Protein AF-A0A4P6HJ57-F1 (afdb_monomer)

Foldseek 3Di:
DEAEDAALVRVLADDCVPHQKYFYNDPLLTAIWGKDFCPVCVVLQVLLPLCLAWRQHPNDNRIITGGDDPCQPVNGELSSSPFDDAPDCADVSLNSQLSSQSSAAEYEDEADPRAAREHAAEREHAARHEYAYPYQHAHAHDEQYPVQANYEDAFPDPPPDPPGHAGEDYEYHQHAWHQNLHQAPQPFQAFGETYYYERYEQYEAEAHEFENREHHQNHDPPHTQEPYEYEFNYEQYEHERYEYEHTQEDYEYEYDQRGDAHANAEYYQYEYEQYLAHYYYEHLNDDQVRLAPGHEYEYANYEYELYFQRPYDPDPLQRLLTGNHEAASHEHYEADNYEYEYDAVSDEHSEHYEYEAYYQHEHAYEYEEHYQEDYEHEDGDPRGDPDHAQENYEYHYHYDYPEYCEDYEHEDPRNAQYEEHEEYQFHNHFPYHYQAQHQRYKYWYAHPNPRKIKIDGRSQRTADDDPDDHPQPPQQDWDWIDIPHDIDTDHDSDRAHDGPVVQPDPPPVVVPDDDQQDWHWDDDPVGTDIDHRD

Structure (mmCIF, N/CA/C/O backbone):
data_AF-A0A4P6HJ57-F1
#
_entry.id   AF-A0A4P6HJ57-F1
#
loop_
_atom_site.group_PDB
_atom_site.id
_atom_site.type_symbol
_atom_site.label_atom_id
_atom_site.label_alt_id
_atom_site.label_comp_id
_atom_site.label_asym_id
_atom_site.label_entity_id
_atom_site.label_seq_id
_atom_site.pdbx_PDB_ins_code
_atom_site.Cartn_x
_atom_site.Cartn_y
_atom_site.Cartn_z
_atom_site.occupancy
_atom_site.B_iso_or_equiv
_atom_site.auth_seq_id
_atom_site.auth_comp_id
_atom_site.auth_asym_id
_atom_site.auth_atom_id
_atom_site.pdbx_PDB_model_num
ATOM 1 N N . MET A 1 1 ? -23.197 -9.830 44.371 1.00 85.19 1 MET A N 1
ATOM 2 C CA . MET A 1 1 ? -24.340 -10.259 43.531 1.00 85.19 1 MET A CA 1
ATOM 3 C C . MET A 1 1 ? -24.079 -9.753 42.123 1.00 85.19 1 MET A C 1
ATOM 5 O O . MET A 1 1 ? -23.611 -8.628 42.025 1.00 85.19 1 MET A O 1
ATOM 9 N N . ASN A 1 2 ? -24.314 -10.556 41.080 1.00 93.56 2 ASN A N 1
ATOM 10 C CA . ASN A 1 2 ? -24.172 -10.085 39.697 1.00 93.56 2 ASN A CA 1
ATOM 11 C C . ASN A 1 2 ? -25.473 -9.393 39.267 1.00 93.56 2 ASN A C 1
ATOM 13 O O . ASN A 1 2 ? -26.547 -9.974 39.441 1.00 93.56 2 ASN A O 1
ATOM 17 N N . ALA A 1 3 ? -25.384 -8.172 38.748 1.00 97.25 3 ALA A N 1
ATOM 18 C CA . ALA A 1 3 ? -26.528 -7.440 38.202 1.00 97.25 3 ALA A CA 1
ATOM 19 C C . ALA A 1 3 ? -26.621 -7.600 36.672 1.00 97.25 3 ALA A C 1
ATOM 21 O O . ALA A 1 3 ? -25.645 -7.982 36.033 1.00 97.25 3 ALA A O 1
ATOM 22 N N . TYR A 1 4 ? -27.782 -7.315 36.070 1.00 98.00 4 TYR A N 1
ATOM 23 C CA . TYR A 1 4 ? -28.037 -7.570 34.640 1.00 98.00 4 TYR A CA 1
ATOM 24 C C . TYR A 1 4 ? -28.668 -6.358 33.934 1.00 98.00 4 TYR A C 1
ATOM 26 O O . TYR A 1 4 ? -29.837 -6.437 33.528 1.00 98.00 4 TYR A O 1
ATOM 34 N N . PRO A 1 5 ? -27.920 -5.251 33.782 1.00 98.06 5 PRO A N 1
ATOM 35 C CA . PRO A 1 5 ? -28.440 -4.018 33.209 1.00 98.06 5 PRO A CA 1
ATOM 36 C C . PRO A 1 5 ? -28.768 -4.200 31.728 1.00 98.06 5 PRO A C 1
ATOM 38 O O . PRO A 1 5 ? -28.047 -4.880 30.989 1.00 98.06 5 PRO A O 1
ATOM 41 N N . ALA A 1 6 ? -29.861 -3.583 31.281 1.00 97.81 6 ALA A N 1
ATOM 42 C CA . ALA A 1 6 ? -30.267 -3.609 29.879 1.00 97.81 6 ALA A CA 1
ATOM 43 C C . ALA A 1 6 ? -29.342 -2.760 28.990 1.00 97.81 6 ALA A C 1
ATOM 45 O O . ALA A 1 6 ? -29.166 -3.070 27.816 1.00 97.81 6 ALA A O 1
ATOM 46 N N . ASN A 1 7 ? -28.753 -1.696 29.540 1.00 97.81 7 ASN A N 1
ATOM 47 C CA . ASN A 1 7 ? -27.855 -0.787 28.829 1.00 97.81 7 ASN A CA 1
ATOM 48 C C . ASN A 1 7 ? -26.815 -0.161 29.773 1.00 97.81 7 ASN A C 1
ATOM 50 O O . ASN A 1 7 ? -26.933 -0.238 31.000 1.00 97.81 7 ASN A O 1
ATOM 54 N N . ARG A 1 8 ? -25.787 0.482 29.208 1.00 97.25 8 ARG A N 1
ATOM 55 C CA . ARG A 1 8 ? -24.727 1.128 29.999 1.00 97.25 8 ARG A CA 1
ATOM 56 C C . ARG A 1 8 ? -25.246 2.235 30.910 1.00 97.25 8 ARG A C 1
ATOM 58 O O . ARG A 1 8 ? -24.706 2.389 31.998 1.00 97.25 8 ARG A O 1
ATOM 65 N N . THR A 1 9 ? -26.278 2.980 30.512 1.00 97.62 9 THR A N 1
ATOM 66 C CA . THR A 1 9 ? -26.870 4.035 31.354 1.00 97.62 9 THR A CA 1
ATOM 67 C C . THR A 1 9 ? -27.397 3.465 32.669 1.00 97.62 9 THR A C 1
ATOM 69 O O . THR A 1 9 ? -27.116 4.024 33.724 1.00 97.62 9 THR A O 1
ATOM 72 N N . GLU A 1 10 ? -28.087 2.323 32.623 1.00 98.12 10 GLU A N 1
ATOM 73 C CA . GLU A 1 10 ? -28.531 1.609 33.825 1.00 98.12 10 GLU A CA 1
ATOM 74 C C . GLU A 1 10 ? -27.336 1.122 34.661 1.00 98.12 10 GLU A C 1
ATOM 76 O O . GLU A 1 10 ? -27.287 1.366 35.864 1.00 98.12 10 GLU A O 1
ATOM 81 N N . MET A 1 11 ? -26.329 0.510 34.022 1.00 98.25 11 MET A N 1
ATOM 82 C CA . MET A 1 11 ? -25.136 0.003 34.717 1.00 98.25 11 MET A CA 1
ATOM 83 C C . MET A 1 11 ? -24.371 1.103 35.470 1.00 98.25 11 MET A C 1
ATOM 85 O O . MET A 1 11 ? -23.896 0.882 36.582 1.00 98.25 11 MET A O 1
ATOM 89 N N . LYS A 1 12 ? -24.266 2.306 34.890 1.00 98.06 12 LYS A N 1
ATOM 90 C CA . LYS A 1 12 ? -23.602 3.463 35.516 1.00 98.06 12 LYS A CA 1
ATOM 91 C C . LYS A 1 12 ? -24.253 3.901 36.824 1.00 98.06 12 LYS A C 1
ATOM 93 O O . LYS A 1 12 ? -23.552 4.412 37.694 1.00 98.06 12 LYS A O 1
ATOM 98 N N . ALA A 1 13 ? -25.567 3.727 36.937 1.00 98.31 13 ALA A N 1
ATOM 99 C CA . ALA A 1 13 ? -26.363 4.205 38.059 1.00 98.31 13 ALA A CA 1
ATOM 100 C C . ALA A 1 13 ? -26.437 3.214 39.232 1.00 98.31 13 ALA A C 1
ATOM 102 O O . ALA A 1 13 ? -26.993 3.557 40.274 1.00 98.31 13 ALA A O 1
ATOM 103 N N . TYR A 1 14 ? -25.906 1.997 39.079 1.00 98.00 14 TYR A N 1
ATOM 104 C CA . TYR A 1 14 ? -25.914 1.001 40.146 1.00 98.00 14 TYR A CA 1
ATOM 105 C C . TYR A 1 14 ? -25.161 1.458 41.393 1.00 98.00 14 TYR A C 1
ATOM 107 O O . TYR A 1 14 ? -24.087 2.048 41.304 1.00 98.00 14 TYR A O 1
ATOM 115 N N . ASP A 1 15 ? -25.722 1.116 42.555 1.00 97.88 15 ASP A N 1
ATOM 116 C CA . ASP A 1 15 ? -25.089 1.321 43.854 1.00 97.88 15 ASP A CA 1
ATOM 117 C C . ASP A 1 15 ? -23.825 0.460 43.955 1.00 97.88 15 ASP A C 1
ATOM 119 O O . ASP A 1 15 ? -23.868 -0.760 44.160 1.00 97.88 15 ASP A O 1
ATOM 123 N N . THR A 1 16 ? -22.682 1.122 43.805 1.00 97.31 16 THR A N 1
ATOM 124 C CA . THR A 1 16 ? -21.359 0.500 43.785 1.00 97.31 16 THR A CA 1
ATOM 125 C C . THR A 1 16 ? -20.890 0.032 45.165 1.00 97.31 16 THR A C 1
ATOM 127 O O . THR A 1 16 ? -19.838 -0.599 45.261 1.00 97.31 16 THR A O 1
ATOM 130 N N . THR A 1 17 ? -21.640 0.315 46.238 1.00 96.69 17 THR A N 1
ATOM 131 C CA . THR A 1 17 ? -21.381 -0.242 47.578 1.00 96.69 17 THR A CA 1
ATOM 132 C C . THR A 1 17 ? -21.954 -1.651 47.742 1.00 96.69 17 THR A C 1
ATOM 134 O O . THR A 1 17 ? -21.468 -2.422 48.569 1.00 96.69 17 THR A O 1
ATOM 137 N N . VAL A 1 18 ? -22.949 -2.011 46.923 1.00 96.69 18 VAL A N 1
ATOM 138 C CA . VAL A 1 18 ? -23.642 -3.309 46.966 1.00 96.69 18 VAL A CA 1
ATOM 139 C C . VAL A 1 18 ? -23.287 -4.177 45.760 1.00 96.69 18 VAL A C 1
ATOM 141 O O . VAL A 1 18 ? -23.058 -5.385 45.890 1.00 96.69 18 VAL A O 1
ATOM 144 N N . ILE A 1 19 ? -23.250 -3.578 44.569 1.00 97.81 19 ILE A N 1
ATOM 145 C CA . ILE A 1 19 ? -23.016 -4.278 43.308 1.00 97.81 19 ILE A CA 1
ATOM 146 C C . ILE A 1 19 ? -21.553 -4.077 42.914 1.00 97.81 19 ILE A C 1
ATOM 148 O O . ILE A 1 19 ? -21.103 -2.962 42.676 1.00 97.81 19 IL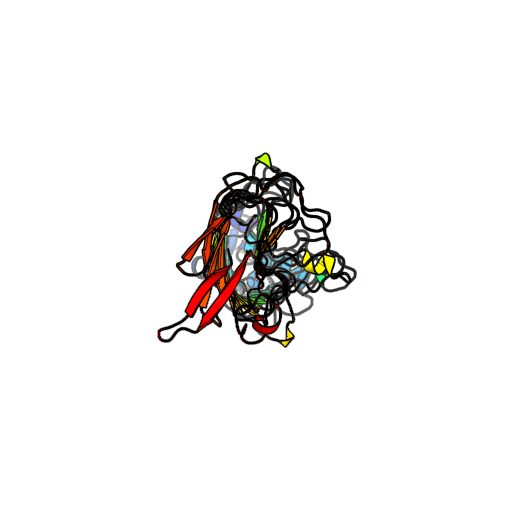E A O 1
ATOM 152 N N . THR A 1 20 ? -20.809 -5.178 42.823 1.00 97.62 20 THR A N 1
ATOM 153 C CA . THR A 1 20 ? -19.388 -5.182 42.431 1.00 97.62 20 THR A CA 1
ATOM 154 C C . THR A 1 20 ? -19.133 -5.902 41.106 1.00 97.62 20 THR A C 1
ATOM 156 O O . THR A 1 20 ? -18.018 -5.859 40.583 1.00 97.62 20 THR A O 1
ATOM 159 N N . SER A 1 21 ? -20.164 -6.530 40.532 1.00 97.94 21 SER A N 1
ATOM 160 C CA . SER A 1 21 ? -20.132 -7.174 39.220 1.00 97.94 21 SER A CA 1
ATOM 161 C C . SER A 1 21 ? -21.469 -7.012 38.485 1.00 97.94 21 SER A C 1
ATOM 163 O O . SER A 1 21 ? -22.537 -7.035 39.103 1.00 97.94 21 SER A O 1
ATOM 165 N N . ALA A 1 22 ? -21.413 -6.826 37.165 1.00 98.31 22 ALA A N 1
ATOM 166 C CA . ALA A 1 22 ? -22.593 -6.707 36.310 1.00 98.31 22 ALA A CA 1
ATOM 167 C C . ALA A 1 22 ? -22.366 -7.365 34.940 1.00 98.31 22 ALA A C 1
ATOM 169 O O . ALA A 1 22 ? -21.288 -7.234 34.368 1.00 98.31 22 ALA A O 1
ATOM 170 N N . TYR A 1 23 ? -23.378 -8.037 34.394 1.00 97.75 23 TYR A N 1
ATOM 171 C CA . TYR A 1 23 ? -23.382 -8.548 33.023 1.00 97.75 23 TYR A CA 1
ATOM 172 C C . TYR A 1 23 ? -24.272 -7.668 32.136 1.00 97.75 23 TYR A C 1
ATOM 174 O O . TYR A 1 23 ? -25.502 -7.729 32.214 1.00 97.75 23 TYR A O 1
ATOM 182 N N . LEU A 1 24 ? -23.650 -6.841 31.297 1.00 97.94 24 LEU A N 1
ATOM 183 C CA . LEU A 1 24 ? -24.331 -5.928 30.381 1.00 97.94 24 LEU A CA 1
ATOM 184 C C . LEU A 1 24 ? -25.043 -6.711 29.267 1.00 97.94 24 LEU A C 1
ATOM 186 O O . LEU A 1 24 ? -24.436 -7.583 28.649 1.00 97.94 24 LEU A O 1
ATOM 190 N N . LYS A 1 25 ? -26.308 -6.371 28.990 1.00 97.31 25 LYS A N 1
ATOM 191 C CA . LYS A 1 25 ? -27.138 -6.988 27.932 1.00 97.31 25 LYS A CA 1
ATOM 192 C C . LYS A 1 25 ? -27.407 -6.058 26.737 1.00 97.31 25 LYS A C 1
ATOM 194 O O . LYS A 1 25 ? -28.337 -6.298 25.972 1.00 97.31 25 LYS A O 1
ATOM 199 N N . GLU A 1 26 ? -26.645 -4.974 26.608 1.00 96.06 26 GLU A N 1
ATOM 200 C CA . GLU A 1 26 ? -26.755 -4.044 25.478 1.00 96.06 26 GLU A CA 1
ATOM 201 C C . GLU A 1 26 ? -26.312 -4.753 24.197 1.00 96.06 26 GLU A C 1
ATOM 203 O O . GLU A 1 26 ? -25.185 -5.244 24.138 1.00 96.06 26 GLU A O 1
ATOM 208 N N . ALA A 1 27 ? -27.193 -4.799 23.194 1.00 89.88 27 ALA A N 1
ATOM 209 C CA . ALA A 1 27 ? -26.959 -5.527 21.950 1.00 89.88 27 ALA A CA 1
ATOM 210 C C . ALA A 1 27 ? -25.620 -5.144 21.293 1.00 89.88 27 ALA A C 1
ATOM 212 O O . ALA A 1 27 ? -25.345 -3.962 21.075 1.00 89.88 27 ALA A O 1
ATOM 213 N N . GLY A 1 28 ? -24.789 -6.144 20.987 1.00 87.06 28 GLY A N 1
ATOM 214 C CA . GLY A 1 28 ? -23.456 -5.981 20.391 1.00 87.06 28 GLY A CA 1
ATOM 215 C C . GLY A 1 28 ? -22.352 -5.606 21.388 1.00 87.06 28 GLY A C 1
ATOM 216 O O . GLY A 1 28 ? -21.169 -5.663 21.051 1.00 87.06 28 GLY A O 1
ATOM 217 N N . ARG A 1 29 ? -22.706 -5.252 22.627 1.00 95.06 29 ARG A N 1
ATOM 218 C CA . ARG A 1 29 ? -21.775 -4.829 23.685 1.00 95.06 29 ARG A CA 1
ATOM 219 C C . ARG A 1 29 ? -21.854 -5.712 24.923 1.00 95.06 29 ARG A C 1
ATOM 221 O O . ARG A 1 29 ? -21.323 -5.338 25.973 1.00 95.06 29 ARG A O 1
ATOM 228 N N . GLU A 1 30 ? -22.490 -6.869 24.825 1.00 95.25 30 GLU A N 1
ATOM 229 C CA . GLU A 1 30 ? -22.734 -7.758 25.948 1.00 95.25 30 GLU A CA 1
ATOM 230 C C . GLU A 1 30 ? -21.428 -8.211 26.603 1.00 95.25 30 GLU A C 1
ATOM 232 O O . GLU A 1 30 ? -20.386 -8.346 25.954 1.00 95.25 30 GLU A O 1
ATOM 237 N N . GLY A 1 31 ? -21.461 -8.433 27.914 1.00 95.94 31 GLY A N 1
ATOM 238 C CA . GLY A 1 31 ? -20.314 -8.983 28.627 1.00 95.94 31 GLY A CA 1
ATOM 239 C C . GLY A 1 31 ? -20.308 -8.701 30.117 1.00 95.94 31 GLY A C 1
ATOM 240 O O . GLY A 1 31 ? -21.083 -7.896 30.631 1.00 95.94 31 GLY A O 1
ATOM 241 N N . GLN A 1 32 ? -19.402 -9.386 30.807 1.00 97.44 32 GLN A N 1
ATOM 242 C CA . GLN A 1 32 ? -19.190 -9.229 32.237 1.00 97.44 32 GLN A CA 1
ATOM 243 C C . GLN A 1 32 ? -18.318 -8.001 32.513 1.00 97.44 32 GLN A C 1
ATOM 245 O O . GLN A 1 32 ? -17.341 -7.751 31.812 1.00 97.44 32 GLN A O 1
ATOM 250 N N . PHE A 1 33 ? -18.663 -7.251 33.553 1.00 98.31 33 PHE A N 1
ATOM 251 C CA . PHE A 1 33 ? -17.924 -6.107 34.066 1.00 98.31 33 PHE A CA 1
ATOM 252 C C . PHE A 1 33 ? -17.698 -6.273 35.567 1.00 98.31 33 PHE A C 1
ATOM 254 O O . PHE A 1 33 ? -18.550 -6.808 36.288 1.00 98.31 33 PHE A O 1
ATOM 261 N N . LEU A 1 34 ? -16.553 -5.787 36.036 1.00 97.69 34 LEU A N 1
ATOM 262 C CA . LEU A 1 34 ? -16.185 -5.728 37.444 1.00 97.69 34 LEU A CA 1
ATOM 263 C C . LEU A 1 34 ? -15.946 -4.282 37.852 1.00 97.69 34 LEU A C 1
ATOM 265 O O . LEU A 1 34 ? -15.357 -3.499 37.106 1.00 97.69 34 LEU A O 1
ATOM 269 N N . LEU A 1 35 ? -16.367 -3.942 39.061 1.00 97.94 35 LEU A N 1
ATOM 270 C CA . LEU A 1 35 ? -16.118 -2.630 39.631 1.00 97.94 35 LEU A CA 1
ATOM 271 C C . LEU A 1 35 ? -14.640 -2.489 40.032 1.00 97.94 35 LEU A C 1
ATOM 273 O O . LEU A 1 35 ? -14.089 -3.362 40.709 1.00 97.94 35 LEU A O 1
ATOM 277 N N . LYS A 1 36 ? -14.000 -1.389 39.631 1.00 97.62 36 LYS A N 1
ATOM 278 C CA . LYS A 1 36 ? -12.608 -1.041 39.952 1.00 97.62 36 LYS A CA 1
ATOM 279 C C . LYS A 1 36 ? -12.491 0.431 40.348 1.00 97.62 36 LYS A C 1
ATOM 281 O O . LYS A 1 36 ? -13.413 1.219 40.130 1.00 97.62 36 LYS A O 1
ATOM 286 N N . ASP A 1 37 ? -11.345 0.789 40.916 1.00 97.50 37 ASP A N 1
ATOM 287 C CA . ASP A 1 37 ? -10.998 2.177 41.218 1.00 97.50 37 ASP A CA 1
ATOM 288 C C . ASP A 1 37 ? -10.559 2.920 39.953 1.00 97.50 37 ASP A C 1
ATOM 290 O O . ASP A 1 37 ? -9.795 2.403 39.140 1.00 97.50 37 ASP A O 1
ATOM 294 N N . TYR A 1 38 ? -11.024 4.158 39.806 1.00 97.50 38 TYR A N 1
ATOM 295 C CA . TYR A 1 38 ? -10.751 5.013 38.651 1.00 97.50 38 TYR A CA 1
ATOM 296 C C . TYR A 1 38 ? -9.324 5.580 38.638 1.00 97.50 38 TYR A C 1
ATOM 298 O O . TYR A 1 38 ? -8.726 5.723 37.576 1.00 97.50 38 TYR A O 1
ATOM 306 N N . ALA A 1 39 ? -8.762 5.891 39.812 1.00 95.00 39 ALA A N 1
ATOM 307 C CA . ALA A 1 39 ? -7.541 6.693 39.945 1.00 95.00 39 ALA A CA 1
ATOM 308 C C . ALA A 1 39 ? -6.295 6.107 39.245 1.00 95.00 39 ALA A C 1
ATOM 310 O O . ALA A 1 39 ? -5.369 6.854 38.948 1.00 95.00 39 ALA A O 1
ATOM 311 N N . GLY A 1 40 ? -6.270 4.798 38.966 1.00 93.62 40 GLY A N 1
ATOM 312 C CA . GLY A 1 40 ? -5.162 4.130 38.274 1.00 93.62 40 GLY A CA 1
ATOM 313 C C . GLY A 1 40 ? -5.347 3.927 36.769 1.00 93.62 40 GLY A C 1
ATOM 314 O O . GLY A 1 40 ? -4.412 3.462 36.132 1.00 93.62 40 GLY A O 1
ATOM 315 N N . ILE A 1 41 ? -6.529 4.228 36.218 1.00 95.81 41 ILE A N 1
ATOM 316 C CA . ILE A 1 41 ? -6.880 3.946 34.811 1.00 95.81 41 ILE A CA 1
ATOM 317 C C . ILE A 1 41 ? -7.612 5.113 34.131 1.00 95.81 41 ILE A C 1
ATOM 319 O O . ILE A 1 41 ? -8.321 4.931 33.147 1.00 95.81 41 ILE A O 1
ATOM 323 N N . ALA A 1 42 ? -7.499 6.323 34.683 1.00 96.56 42 ALA A N 1
ATOM 324 C CA . ALA A 1 42 ? -8.250 7.487 34.218 1.00 96.56 42 ALA A CA 1
ATOM 325 C C . ALA A 1 42 ? -8.012 7.800 32.731 1.00 96.56 42 ALA A C 1
ATOM 327 O O . ALA A 1 42 ? -8.966 8.048 32.000 1.00 96.56 42 ALA A O 1
ATOM 328 N N . ALA A 1 43 ? -6.760 7.724 32.273 1.00 94.81 43 ALA A N 1
ATOM 329 C CA . ALA A 1 43 ? -6.406 8.013 30.886 1.00 94.81 43 ALA A CA 1
ATOM 330 C C . ALA A 1 43 ? -7.023 6.999 29.906 1.00 94.81 43 ALA A C 1
ATOM 332 O O . ALA A 1 43 ? -7.477 7.370 28.827 1.00 94.81 43 ALA A O 1
ATOM 333 N N . GLU A 1 44 ? -7.078 5.723 30.286 1.00 94.19 44 GLU A N 1
ATOM 334 C CA . GLU A 1 44 ? -7.687 4.657 29.495 1.00 94.19 44 GLU A CA 1
ATOM 335 C C . GLU A 1 44 ? -9.210 4.788 29.438 1.00 94.19 44 GLU A C 1
ATOM 337 O O . GLU A 1 44 ? -9.807 4.531 28.392 1.00 94.19 44 GLU A O 1
ATOM 342 N N . VAL A 1 45 ? -9.835 5.218 30.540 1.00 96.12 45 VAL A N 1
ATOM 343 C CA . VAL A 1 45 ? -11.269 5.534 30.571 1.00 96.12 45 VAL A CA 1
ATOM 344 C C . VAL A 1 45 ? -11.581 6.714 29.651 1.00 96.12 45 VAL A C 1
ATOM 346 O O . VAL A 1 45 ? -12.556 6.652 28.907 1.00 96.12 45 VAL A O 1
ATOM 349 N N . ASP A 1 46 ? -10.760 7.766 29.681 1.00 94.94 46 ASP A N 1
ATOM 350 C CA . ASP A 1 46 ? -10.961 8.959 28.853 1.00 94.94 46 ASP A CA 1
ATOM 351 C C . ASP A 1 46 ? -10.738 8.667 27.356 1.00 94.94 46 ASP A C 1
ATOM 353 O O . ASP A 1 46 ? -11.430 9.233 26.507 1.00 94.94 46 ASP A O 1
ATOM 357 N N . ALA A 1 47 ? -9.826 7.746 27.022 1.00 94.38 47 ALA A N 1
ATOM 358 C CA . ALA A 1 47 ? -9.616 7.276 25.651 1.00 94.38 47 ALA A CA 1
ATOM 359 C C . ALA A 1 47 ? -10.776 6.406 25.127 1.00 94.38 47 ALA A C 1
ATOM 361 O O . ALA A 1 47 ? -11.072 6.414 23.932 1.00 94.38 47 ALA A O 1
ATOM 362 N N . ASP A 1 48 ? -11.465 5.668 26.001 1.00 96.75 48 ASP A N 1
ATOM 363 C CA . ASP A 1 48 ? -12.626 4.844 25.653 1.00 96.75 48 ASP A CA 1
ATOM 364 C C . ASP A 1 48 ? -13.919 5.674 25.585 1.00 96.75 48 ASP A C 1
ATOM 366 O O . ASP A 1 48 ? -14.871 5.502 26.353 1.00 96.75 48 ASP A O 1
ATOM 370 N N . THR A 1 49 ? -13.968 6.594 24.622 1.00 97.31 49 THR A N 1
ATOM 371 C CA . THR A 1 49 ? -15.092 7.530 24.436 1.00 97.31 49 THR A CA 1
ATOM 372 C C . THR A 1 49 ? -16.424 6.822 24.181 1.00 97.31 49 THR A C 1
ATOM 374 O O . THR A 1 49 ? -17.491 7.325 24.548 1.00 97.31 49 THR A O 1
ATOM 377 N N . GLN A 1 50 ? -16.370 5.621 23.602 1.00 97.56 50 GLN A N 1
ATOM 378 C CA . GLN A 1 50 ? -17.527 4.767 23.361 1.00 97.56 50 GLN A CA 1
ATOM 379 C C . GLN A 1 50 ? -17.773 3.754 24.474 1.00 97.56 50 GLN A C 1
ATOM 381 O O . GLN A 1 50 ? -18.695 2.960 24.324 1.00 97.56 50 GLN A O 1
ATOM 386 N N . GLN A 1 51 ? -17.041 3.798 25.588 1.00 97.38 51 GLN A N 1
ATOM 387 C CA . GLN A 1 51 ? -17.222 2.975 26.788 1.00 97.38 51 GLN A CA 1
ATOM 388 C C . GLN A 1 51 ? -17.413 1.484 26.472 1.00 97.38 51 GLN A C 1
ATOM 390 O O . GLN A 1 51 ? -18.367 0.851 26.943 1.00 97.38 51 GLN A O 1
ATOM 395 N N . GLY A 1 52 ? -16.572 0.950 25.586 1.00 96.31 52 GLY A N 1
ATOM 396 C CA . GLY A 1 52 ? -16.598 -0.457 25.202 1.00 96.31 52 GLY A CA 1
ATOM 397 C C . GLY A 1 52 ? -15.965 -1.368 26.252 1.00 96.31 52 GLY A C 1
ATOM 398 O O . GLY A 1 52 ? -16.471 -2.466 26.498 1.00 96.31 52 GLY A O 1
ATOM 399 N N . ILE A 1 53 ? -14.902 -0.898 26.904 1.00 97.56 53 ILE A N 1
ATOM 400 C CA . ILE A 1 53 ? -14.142 -1.573 27.964 1.00 97.56 53 ILE A CA 1
ATOM 401 C C . ILE A 1 53 ? -14.413 -0.932 29.326 1.00 97.56 53 ILE A C 1
ATOM 403 O O . ILE A 1 53 ? -14.529 -1.648 30.320 1.00 97.56 53 ILE A O 1
ATOM 407 N N . PHE A 1 54 ? -14.540 0.392 29.379 1.00 97.62 54 PHE A N 1
ATOM 408 C CA . PHE A 1 54 ? -14.654 1.157 30.611 1.00 97.62 54 PHE A CA 1
ATOM 409 C C . PHE A 1 54 ? -15.950 1.958 30.660 1.00 97.62 54 PHE A C 1
ATOM 411 O O . PHE A 1 54 ? -16.225 2.789 29.802 1.00 97.62 54 PHE A O 1
ATOM 418 N N . VAL A 1 55 ? -16.743 1.767 31.710 1.00 98.12 55 VAL A N 1
ATOM 419 C CA . VAL A 1 55 ? -18.000 2.494 31.916 1.00 98.12 55 VAL A CA 1
ATOM 420 C C . VAL A 1 55 ? -17.928 3.2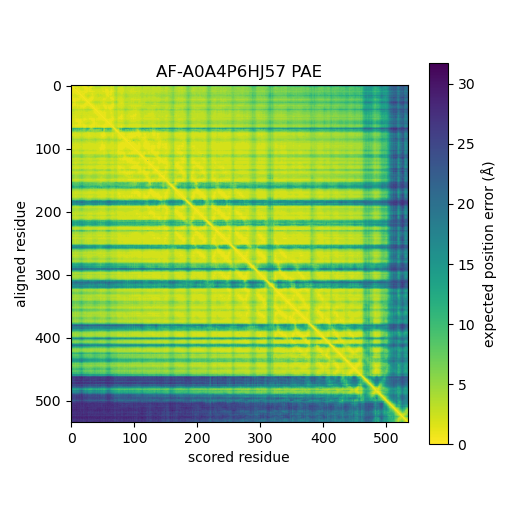07 33.268 1.00 98.12 55 VAL A C 1
ATOM 422 O O . VAL A 1 55 ? -18.066 2.588 34.323 1.00 98.12 55 VAL A O 1
ATOM 425 N N . ARG A 1 56 ? -17.673 4.522 33.254 1.00 97.94 56 ARG A N 1
ATOM 426 C CA . ARG A 1 56 ? -17.538 5.337 34.477 1.00 97.94 56 ARG A CA 1
ATOM 427 C C . ARG A 1 56 ? -18.849 5.383 35.267 1.00 97.94 56 ARG A C 1
ATOM 429 O O . ARG A 1 56 ? -19.882 5.718 34.688 1.00 97.94 56 ARG A O 1
ATOM 436 N N . SER A 1 57 ? -18.799 5.067 36.563 1.00 98.19 57 SER A N 1
ATOM 437 C CA . SER A 1 57 ? -19.979 5.093 37.437 1.00 98.19 57 SER A CA 1
ATOM 438 C C . SER A 1 57 ? -20.475 6.526 37.650 1.00 98.19 57 SER A C 1
ATOM 440 O O . SER A 1 57 ? -19.679 7.456 37.780 1.00 98.19 57 SER A O 1
ATOM 442 N N . THR A 1 58 ? -21.797 6.705 37.682 1.00 98.19 58 THR A N 1
ATOM 443 C CA . THR A 1 58 ? -22.442 7.967 38.081 1.00 98.19 58 THR A CA 1
ATOM 444 C C . THR A 1 58 ? -22.871 7.960 39.544 1.00 98.19 58 THR A C 1
ATOM 446 O O . THR A 1 58 ? -23.180 9.020 40.078 1.00 98.19 58 THR A O 1
ATOM 449 N N . PHE A 1 59 ? -22.900 6.789 40.189 1.00 98.19 59 PHE A N 1
ATOM 450 C CA . PHE A 1 59 ? -23.183 6.663 41.619 1.00 98.19 59 PHE A CA 1
ATOM 451 C C . PHE A 1 59 ? -21.967 7.060 42.473 1.00 98.19 59 PHE A C 1
ATOM 453 O O . PHE A 1 59 ? -22.104 7.798 43.443 1.00 98.19 59 PHE A O 1
ATOM 460 N N . ASP A 1 60 ? -20.770 6.619 42.075 1.00 97.94 60 ASP A N 1
ATOM 461 C CA . ASP A 1 60 ? -19.500 6.948 42.729 1.00 97.94 60 ASP A CA 1
ATOM 462 C C . ASP A 1 60 ? -18.453 7.308 41.668 1.00 97.94 60 ASP A C 1
ATOM 464 O O . ASP A 1 60 ? -17.966 6.450 40.929 1.00 97.94 60 ASP A O 1
ATOM 468 N N . ALA A 1 61 ? -18.082 8.589 41.601 1.00 97.19 61 ALA A N 1
ATOM 469 C CA . ALA A 1 61 ? -17.146 9.112 40.606 1.00 97.19 61 ALA A CA 1
ATOM 470 C C . ALA A 1 61 ? -15.709 8.569 40.744 1.00 97.19 61 ALA A C 1
ATOM 472 O O . ALA A 1 61 ? -14.899 8.778 39.834 1.00 97.19 61 ALA A O 1
ATOM 473 N N . THR A 1 62 ? -15.391 7.893 41.857 1.00 97.88 62 THR A N 1
ATOM 474 C CA . THR A 1 62 ? -14.111 7.206 42.090 1.00 97.88 62 THR A CA 1
ATOM 475 C C . THR A 1 62 ? -14.087 5.787 41.524 1.00 97.88 62 THR A C 1
ATOM 477 O O . THR A 1 62 ? -13.036 5.143 41.538 1.00 97.88 62 THR A O 1
ATOM 480 N N . LYS A 1 63 ? -15.219 5.298 41.002 1.00 98.31 63 LYS A N 1
ATOM 481 C CA . LYS A 1 63 ? -15.371 3.939 40.489 1.00 98.31 63 LYS A CA 1
ATOM 482 C C . LYS A 1 63 ? -15.616 3.899 38.988 1.00 98.31 63 LYS A C 1
ATOM 484 O O . LYS A 1 63 ? -16.207 4.791 38.374 1.00 98.31 63 LYS A O 1
ATOM 489 N N . VAL A 1 64 ? -15.206 2.787 38.399 1.00 98.44 64 VAL A N 1
ATOM 490 C CA . VAL A 1 64 ? -15.424 2.466 36.992 1.00 98.44 64 VAL A CA 1
ATOM 491 C C . VAL A 1 64 ? -15.735 0.984 36.848 1.00 98.44 64 VAL A C 1
ATOM 493 O O . VAL A 1 64 ? -15.143 0.135 37.515 1.00 98.44 64 VAL A O 1
ATOM 496 N N . TRP A 1 65 ? -16.685 0.668 35.977 1.00 98.25 65 TRP A N 1
ATOM 497 C CA . TRP A 1 65 ? -16.956 -0.695 35.553 1.00 98.25 65 TRP A CA 1
ATOM 498 C C . TRP A 1 65 ? -15.985 -1.057 34.435 1.00 98.25 65 TRP A C 1
ATOM 500 O O . TRP A 1 65 ? -15.974 -0.411 33.389 1.00 98.25 65 TRP A O 1
ATOM 510 N N . VAL A 1 66 ? -15.174 -2.085 34.654 1.00 97.62 66 VAL A N 1
ATOM 511 C CA . VAL A 1 66 ? -14.168 -2.558 33.699 1.00 97.62 66 VAL A CA 1
ATOM 512 C C . VAL A 1 66 ? -14.618 -3.894 33.139 1.00 97.62 66 VAL A C 1
ATOM 514 O O . VAL A 1 66 ? -14.909 -4.810 33.912 1.00 97.62 66 VAL A O 1
ATOM 517 N N . ARG A 1 67 ? -14.669 -4.016 31.811 1.00 97.50 67 ARG A N 1
ATOM 518 C CA . ARG A 1 67 ? -15.010 -5.265 31.129 1.00 97.50 67 ARG A CA 1
ATOM 519 C C . ARG A 1 67 ? -14.050 -6.358 31.582 1.00 97.50 67 ARG A C 1
ATOM 521 O O . ARG A 1 67 ? -12.831 -6.222 31.468 1.00 97.50 67 ARG A O 1
ATOM 528 N N . GLU A 1 68 ? -14.601 -7.443 32.098 1.00 94.31 68 GLU A N 1
ATOM 529 C CA . GLU A 1 68 ? -13.848 -8.636 32.436 1.00 94.31 68 GLU A CA 1
ATOM 530 C C . GLU A 1 68 ? -13.552 -9.428 31.163 1.00 94.31 68 GLU A C 1
ATOM 532 O O . GLU A 1 68 ? -14.406 -9.598 30.292 1.00 94.31 68 GLU A O 1
ATOM 537 N N . GLY A 1 69 ? -12.324 -9.916 31.049 1.00 84.12 69 GLY A N 1
ATOM 538 C CA . GLY A 1 69 ? -11.932 -10.804 29.970 1.00 84.12 69 GLY A CA 1
ATOM 539 C C . GLY A 1 69 ? -10.450 -10.716 29.670 1.00 84.12 69 GLY A C 1
ATOM 540 O O . GLY A 1 69 ? -9.745 -9.805 30.100 1.00 84.12 69 GLY A O 1
ATOM 541 N N . SER A 1 70 ? -9.979 -11.659 28.865 1.00 83.25 70 SER A N 1
ATOM 542 C CA . SER A 1 70 ? -8.602 -11.690 28.384 1.00 83.25 70 SER A CA 1
ATOM 543 C C . SER A 1 70 ? -8.333 -10.652 27.293 1.00 83.25 70 SER A C 1
ATOM 545 O O . SER A 1 70 ? -7.356 -10.814 26.580 1.00 83.25 70 SER A O 1
ATOM 547 N N . TRP A 1 71 ? -9.137 -9.591 27.148 1.00 87.25 71 TRP A N 1
ATOM 548 C CA . TRP A 1 71 ? -9.005 -8.600 26.068 1.00 87.25 71 TRP A CA 1
ATOM 549 C C . TRP A 1 71 ? -7.634 -7.918 26.042 1.00 87.25 71 TRP A C 1
ATOM 551 O O . TRP A 1 71 ? -7.157 -7.539 24.978 1.00 87.25 71 TRP A O 1
ATOM 561 N N . ALA A 1 72 ? -6.953 -7.819 27.187 1.00 80.88 72 ALA A N 1
ATOM 562 C CA . ALA A 1 72 ? -5.573 -7.340 27.243 1.00 80.88 72 ALA A CA 1
ATOM 563 C C . ALA A 1 72 ? -4.601 -8.256 26.468 1.00 80.88 72 ALA A C 1
ATOM 565 O O . ALA A 1 72 ? -3.611 -7.784 25.922 1.00 80.88 72 ALA A O 1
ATOM 566 N N . MET A 1 73 ? -4.909 -9.554 26.386 1.00 79.38 73 MET A N 1
ATOM 567 C CA . MET A 1 73 ? -4.141 -10.578 25.668 1.00 79.38 73 MET A CA 1
ATOM 568 C C . MET A 1 73 ? -4.719 -10.879 24.278 1.00 79.38 73 MET A C 1
ATOM 570 O O . MET A 1 73 ? -3.983 -11.021 23.308 1.00 79.38 73 MET A O 1
ATOM 574 N N . THR A 1 74 ? -6.043 -10.998 24.169 1.00 91.81 74 THR A N 1
ATOM 575 C CA . THR A 1 74 ? -6.759 -11.416 22.956 1.00 91.81 74 THR A CA 1
ATOM 576 C C . THR A 1 74 ? -7.190 -10.240 22.091 1.00 91.81 74 THR A C 1
ATOM 578 O O . THR A 1 74 ? -7.646 -10.451 20.975 1.00 91.81 74 THR A O 1
ATOM 581 N N . GLY A 1 75 ? -7.035 -9.006 22.560 1.00 95.56 75 GLY A N 1
ATOM 582 C CA . GLY A 1 75 ? -7.464 -7.793 21.877 1.00 95.56 75 GLY A CA 1
ATOM 583 C C . GLY A 1 75 ? -8.912 -7.387 22.159 1.00 95.56 75 GLY A C 1
ATOM 584 O O . GLY A 1 75 ? -9.699 -8.132 22.751 1.00 95.56 75 GLY A O 1
ATOM 585 N N . LYS A 1 76 ? -9.227 -6.159 21.747 1.00 96.62 76 LYS A N 1
ATOM 586 C CA . LYS A 1 76 ? -10.487 -5.453 21.985 1.00 96.62 76 LYS A CA 1
ATOM 587 C C . LYS A 1 76 ? -11.355 -5.524 20.732 1.00 96.62 76 LYS A C 1
ATOM 589 O O . LYS A 1 76 ? -10.956 -5.027 19.682 1.00 96.62 76 LYS A O 1
ATOM 594 N N . ASP A 1 77 ? -12.514 -6.163 20.835 1.00 96.81 77 ASP A N 1
ATOM 595 C CA . ASP A 1 77 ? -13.450 -6.324 19.719 1.00 96.81 77 ASP A CA 1
ATOM 596 C C . ASP A 1 77 ? -14.178 -5.004 19.429 1.00 96.81 77 ASP A C 1
ATOM 598 O O . ASP A 1 77 ? -14.755 -4.401 20.338 1.00 96.81 77 ASP A O 1
ATOM 602 N N . ILE A 1 78 ? -14.178 -4.556 18.169 1.00 97.94 78 ILE A N 1
ATOM 603 C CA . ILE A 1 78 ? -14.829 -3.297 17.767 1.00 97.94 78 ILE A CA 1
ATOM 604 C C . ILE A 1 78 ? -16.338 -3.269 18.048 1.00 97.94 78 ILE A C 1
ATOM 606 O O . ILE A 1 78 ? -16.908 -2.194 18.247 1.00 97.94 78 ILE A O 1
ATOM 610 N N . ARG A 1 79 ? -17.002 -4.429 18.134 1.00 96.69 79 ARG A N 1
ATOM 611 C CA . ARG A 1 79 ? -18.439 -4.508 18.444 1.00 96.69 79 ARG A CA 1
ATOM 612 C C . ARG A 1 79 ? -18.738 -4.017 19.854 1.00 96.69 79 ARG A C 1
ATOM 614 O O . ARG A 1 79 ? -19.745 -3.348 20.066 1.00 96.69 79 ARG A O 1
ATOM 621 N N . TRP A 1 80 ? -17.808 -4.197 20.796 1.00 97.06 80 TRP A N 1
ATOM 622 C CA . TRP A 1 80 ? -17.952 -3.672 22.160 1.00 97.06 80 TRP A CA 1
ATOM 623 C C . TRP A 1 80 ? -18.055 -2.140 22.195 1.00 97.06 80 TRP A C 1
ATOM 625 O O . TRP A 1 80 ? -18.671 -1.576 23.102 1.00 97.06 80 TRP A O 1
ATOM 635 N N . TYR A 1 81 ? -17.521 -1.468 21.174 1.00 97.75 81 TYR A N 1
ATOM 636 C CA . TYR A 1 81 ? -17.590 -0.020 20.983 1.00 97.75 81 TYR A CA 1
ATOM 637 C C . TYR A 1 81 ? -18.817 0.417 20.171 1.00 97.75 81 TYR A C 1
ATOM 639 O O . TYR A 1 81 ? -19.045 1.613 20.001 1.00 97.75 81 TYR A O 1
ATOM 647 N N . GLY A 1 82 ? -19.657 -0.531 19.744 1.00 96.69 82 GLY A N 1
ATOM 648 C CA . GLY A 1 82 ? -20.901 -0.297 19.016 1.00 96.69 82 GLY A CA 1
ATOM 649 C C . GLY A 1 82 ? -20.790 -0.400 17.500 1.00 96.69 82 GLY A C 1
ATOM 650 O O . GLY A 1 82 ? -21.699 0.071 16.824 1.00 96.69 82 GLY A O 1
ATOM 651 N N . ALA A 1 83 ? -19.708 -0.973 16.964 1.00 97.62 83 ALA A N 1
ATOM 652 C CA . ALA A 1 83 ? -19.614 -1.244 15.534 1.00 97.62 83 ALA A CA 1
ATOM 653 C C . ALA A 1 83 ? -20.596 -2.358 15.129 1.00 97.62 83 ALA A C 1
ATOM 655 O O . ALA A 1 83 ? -20.703 -3.379 15.810 1.00 97.62 83 ALA A O 1
ATOM 656 N N . ILE A 1 84 ? -21.294 -2.160 14.013 1.00 96.75 84 ILE A N 1
ATOM 657 C CA . ILE A 1 84 ? -22.321 -3.049 13.466 1.00 96.75 84 ILE A CA 1
ATOM 658 C C . ILE A 1 84 ? -21.994 -3.295 11.991 1.00 96.75 84 ILE A C 1
ATOM 660 O O . ILE A 1 84 ? -21.861 -2.353 11.211 1.00 96.75 84 ILE A O 1
ATOM 664 N N . ALA A 1 85 ? -21.858 -4.559 11.601 1.00 97.25 85 ALA A N 1
ATOM 665 C CA . ALA A 1 85 ? -21.649 -4.916 10.204 1.00 97.25 85 ALA A CA 1
ATOM 666 C C . ALA A 1 85 ? -22.928 -4.736 9.372 1.00 97.25 85 ALA A C 1
ATOM 668 O O . ALA A 1 85 ? -24.043 -4.854 9.882 1.00 97.25 85 ALA A O 1
ATOM 669 N N . GLY A 1 86 ? -22.753 -4.499 8.075 1.00 96.31 86 GLY A N 1
ATOM 670 C CA . GLY A 1 86 ? -23.836 -4.280 7.125 1.00 96.31 86 GLY A CA 1
ATOM 671 C C . GLY A 1 86 ? -23.944 -2.829 6.659 1.00 96.31 86 GLY A C 1
ATOM 672 O O . GLY A 1 86 ? -23.190 -1.944 7.068 1.00 96.31 86 GLY A O 1
ATOM 673 N N . SER A 1 87 ? -24.891 -2.600 5.752 1.00 96.44 87 SER A N 1
ATOM 674 C CA . SER A 1 87 ? -25.045 -1.322 5.060 1.00 96.44 87 SER A CA 1
ATOM 675 C C . SER A 1 87 ? -25.711 -0.242 5.911 1.00 96.44 87 SER A C 1
ATOM 677 O O . SER A 1 87 ? -26.663 -0.525 6.636 1.00 96.44 87 SER A O 1
ATOM 679 N N . GLY A 1 88 ? -25.311 1.016 5.720 1.00 96.12 88 GLY A N 1
ATOM 680 C CA . GLY A 1 88 ? -25.963 2.183 6.327 1.00 96.12 88 GLY A CA 1
ATOM 681 C C . GLY A 1 88 ? -25.416 2.558 7.706 1.00 96.12 88 GLY A C 1
ATOM 682 O O . GLY A 1 88 ? -25.994 3.404 8.387 1.00 96.12 88 GLY A O 1
ATOM 683 N N . HIS A 1 89 ? -24.291 1.964 8.109 1.00 96.50 89 HIS A N 1
ATOM 684 C CA . HIS A 1 89 ? -23.672 2.182 9.419 1.00 96.50 89 HIS A CA 1
ATOM 685 C C . HIS A 1 89 ? -22.383 3.014 9.372 1.00 96.50 89 HIS A C 1
ATOM 687 O O . HIS A 1 89 ? -21.781 3.231 10.420 1.00 96.50 89 HIS A O 1
ATOM 693 N N . GLY A 1 90 ? -22.007 3.552 8.203 1.00 96.50 90 GLY A N 1
ATOM 694 C CA . GLY A 1 90 ? -20.759 4.295 7.965 1.00 96.50 90 GLY A CA 1
ATOM 695 C C . GLY A 1 90 ? -20.327 5.244 9.092 1.00 96.50 90 GLY A C 1
ATOM 696 O O . GLY A 1 90 ? -19.240 5.099 9.643 1.00 96.50 90 GLY A O 1
ATOM 697 N N . ALA A 1 91 ? -21.188 6.193 9.476 1.00 97.50 91 ALA A N 1
ATOM 698 C CA . ALA A 1 91 ? -20.867 7.186 10.510 1.00 97.50 91 ALA A CA 1
ATOM 699 C C . ALA A 1 91 ? -20.745 6.590 11.924 1.00 97.50 91 ALA A C 1
ATOM 701 O O . ALA A 1 91 ? -19.827 6.926 12.679 1.00 97.50 91 ALA A O 1
ATOM 702 N N . ALA A 1 92 ? -21.672 5.699 12.286 1.00 96.94 92 ALA A N 1
ATOM 703 C CA . ALA A 1 92 ? -21.697 5.067 13.603 1.00 96.94 92 ALA A CA 1
ATOM 704 C C . ALA A 1 92 ? -20.487 4.140 13.796 1.00 96.94 92 ALA A C 1
ATOM 706 O O . ALA A 1 92 ? -19.804 4.212 14.816 1.00 96.94 92 ALA A O 1
ATOM 707 N N . ASN A 1 93 ? -20.180 3.331 12.783 1.00 98.06 93 ASN A N 1
ATOM 708 C CA . ASN A 1 93 ? -19.023 2.446 12.762 1.00 98.06 93 ASN A CA 1
ATOM 709 C C . ASN A 1 93 ? -17.710 3.210 12.752 1.00 98.06 93 ASN A C 1
ATOM 711 O O . ASN A 1 93 ? -16.809 2.824 13.484 1.00 98.06 93 ASN A O 1
ATOM 715 N N . HIS A 1 94 ? -17.597 4.296 11.981 1.00 98.31 94 HIS A N 1
ATOM 716 C CA . HIS A 1 94 ? -16.397 5.129 12.016 1.00 98.31 94 HIS A CA 1
ATOM 717 C C . HIS A 1 94 ? -16.120 5.610 13.450 1.00 98.31 94 HIS A C 1
ATOM 719 O O . HIS A 1 94 ? -15.032 5.389 13.973 1.00 98.31 94 HIS A O 1
ATOM 725 N N . THR A 1 95 ? -17.137 6.146 14.136 1.00 97.94 95 THR A N 1
ATOM 726 C CA . THR A 1 95 ? -17.002 6.588 15.536 1.00 97.94 95 THR A CA 1
ATOM 727 C C . THR A 1 95 ? -16.653 5.429 16.481 1.00 97.94 95 THR A C 1
ATOM 729 O O . THR A 1 95 ? -15.783 5.569 17.338 1.00 97.94 95 THR A O 1
ATOM 732 N N . ALA A 1 96 ? -17.315 4.277 16.341 1.00 97.88 96 ALA A N 1
ATOM 733 C CA . ALA A 1 96 ? -17.081 3.106 17.186 1.00 97.88 96 ALA A CA 1
ATOM 734 C C . ALA A 1 96 ? -15.675 2.514 17.006 1.00 97.88 96 ALA A C 1
ATOM 736 O O . ALA A 1 96 ? -14.981 2.239 17.985 1.00 97.88 96 ALA A O 1
ATOM 737 N N . ILE A 1 97 ? -15.244 2.329 15.759 1.00 98.38 97 ILE A N 1
ATOM 738 C CA . ILE A 1 97 ? -13.953 1.725 15.424 1.00 98.38 97 ILE A CA 1
ATOM 739 C C . ILE A 1 97 ? -12.814 2.685 15.771 1.00 98.38 97 ILE A C 1
ATOM 741 O O . ILE A 1 97 ? -11.822 2.245 16.351 1.00 98.38 97 ILE A O 1
ATOM 745 N N . GLN A 1 98 ? -12.966 3.987 15.502 1.00 98.00 98 GLN A N 1
ATOM 746 C CA . GLN A 1 98 ? -11.974 4.981 15.911 1.00 98.00 98 GLN A CA 1
ATOM 747 C C . GLN A 1 98 ? -11.817 5.008 17.435 1.00 98.00 98 GLN A C 1
ATOM 749 O O . GLN A 1 98 ? -10.695 4.955 17.926 1.00 98.00 98 GLN A O 1
ATOM 754 N N . ALA A 1 99 ? -12.920 4.967 18.192 1.00 97.44 99 ALA A N 1
ATOM 755 C CA . ALA A 1 99 ? -12.849 4.883 19.649 1.00 97.44 99 ALA A CA 1
ATOM 756 C C . ALA A 1 99 ? -12.119 3.618 20.128 1.00 97.44 99 ALA A C 1
ATOM 758 O O . ALA A 1 99 ? -11.348 3.683 21.081 1.00 97.44 99 ALA A O 1
ATOM 759 N N . ALA A 1 100 ? -12.308 2.474 19.459 1.00 97.81 100 ALA A N 1
ATOM 760 C CA . ALA A 1 100 ? -11.544 1.267 19.762 1.00 97.81 100 ALA A CA 1
ATOM 761 C C . ALA A 1 100 ? -10.040 1.488 19.540 1.00 97.81 100 ALA A C 1
ATOM 763 O O . ALA A 1 100 ? -9.246 1.226 20.447 1.00 97.81 100 ALA A O 1
ATOM 764 N N . ILE A 1 101 ? -9.663 2.025 18.376 1.00 97.38 101 ILE A N 1
ATOM 765 C CA . ILE A 1 101 ? -8.279 2.357 18.000 1.00 97.38 101 ILE A CA 1
ATOM 766 C C . ILE A 1 101 ? -7.634 3.324 18.996 1.00 97.38 101 ILE A C 1
ATOM 768 O O . ILE A 1 101 ? -6.502 3.090 19.422 1.00 97.38 101 ILE A O 1
ATOM 772 N N . ASP A 1 102 ? -8.357 4.354 19.431 1.00 95.88 102 ASP A N 1
ATOM 773 C CA . ASP A 1 102 ? -7.853 5.375 20.355 1.00 95.88 102 ASP A CA 1
ATOM 774 C C . ASP A 1 102 ? -7.493 4.799 21.733 1.00 95.88 102 ASP A C 1
ATOM 776 O O . ASP A 1 102 ? -6.612 5.327 22.415 1.00 95.88 102 ASP A O 1
ATOM 780 N N . THR A 1 103 ? -8.077 3.656 22.118 1.00 95.81 103 THR A N 1
ATOM 781 C CA . THR A 1 103 ? -7.668 2.937 23.337 1.00 95.81 103 THR A CA 1
ATOM 782 C C . THR A 1 103 ? -6.332 2.191 23.211 1.00 95.81 103 THR A C 1
ATOM 784 O O . THR A 1 103 ? -5.857 1.642 24.211 1.00 95.81 103 THR A O 1
ATOM 787 N N . ARG A 1 104 ? -5.726 2.148 22.013 1.00 95.50 104 ARG A N 1
ATOM 788 C CA . ARG A 1 104 ? -4.429 1.519 21.692 1.00 95.50 104 ARG A CA 1
ATOM 789 C C . ARG A 1 104 ? -4.369 0.011 21.986 1.00 95.50 104 ARG A C 1
ATOM 791 O O . ARG A 1 104 ? -5.333 -0.616 22.442 1.00 95.50 104 ARG A O 1
ATOM 798 N N . GLY A 1 105 ? -3.208 -0.599 21.741 1.00 96.19 105 GLY A N 1
ATOM 799 C CA . GLY A 1 105 ? -2.992 -2.035 21.920 1.00 96.19 105 GLY A CA 1
ATOM 800 C C . GLY A 1 105 ? -3.568 -2.851 20.763 1.00 96.19 105 GLY A C 1
ATOM 801 O O . GLY A 1 105 ? -3.566 -2.398 19.621 1.00 96.19 105 GLY A O 1
ATOM 802 N N . ARG A 1 106 ? -4.033 -4.077 21.030 1.00 97.75 106 ARG A N 1
ATOM 803 C CA . ARG A 1 106 ? -4.597 -4.953 19.992 1.00 97.75 106 ARG A CA 1
ATOM 804 C C . ARG A 1 106 ? -6.094 -4.702 19.815 1.00 97.75 106 ARG A C 1
ATOM 806 O O . ARG A 1 106 ? -6.872 -4.980 20.724 1.00 97.75 106 ARG A O 1
ATOM 813 N N . ILE A 1 107 ? -6.491 -4.247 18.634 1.00 98.25 107 ILE A N 1
ATOM 814 C CA . ILE A 1 107 ? -7.874 -4.050 18.193 1.00 98.25 107 ILE A CA 1
ATOM 815 C C . ILE A 1 107 ? -8.244 -5.178 17.241 1.00 98.25 107 ILE A C 1
ATOM 817 O O . ILE A 1 107 ? -7.456 -5.543 16.370 1.00 98.25 107 ILE A O 1
ATOM 821 N N . VAL A 1 108 ? -9.426 -5.751 17.425 1.00 98.06 108 VAL A N 1
ATOM 822 C CA . VAL A 1 108 ? -9.892 -6.915 16.676 1.00 98.06 108 VAL A CA 1
ATOM 823 C C . VAL A 1 108 ? -11.044 -6.508 15.776 1.00 98.06 108 VAL A C 1
ATOM 825 O O . VAL A 1 108 ? -12.081 -6.066 16.268 1.00 98.06 108 VAL A O 1
ATOM 828 N N . ILE A 1 109 ? -10.860 -6.713 14.473 1.00 98.19 109 ILE A N 1
ATOM 829 C CA . ILE A 1 109 ? -11.927 -6.681 13.475 1.00 98.19 109 ILE A CA 1
ATOM 830 C C . ILE A 1 109 ? -12.419 -8.127 13.308 1.00 98.19 109 ILE A C 1
ATOM 832 O O . ILE A 1 109 ? -11.681 -8.968 12.776 1.00 98.19 109 ILE A O 1
ATOM 836 N N . PRO A 1 110 ? -13.598 -8.471 13.854 1.00 97.19 110 PRO A N 1
ATOM 837 C CA . PRO A 1 110 ? -14.107 -9.834 13.835 1.00 97.19 110 PRO A CA 1
ATOM 838 C C . PRO A 1 110 ? -14.710 -10.186 12.472 1.00 97.19 110 PRO A C 1
ATOM 840 O O . PRO A 1 110 ? -14.935 -9.323 11.628 1.00 97.19 110 PRO A O 1
ATOM 843 N N . ASP A 1 111 ? -15.014 -11.469 12.289 1.00 96.31 111 ASP A N 1
ATOM 844 C CA . ASP A 1 111 ? -15.938 -11.899 11.240 1.00 96.31 111 ASP A CA 1
ATOM 845 C C . ASP A 1 111 ? -17.369 -11.528 11.635 1.00 96.31 111 ASP A C 1
ATOM 847 O O . ASP A 1 111 ? -17.758 -11.714 12.797 1.00 96.31 111 ASP A O 1
ATOM 851 N N . ASP A 1 112 ? -18.166 -11.064 10.679 1.00 95.44 112 ASP A N 1
ATOM 852 C CA . ASP A 1 112 ? -19.590 -10.833 10.882 1.00 95.44 112 ASP A CA 1
ATOM 853 C C . ASP A 1 112 ? -20.409 -11.297 9.675 1.00 95.44 112 ASP A C 1
ATOM 855 O O . ASP A 1 112 ? -20.161 -10.941 8.523 1.00 95.44 112 ASP A O 1
ATOM 859 N N . ARG A 1 113 ? -21.441 -12.098 9.949 1.00 94.38 113 ARG A N 1
ATOM 860 C CA . ARG A 1 113 ? -22.308 -12.673 8.911 1.00 94.38 113 ARG A CA 1
ATOM 861 C C . ARG A 1 113 ? -23.186 -11.630 8.225 1.00 94.38 113 ARG A C 1
ATOM 863 O O . ARG A 1 113 ? -23.729 -11.920 7.163 1.00 94.38 113 ARG A O 1
ATOM 870 N N . ASN A 1 114 ? -23.347 -10.454 8.831 1.00 93.44 114 ASN A N 1
ATOM 871 C CA . ASN A 1 114 ? -24.138 -9.365 8.269 1.00 93.44 114 ASN A CA 1
ATOM 872 C C . ASN A 1 114 ? -23.346 -8.524 7.251 1.00 93.44 114 ASN A C 1
ATOM 874 O O . ASN A 1 114 ? -23.932 -7.659 6.603 1.00 93.44 114 ASN A O 1
ATOM 878 N N . GLY A 1 115 ? -22.048 -8.802 7.069 1.00 96.25 115 GLY A N 1
ATOM 879 C CA . GLY A 1 115 ? -21.225 -8.245 5.999 1.00 96.25 115 GLY A CA 1
ATOM 880 C C . GLY A 1 115 ? -20.018 -7.455 6.497 1.00 96.25 115 GLY A C 1
ATOM 881 O O . GLY A 1 115 ? -19.373 -7.814 7.483 1.00 96.25 115 GLY A O 1
ATOM 882 N N . ASP A 1 116 ? -19.703 -6.386 5.771 1.00 97.94 116 ASP A N 1
ATOM 883 C CA . ASP A 1 116 ? -18.559 -5.515 6.036 1.00 97.94 116 ASP A CA 1
ATOM 884 C C . ASP A 1 116 ? -18.899 -4.428 7.065 1.00 97.94 116 ASP A C 1
ATOM 886 O O . ASP A 1 116 ? -20.057 -4.033 7.227 1.00 97.94 116 ASP A O 1
ATOM 890 N N . PHE A 1 117 ? -17.877 -3.899 7.733 1.00 98.38 117 PHE A N 1
ATOM 891 C CA . PHE A 1 117 ? -18.002 -2.725 8.589 1.00 98.38 117 PHE A CA 1
ATOM 892 C C . PHE A 1 117 ? -17.781 -1.472 7.746 1.00 98.38 117 PHE A C 1
ATOM 894 O O . PHE A 1 117 ? -16.652 -1.055 7.476 1.00 98.38 117 PHE A O 1
ATOM 901 N N . GLU A 1 118 ? -18.882 -0.874 7.306 1.00 98.31 118 GLU A N 1
ATOM 902 C CA . GLU A 1 118 ? -18.839 0.383 6.568 1.00 98.31 118 GLU A CA 1
ATOM 903 C C . GLU A 1 118 ? -18.322 1.517 7.454 1.00 98.31 118 GLU A C 1
ATOM 905 O O . GLU A 1 118 ? -18.789 1.656 8.576 1.00 98.31 118 GLU A O 1
ATOM 910 N N . VAL A 1 119 ? -17.422 2.355 6.947 1.00 98.50 119 VAL A N 1
ATOM 911 C CA . VAL A 1 119 ? -16.982 3.619 7.554 1.00 98.50 119 VAL A CA 1
ATOM 912 C C . VAL A 1 119 ? -17.218 4.764 6.572 1.00 98.50 119 VAL A C 1
ATOM 914 O O . VAL A 1 119 ? -17.295 4.556 5.358 1.00 98.50 119 VAL A O 1
ATOM 917 N N . ASN A 1 120 ? -17.383 5.984 7.077 1.00 97.00 120 ASN A N 1
ATOM 918 C CA . ASN A 1 120 ? -17.626 7.167 6.247 1.00 97.00 120 ASN A CA 1
ATOM 919 C C . ASN A 1 120 ? -16.452 8.162 6.234 1.00 97.00 120 ASN A C 1
ATOM 921 O O . ASN A 1 120 ? -16.574 9.220 5.626 1.00 97.00 120 ASN A O 1
ATOM 925 N N . ASP A 1 121 ? -15.347 7.845 6.901 1.00 96.81 121 ASP A N 1
ATOM 926 C CA . ASP A 1 121 ? -14.125 8.648 6.903 1.00 96.81 121 ASP A CA 1
ATOM 927 C C . ASP A 1 121 ? -12.912 7.772 7.287 1.00 96.81 121 ASP A C 1
ATOM 929 O O . ASP A 1 121 ? -13.089 6.621 7.710 1.00 96.81 121 ASP A O 1
ATOM 933 N N . THR A 1 122 ? -11.698 8.307 7.138 1.00 96.38 122 THR A N 1
ATOM 934 C CA . THR A 1 122 ? -10.417 7.641 7.412 1.00 96.38 122 THR A CA 1
ATOM 935 C C . THR A 1 122 ? -10.278 7.241 8.877 1.00 96.38 122 THR A C 1
ATOM 937 O O . THR A 1 122 ? -10.363 8.081 9.767 1.00 96.38 122 THR A O 1
ATOM 940 N N . LEU A 1 123 ? -9.943 5.979 9.137 1.00 97.69 123 LEU A N 1
ATOM 941 C CA . LEU A 1 123 ? -9.518 5.533 10.465 1.00 97.69 123 LEU A CA 1
ATOM 942 C C . LEU A 1 123 ? -8.045 5.895 10.706 1.00 97.69 123 LEU A C 1
ATOM 944 O O . LEU A 1 123 ? -7.160 5.452 9.969 1.00 97.69 123 LEU A O 1
ATOM 948 N N . LEU A 1 124 ? -7.776 6.670 11.755 1.00 97.12 124 LEU A N 1
ATOM 949 C CA . LEU A 1 124 ? -6.433 7.125 12.118 1.00 97.12 124 LEU A CA 1
ATOM 950 C C . LEU A 1 124 ? -5.847 6.230 13.206 1.00 97.12 124 LEU A C 1
ATOM 952 O O . LEU A 1 124 ? -6.361 6.173 14.323 1.00 97.12 124 LEU A O 1
ATOM 956 N N . VAL A 1 125 ? -4.746 5.550 12.894 1.00 97.62 125 VAL A N 1
ATOM 957 C CA . VAL A 1 125 ? -4.094 4.591 13.789 1.00 97.62 125 VAL A CA 1
ATOM 958 C C . VAL A 1 125 ? -2.809 5.176 14.353 1.00 97.62 125 VAL A C 1
ATOM 960 O O . VAL A 1 125 ? -1.896 5.541 13.615 1.00 97.62 125 VAL A O 1
ATOM 963 N N . ARG A 1 126 ? -2.753 5.235 15.684 1.00 94.94 126 ARG A N 1
ATOM 964 C CA . ARG A 1 126 ? -1.666 5.846 16.456 1.00 94.94 126 ARG A CA 1
ATOM 965 C C . ARG A 1 126 ? -0.701 4.809 17.020 1.00 94.94 126 ARG A C 1
ATOM 967 O O . ARG A 1 126 ? -0.915 3.600 16.901 1.00 94.94 126 ARG A O 1
ATOM 974 N N . SER A 1 127 ? 0.346 5.289 17.682 1.00 97.38 127 SER A N 1
ATOM 975 C CA . SER A 1 127 ? 1.446 4.487 18.211 1.00 97.38 127 SER A CA 1
ATOM 976 C C . SER A 1 127 ? 0.993 3.305 19.056 1.00 97.38 127 SER A C 1
ATOM 978 O O . SER A 1 127 ? 0.036 3.393 19.829 1.00 97.38 127 SER A O 1
ATOM 980 N N . ASN A 1 128 ? 1.770 2.224 18.982 1.00 97.50 128 ASN A N 1
ATOM 981 C CA . ASN A 1 128 ? 1.598 1.007 19.774 1.00 97.50 128 ASN A CA 1
ATOM 982 C C . ASN A 1 128 ? 0.211 0.368 19.590 1.00 97.50 128 ASN A C 1
ATOM 984 O O . ASN A 1 128 ? -0.375 -0.173 20.533 1.00 97.50 128 ASN A O 1
ATOM 988 N N . THR A 1 129 ? -0.315 0.444 18.367 1.00 98.06 129 THR A N 1
ATOM 989 C CA . THR A 1 129 ? -1.614 -0.120 18.002 1.00 98.06 129 THR A CA 1
ATOM 990 C C . THR A 1 129 ? -1.435 -1.222 16.970 1.00 98.06 129 THR A C 1
ATOM 992 O O . THR A 1 129 ? -0.776 -1.052 15.946 1.00 98.06 129 THR A O 1
ATOM 995 N N . THR A 1 130 ? -2.040 -2.373 17.243 1.00 98.56 130 THR A N 1
ATOM 996 C CA . THR A 1 130 ? -2.215 -3.460 16.282 1.00 98.56 130 THR A CA 1
ATOM 997 C C . THR A 1 130 ? -3.684 -3.526 15.906 1.00 98.56 130 THR A C 1
ATOM 999 O O . THR A 1 130 ? -4.509 -3.771 16.780 1.00 98.56 130 THR A O 1
ATOM 1002 N N . VAL A 1 131 ? -4.020 -3.360 14.631 1.00 98.69 131 VAL A N 1
ATOM 1003 C CA . VAL A 1 131 ? -5.365 -3.647 14.119 1.00 98.69 131 VAL A CA 1
ATOM 1004 C C . VAL A 1 131 ? -5.305 -5.003 13.430 1.00 98.69 131 VAL A C 1
ATOM 1006 O O . VAL A 1 131 ? -4.560 -5.173 12.467 1.00 98.69 131 VAL A O 1
ATOM 1009 N N . ALA A 1 132 ? -6.031 -5.978 13.971 1.00 98.56 132 ALA A N 1
ATOM 1010 C CA . ALA A 1 132 ? -5.983 -7.366 13.539 1.00 98.56 132 ALA A CA 1
ATOM 1011 C C . ALA A 1 132 ? -7.347 -7.832 13.032 1.00 98.56 132 ALA A C 1
ATOM 1013 O O . ALA A 1 132 ? -8.329 -7.834 13.778 1.00 98.56 132 ALA A O 1
ATOM 1014 N N . TRP A 1 133 ? -7.387 -8.293 11.788 1.00 98.50 133 TRP A N 1
ATOM 1015 C CA . TRP A 1 133 ? -8.565 -8.915 11.200 1.00 98.50 133 TRP A CA 1
ATOM 1016 C C . TRP A 1 133 ? -8.505 -10.414 11.448 1.00 98.50 133 TRP A C 1
ATOM 1018 O O . TRP A 1 133 ? -7.663 -11.127 10.901 1.00 98.50 133 TRP A O 1
ATOM 1028 N N . VAL A 1 134 ? -9.409 -10.892 12.298 1.00 97.12 134 VAL A N 1
ATOM 1029 C CA . VAL A 1 134 ? -9.509 -12.316 12.660 1.00 97.12 134 VAL A CA 1
ATOM 1030 C C . VAL A 1 134 ? -10.627 -13.036 11.898 1.00 97.12 134 VAL A C 1
ATOM 1032 O O . VAL A 1 134 ? -10.870 -14.214 12.144 1.00 97.12 134 VAL A O 1
ATOM 1035 N N . GLY A 1 135 ? -11.315 -12.323 11.004 1.00 94.69 135 GLY A N 1
ATOM 1036 C CA . GLY A 1 135 ? -12.441 -12.797 10.204 1.00 94.69 135 GLY A CA 1
ATOM 1037 C C . GLY A 1 135 ? -12.318 -12.448 8.724 1.00 94.69 135 GLY A C 1
ATOM 1038 O O . GLY A 1 135 ? -11.220 -12.156 8.258 1.00 94.69 135 GLY A O 1
ATOM 1039 N N . ASN A 1 136 ? -13.445 -12.465 8.004 1.00 97.25 136 ASN A N 1
ATOM 1040 C CA . ASN A 1 136 ? -13.516 -12.169 6.568 1.00 97.25 136 ASN A CA 1
ATOM 1041 C C . ASN A 1 136 ? -14.207 -10.832 6.241 1.00 97.25 136 ASN A C 1
ATOM 1043 O O . ASN A 1 136 ? -14.272 -10.459 5.069 1.00 97.25 136 ASN A O 1
ATOM 1047 N N . SER A 1 137 ? -14.723 -10.118 7.245 1.00 98.12 137 SER A N 1
ATOM 1048 C CA . SER A 1 137 ? -15.346 -8.804 7.063 1.00 98.12 137 SER A CA 1
ATOM 1049 C C . SER A 1 137 ? -14.310 -7.733 6.730 1.00 98.12 137 SER A C 1
ATOM 1051 O O . SER A 1 137 ? -13.263 -7.628 7.377 1.00 98.12 137 SER A O 1
ATOM 1053 N N . PHE A 1 138 ? -14.627 -6.894 5.747 1.00 98.62 138 PHE A N 1
ATOM 1054 C CA . PHE A 1 138 ? -13.803 -5.749 5.377 1.00 98.62 138 PHE A CA 1
ATOM 1055 C C . PHE A 1 138 ? -14.145 -4.524 6.233 1.00 98.62 138 PHE A C 1
ATOM 1057 O O . PHE A 1 138 ? -15.276 -4.364 6.695 1.00 98.62 138 PHE A O 1
ATOM 1064 N N . ILE A 1 139 ? -13.180 -3.616 6.388 1.00 98.62 139 ILE A N 1
ATOM 1065 C CA . ILE A 1 139 ? -13.488 -2.201 6.615 1.00 98.62 139 ILE A CA 1
ATOM 1066 C C . ILE A 1 139 ? -13.714 -1.573 5.243 1.00 98.62 139 ILE A C 1
ATOM 1068 O O . ILE A 1 139 ? -12.814 -1.594 4.399 1.00 98.62 139 ILE A O 1
ATOM 1072 N N . LYS A 1 140 ? -14.914 -1.035 5.016 1.00 98.06 140 LYS A N 1
ATOM 1073 C CA . LYS A 1 140 ? -15.329 -0.524 3.708 1.00 98.06 140 LYS A CA 1
ATOM 1074 C C . LYS A 1 140 ? -15.647 0.958 3.766 1.00 98.06 140 LYS A C 1
ATOM 1076 O O . LYS A 1 140 ? -16.538 1.372 4.500 1.00 98.06 140 LYS A O 1
ATOM 1081 N N . LEU A 1 141 ? -14.980 1.755 2.948 1.00 97.00 141 LEU A N 1
ATOM 1082 C CA . LEU A 1 141 ? -15.267 3.180 2.868 1.00 97.00 141 LEU A CA 1
ATOM 1083 C C . LEU A 1 141 ? -16.508 3.439 1.994 1.00 97.00 141 LEU A C 1
ATOM 1085 O O . LEU A 1 141 ? -16.666 2.868 0.917 1.00 97.00 141 LEU A O 1
ATOM 1089 N N . THR A 1 142 ? -17.414 4.290 2.475 1.00 95.56 142 THR A N 1
ATOM 1090 C CA . THR A 1 142 ? -18.723 4.560 1.835 1.00 95.56 142 THR A CA 1
ATOM 1091 C C . THR A 1 142 ? -18.835 5.936 1.185 1.00 95.56 142 THR A C 1
ATOM 1093 O O . THR A 1 142 ? -19.758 6.188 0.412 1.00 95.56 142 THR A O 1
ATOM 1096 N N . GLN A 1 143 ? -17.887 6.826 1.464 1.00 92.62 143 GLN A N 1
ATOM 1097 C CA . GLN A 1 143 ? -17.789 8.159 0.879 1.00 92.62 143 GLN A CA 1
ATOM 1098 C C . GLN A 1 143 ? -16.335 8.633 0.901 1.00 92.62 143 GLN A C 1
ATOM 1100 O O . GLN A 1 143 ? -15.501 8.019 1.553 1.00 92.62 143 GLN A O 1
ATOM 1105 N N . THR A 1 144 ? -16.037 9.720 0.192 1.00 90.31 144 THR A N 1
ATOM 1106 C CA . THR A 1 144 ? -14.694 10.313 0.187 1.00 90.31 144 THR A CA 1
ATOM 1107 C C . THR A 1 144 ? -14.231 10.608 1.607 1.00 90.31 144 THR A C 1
ATOM 1109 O O . THR A 1 144 ? -15.015 11.120 2.411 1.00 90.31 144 THR A O 1
ATOM 1112 N N . SER A 1 145 ? -12.978 10.277 1.899 1.00 92.50 145 SER A N 1
ATOM 1113 C CA . SER A 1 145 ? -12.399 10.481 3.219 1.00 92.50 145 SER A CA 1
ATOM 1114 C C . SER A 1 145 ? -11.669 11.821 3.314 1.00 92.50 145 SER A C 1
ATOM 1116 O O . SER A 1 145 ? -11.305 12.434 2.310 1.00 92.50 145 SER A O 1
ATOM 1118 N N . SER A 1 146 ? -11.468 12.297 4.536 1.00 91.00 146 SER A N 1
ATOM 1119 C CA . SER A 1 146 ? -10.806 13.566 4.832 1.00 91.00 146 SER A CA 1
ATOM 1120 C C . SER A 1 146 ? -9.295 13.528 4.597 1.00 91.00 146 SER A C 1
ATOM 1122 O O . SER A 1 146 ? -8.706 14.571 4.319 1.00 91.00 146 SER A O 1
ATOM 1124 N N . VAL A 1 147 ? -8.674 12.345 4.672 1.00 89.62 147 VAL A N 1
ATOM 1125 C CA . VAL A 1 147 ? -7.220 12.149 4.502 1.00 89.62 147 VAL A CA 1
ATOM 1126 C C . VAL A 1 147 ? -6.882 11.426 3.187 1.00 89.62 147 VAL A C 1
ATOM 1128 O O . VAL A 1 147 ? -5.721 11.354 2.796 1.00 89.62 147 VAL A O 1
ATOM 1131 N N . GLY A 1 148 ? -7.882 10.928 2.454 1.00 90.94 148 GLY A N 1
ATOM 1132 C CA . GLY A 1 148 ? -7.694 10.237 1.175 1.00 90.94 148 GLY A CA 1
ATOM 1133 C C . GLY A 1 148 ? -7.361 8.749 1.312 1.00 90.94 148 GLY A C 1
ATOM 1134 O O . GLY A 1 148 ? -6.742 8.177 0.415 1.00 90.94 148 GLY A O 1
ATOM 1135 N N . ALA A 1 149 ? -7.727 8.111 2.426 1.00 94.88 149 ALA A N 1
ATOM 1136 C CA . ALA A 1 149 ? -7.510 6.689 2.660 1.00 94.88 149 ALA A CA 1
ATOM 1137 C C . ALA A 1 149 ? -8.572 6.056 3.577 1.00 94.88 149 ALA A C 1
ATOM 1139 O O . ALA A 1 149 ? -9.199 6.740 4.385 1.00 94.88 149 ALA A O 1
ATOM 1140 N N . VAL A 1 150 ? -8.741 4.731 3.518 1.00 97.62 150 VAL A N 1
ATOM 1141 C CA . VAL A 1 150 ? -9.647 4.006 4.427 1.00 97.62 150 VAL A CA 1
ATOM 1142 C C . VAL A 1 150 ? -9.065 3.928 5.838 1.00 97.62 150 VAL A C 1
ATOM 1144 O O . VAL A 1 150 ? -9.757 4.214 6.816 1.00 97.62 150 VAL A O 1
ATOM 1147 N N . ILE A 1 151 ? -7.792 3.545 5.955 1.00 98.38 151 ILE A N 1
ATOM 1148 C CA . ILE A 1 151 ? -7.083 3.435 7.233 1.00 98.38 151 ILE A CA 1
ATOM 1149 C C . ILE A 1 151 ? -5.630 3.876 7.077 1.00 98.38 151 ILE A C 1
ATOM 1151 O O . ILE A 1 151 ? -4.956 3.487 6.123 1.00 98.38 151 ILE A O 1
ATOM 1155 N N . VAL A 1 152 ? -5.138 4.687 8.014 1.00 97.31 152 VAL A N 1
ATOM 1156 C CA . VAL A 1 152 ? -3.795 5.278 7.942 1.00 97.31 152 VAL A CA 1
ATOM 1157 C C . VAL A 1 152 ? -3.109 5.199 9.292 1.00 97.31 152 VAL A C 1
ATOM 1159 O O . VAL A 1 152 ? -3.678 5.598 10.305 1.00 97.31 152 VAL A O 1
ATOM 1162 N N . ALA A 1 153 ? -1.863 4.729 9.305 1.00 97.19 153 ALA A N 1
ATOM 1163 C CA . ALA A 1 153 ? -0.970 4.978 10.428 1.00 97.19 153 ALA A CA 1
ATOM 1164 C C . ALA A 1 153 ? -0.467 6.424 10.327 1.00 97.19 153 ALA A C 1
ATOM 1166 O O . ALA A 1 153 ? 0.262 6.750 9.387 1.00 97.19 153 ALA A O 1
ATOM 1167 N N . TYR A 1 154 ? -0.909 7.285 11.240 1.00 92.81 154 TYR A N 1
ATOM 1168 C CA . TYR A 1 154 ? -0.764 8.737 11.118 1.00 92.81 154 TYR A CA 1
ATOM 1169 C C . TYR A 1 154 ? -0.313 9.365 12.433 1.00 92.81 154 TYR A C 1
ATOM 1171 O O . TYR A 1 154 ? -0.632 8.829 13.487 1.00 92.81 154 TYR A O 1
ATOM 1179 N N . SER A 1 155 ? 0.369 10.513 12.350 1.00 90.31 155 SER A N 1
ATOM 1180 C CA . SER A 1 155 ? 0.979 11.249 13.469 1.00 90.31 155 SER A CA 1
ATOM 1181 C C . SER A 1 155 ? 0.118 11.349 14.745 1.00 90.31 155 SER A C 1
ATOM 1183 O O . SER A 1 155 ? -1.107 11.425 14.681 1.00 90.31 155 SER A O 1
ATOM 1185 N N . GLU A 1 156 ? 0.759 11.459 15.916 1.00 87.19 156 GLU A N 1
ATOM 1186 C CA . GLU A 1 156 ? 0.080 11.552 17.225 1.00 87.19 156 GLU A CA 1
ATOM 1187 C C . GLU A 1 156 ? -0.704 12.859 17.443 1.00 87.19 156 GLU A C 1
ATOM 1189 O O . GLU A 1 156 ? -1.534 12.940 18.356 1.00 87.19 156 GLU A O 1
ATOM 1194 N N . GLY A 1 157 ? -0.407 13.892 16.650 1.00 80.94 157 GLY A N 1
ATOM 1195 C CA . GLY A 1 157 ? -1.000 15.221 16.768 1.00 80.94 157 GLY A CA 1
ATOM 1196 C C . GLY A 1 157 ? -2.330 15.368 16.020 1.00 80.94 157 GLY A C 1
ATOM 1197 O O . GLY A 1 157 ? -2.703 14.509 15.221 1.00 80.94 157 GLY A O 1
ATOM 1198 N N . PRO A 1 158 ? -3.057 16.478 16.243 1.00 79.69 158 PRO A N 1
ATOM 1199 C CA . PRO A 1 158 ? -4.156 16.874 15.369 1.00 79.69 158 PRO A CA 1
ATOM 1200 C C . PRO A 1 158 ? -3.710 16.921 13.902 1.00 79.69 158 PRO A C 1
ATOM 1202 O O . PRO A 1 158 ? -2.581 17.335 13.611 1.00 79.69 158 PRO A O 1
ATOM 1205 N N . LEU A 1 159 ? -4.607 16.546 12.984 1.00 77.31 159 LEU A N 1
ATOM 1206 C CA . LEU A 1 159 ? -4.377 16.691 11.544 1.00 77.31 159 LEU A CA 1
ATOM 1207 C C . LEU A 1 159 ? -3.913 18.127 11.229 1.00 77.31 159 LEU A C 1
ATOM 1209 O O . LEU A 1 159 ? -4.522 19.092 11.690 1.00 77.31 159 LEU A O 1
ATOM 1213 N N . GLY A 1 160 ? -2.819 18.257 10.473 1.00 75.62 160 GLY A N 1
ATOM 1214 C CA . GLY A 1 160 ? -2.226 19.548 10.097 1.00 75.62 160 GLY A CA 1
ATOM 1215 C C . GLY A 1 160 ? -1.218 20.149 11.089 1.00 75.62 160 GLY A C 1
ATOM 1216 O O . GLY A 1 160 ? -0.773 21.275 10.882 1.00 75.62 160 GLY A O 1
ATOM 1217 N N . THR A 1 161 ? -0.833 19.442 12.157 1.00 75.62 161 THR A N 1
ATOM 1218 C CA . THR A 1 161 ? 0.232 19.914 13.069 1.00 75.62 161 THR A CA 1
ATOM 1219 C C . THR A 1 161 ? 1.614 19.800 12.413 1.00 75.62 161 THR A C 1
ATOM 1221 O O . THR A 1 161 ? 1.963 18.731 11.919 1.00 75.62 161 THR A O 1
ATOM 1224 N N . ILE A 1 162 ? 2.422 20.870 12.453 1.00 75.50 162 ILE A N 1
ATOM 1225 C CA . ILE A 1 162 ? 3.768 20.934 11.850 1.00 75.50 162 ILE A CA 1
ATOM 1226 C C . ILE A 1 162 ? 4.816 21.359 12.910 1.00 75.50 162 ILE A C 1
ATOM 1228 O O . ILE A 1 162 ? 4.634 22.411 13.526 1.00 75.50 162 ILE A O 1
ATOM 1232 N N . PRO A 1 163 ? 5.927 20.614 13.114 1.00 73.50 163 PRO A N 1
ATOM 1233 C CA . PRO A 1 163 ? 6.183 19.285 12.572 1.00 73.50 163 PRO A CA 1
ATOM 1234 C C . PRO A 1 163 ? 5.300 18.243 13.283 1.00 73.50 163 PRO A C 1
ATOM 1236 O O . PRO A 1 163 ? 5.104 18.321 14.501 1.00 73.50 163 PRO A O 1
ATOM 1239 N N . PRO A 1 164 ? 4.763 17.261 12.554 1.00 80.88 164 PRO A N 1
ATOM 1240 C CA . PRO A 1 164 ? 3.987 16.190 13.162 1.00 80.88 164 PRO A CA 1
ATOM 1241 C C . PRO A 1 164 ? 4.872 15.326 14.072 1.00 80.88 164 PRO A C 1
ATOM 1243 O O . PRO A 1 164 ? 6.037 15.073 13.772 1.00 80.88 164 PRO A O 1
ATOM 1246 N N . VAL A 1 165 ? 4.315 14.853 15.192 1.00 90.06 165 VAL A N 1
ATOM 1247 C CA . VAL A 1 165 ? 4.964 13.846 16.049 1.00 90.06 165 VAL A CA 1
ATOM 1248 C C . VAL A 1 165 ? 4.703 12.473 15.434 1.00 90.06 165 VAL A C 1
ATOM 1250 O O . VAL A 1 165 ? 3.535 12.074 15.388 1.00 90.06 165 VAL A O 1
ATOM 1253 N N . PRO A 1 166 ? 5.732 11.745 14.963 1.00 92.50 166 PRO A N 1
ATOM 1254 C CA . PRO A 1 166 ? 5.492 10.497 14.263 1.00 92.50 166 PRO A CA 1
ATOM 1255 C C . PRO A 1 166 ? 4.860 9.442 15.165 1.00 92.50 166 PRO A C 1
ATOM 1257 O O . PRO A 1 166 ? 5.239 9.319 16.331 1.00 92.50 166 PRO A O 1
ATOM 1260 N N . SER A 1 167 ? 3.934 8.656 14.621 1.00 95.38 167 SER A N 1
ATOM 1261 C CA . SER A 1 167 ? 3.463 7.459 15.318 1.00 95.38 167 SER A CA 1
ATOM 1262 C C . SER A 1 167 ? 4.473 6.326 15.195 1.00 95.38 167 SER A C 1
ATOM 1264 O O . SER A 1 167 ? 5.199 6.232 14.211 1.00 95.38 167 SER A O 1
ATOM 1266 N N . GLU A 1 168 ? 4.532 5.441 16.184 1.00 97.69 168 GLU A N 1
ATOM 1267 C CA . GLU A 1 168 ? 5.528 4.374 16.237 1.00 97.69 168 GLU A CA 1
ATOM 1268 C C . GLU A 1 168 ? 4.897 3.008 16.508 1.00 97.69 168 GLU A C 1
ATOM 1270 O O . GLU A 1 168 ? 3.969 2.875 17.304 1.00 97.69 168 GLU A O 1
ATOM 1275 N N . ASN A 1 169 ? 5.449 1.963 15.892 1.00 98.06 169 ASN A N 1
ATOM 1276 C CA . ASN A 1 169 ? 5.102 0.563 16.172 1.00 98.06 169 ASN A CA 1
ATOM 1277 C C . ASN A 1 169 ? 3.623 0.243 15.890 1.00 98.06 169 ASN A C 1
ATOM 1279 O O . ASN A 1 169 ? 2.916 -0.321 16.729 1.00 98.06 169 ASN A O 1
ATOM 1283 N N . VAL A 1 170 ? 3.159 0.616 14.696 1.00 98.56 170 VAL A N 1
ATOM 1284 C CA . VAL A 1 170 ? 1.823 0.266 14.200 1.00 98.56 170 VAL A CA 1
ATOM 1285 C C . VAL A 1 170 ? 1.887 -1.036 13.403 1.00 98.56 170 VAL A C 1
ATOM 1287 O O . VAL A 1 170 ? 2.775 -1.219 12.568 1.00 98.56 170 VAL A O 1
ATOM 1290 N N . LEU A 1 171 ? 0.935 -1.939 13.644 1.00 98.69 171 LEU A N 1
ATOM 1291 C CA . LEU A 1 171 ? 0.785 -3.190 12.899 1.00 98.69 171 LEU A CA 1
ATOM 1292 C C . LEU A 1 171 ? -0.637 -3.321 12.339 1.00 98.69 171 LEU A C 1
ATOM 1294 O O . LEU A 1 171 ? -1.609 -3.339 13.090 1.00 98.69 171 LEU A O 1
ATOM 1298 N N . PHE A 1 172 ? -0.742 -3.497 11.028 1.00 98.75 172 PHE A N 1
ATOM 1299 C CA . PHE A 1 172 ? -1.940 -3.992 10.357 1.00 98.75 172 PHE A CA 1
ATOM 1300 C C . PHE A 1 172 ? -1.761 -5.486 10.076 1.00 98.75 172 PHE A C 1
ATOM 1302 O O . PHE A 1 172 ? -0.954 -5.879 9.231 1.00 98.75 172 PHE A O 1
ATOM 1309 N N . ASP A 1 173 ? -2.478 -6.318 10.829 1.00 98.75 173 ASP A N 1
ATOM 1310 C CA . ASP A 1 173 ? -2.384 -7.777 10.786 1.00 98.75 173 ASP A CA 1
ATOM 1311 C C . ASP A 1 173 ? -3.584 -8.357 10.028 1.00 98.75 173 ASP A C 1
ATOM 1313 O O . ASP A 1 173 ? -4.721 -8.304 10.499 1.00 98.75 173 ASP A O 1
ATOM 1317 N N . ASN A 1 174 ? -3.310 -8.885 8.838 1.00 98.62 174 ASN A N 1
ATOM 1318 C CA . ASN A 1 174 ? -4.262 -9.404 7.861 1.00 98.62 174 ASN A CA 1
ATOM 1319 C C . ASN A 1 174 ? -5.301 -8.371 7.357 1.00 98.62 174 ASN A C 1
ATOM 1321 O O . ASN A 1 174 ? -6.485 -8.690 7.317 1.00 98.62 174 ASN A O 1
ATOM 1325 N N . PRO A 1 175 ? -4.916 -7.139 6.961 1.00 98.75 175 PRO A N 1
ATOM 1326 C CA . PRO A 1 175 ? -5.877 -6.082 6.631 1.00 98.75 175 PRO A CA 1
ATOM 1327 C C . PRO A 1 175 ? -6.880 -6.497 5.552 1.00 98.75 175 PRO A C 1
ATOM 1329 O O . PRO A 1 175 ? -6.481 -6.802 4.434 1.00 98.75 175 PRO A O 1
ATOM 1332 N N . LEU A 1 176 ? -8.178 -6.454 5.860 1.00 98.75 176 LEU A N 1
ATOM 1333 C CA . LEU A 1 176 ? -9.258 -6.576 4.878 1.00 98.75 176 LEU A CA 1
ATOM 1334 C C . LEU A 1 176 ? -9.876 -5.194 4.674 1.00 98.75 176 LEU A C 1
ATOM 1336 O O . LEU A 1 176 ? -10.681 -4.730 5.485 1.00 98.75 176 LEU A O 1
ATOM 1340 N N . VAL A 1 177 ? -9.446 -4.511 3.614 1.00 98.69 177 VAL A N 1
ATOM 1341 C CA . VAL A 1 177 ? -9.784 -3.107 3.344 1.00 98.69 177 VAL A CA 1
ATOM 1342 C C . VAL A 1 177 ? -10.389 -2.957 1.952 1.00 98.69 177 VAL A C 1
ATOM 1344 O O . VAL A 1 177 ? -9.844 -3.446 0.962 1.00 98.69 177 VAL A O 1
ATOM 1347 N N . ASP A 1 178 ? -11.531 -2.281 1.878 1.00 98.38 178 ASP A N 1
ATOM 1348 C CA . ASP A 1 178 ? -12.254 -2.000 0.640 1.00 98.38 178 ASP A CA 1
ATOM 1349 C C . ASP A 1 178 ? -12.425 -0.481 0.478 1.00 98.38 178 ASP A C 1
ATOM 1351 O O . ASP A 1 178 ? -13.133 0.169 1.251 1.00 98.38 178 ASP A O 1
ATOM 1355 N N . GLY A 1 179 ? -11.778 0.089 -0.541 1.00 96.75 179 GLY A N 1
ATOM 1356 C CA . GLY A 1 179 ? -11.865 1.514 -0.879 1.00 96.75 179 GLY A CA 1
ATOM 1357 C C . GLY A 1 179 ? -13.226 1.947 -1.438 1.00 96.75 179 GLY A C 1
ATOM 1358 O O . GLY A 1 179 ? -13.413 3.119 -1.760 1.00 96.75 179 GLY A O 1
ATOM 1359 N N . GLY A 1 180 ? -14.174 1.020 -1.605 1.00 94.25 180 GLY A N 1
ATOM 1360 C CA . GLY A 1 180 ? -15.549 1.297 -2.016 1.00 94.25 180 GLY A CA 1
ATOM 1361 C C . GLY A 1 180 ? -15.703 1.736 -3.472 1.00 94.25 180 GLY A C 1
ATOM 1362 O O . GLY A 1 180 ? -16.808 2.083 -3.884 1.00 94.25 180 GLY A O 1
ATOM 1363 N N . ASN A 1 181 ? -14.619 1.730 -4.257 1.00 91.06 181 ASN A N 1
ATOM 1364 C CA . ASN A 1 181 ? -14.574 2.212 -5.638 1.00 91.06 181 ASN A CA 1
ATOM 1365 C C . ASN A 1 181 ? -15.054 3.672 -5.793 1.00 91.06 181 ASN A C 1
ATOM 1367 O O . ASN A 1 181 ? -15.641 4.051 -6.807 1.00 91.06 181 ASN A O 1
ATOM 1371 N N . LEU A 1 182 ? -14.829 4.496 -4.766 1.00 85.38 182 LEU A N 1
ATOM 1372 C CA . LEU A 1 182 ? -15.448 5.819 -4.633 1.00 85.38 182 LEU A CA 1
ATOM 1373 C C . LEU A 1 182 ? -14.973 6.840 -5.671 1.00 85.38 182 LEU A C 1
ATOM 1375 O O . LEU A 1 182 ? -15.715 7.772 -5.988 1.00 85.38 182 LEU A O 1
ATOM 1379 N N . GLY A 1 183 ? -13.760 6.665 -6.201 1.00 71.62 183 GLY A N 1
ATOM 1380 C CA . GLY A 1 183 ? -13.219 7.513 -7.256 1.00 71.62 183 GLY A CA 1
ATOM 1381 C C . GLY A 1 183 ? -13.770 7.185 -8.640 1.00 71.62 183 GLY A C 1
ATOM 1382 O O . GLY A 1 183 ? -13.813 8.068 -9.477 1.00 71.62 183 GLY A O 1
ATOM 1383 N N . TYR A 1 184 ? -14.266 5.971 -8.897 1.00 65.69 184 TYR A N 1
ATOM 1384 C CA . TYR A 1 184 ? -14.573 5.501 -10.258 1.00 65.69 184 TYR A CA 1
ATOM 1385 C C . TYR A 1 184 ? -15.634 6.326 -11.009 1.00 65.69 184 TYR A C 1
ATOM 1387 O O . TYR A 1 184 ? -15.654 6.352 -12.241 1.00 65.69 184 TYR A O 1
ATOM 1395 N N . ALA A 1 185 ? -16.518 7.029 -10.296 1.00 65.38 185 ALA A N 1
ATOM 1396 C CA . ALA A 1 185 ? -17.479 7.924 -10.930 1.00 65.38 185 ALA A CA 1
ATOM 1397 C C . ALA A 1 185 ? -16.761 9.089 -11.643 1.00 65.38 185 ALA A C 1
ATOM 1399 O O . ALA A 1 185 ? -15.942 9.793 -11.056 1.00 65.38 185 ALA A O 1
ATOM 1400 N N . ALA A 1 186 ? -17.112 9.337 -12.911 1.00 59.00 186 ALA A N 1
ATOM 1401 C CA . ALA A 1 186 ? -16.408 10.268 -13.805 1.00 59.00 186 ALA A CA 1
ATOM 1402 C C . ALA A 1 186 ? -16.254 11.715 -13.279 1.00 59.00 186 ALA A C 1
ATOM 1404 O O . ALA A 1 186 ? -15.396 12.459 -13.755 1.00 59.00 186 ALA A O 1
ATOM 1405 N N . ASN A 1 187 ? -17.068 12.122 -12.303 1.00 66.56 187 ASN A N 1
ATOM 1406 C CA . ASN A 1 187 ? -17.075 13.467 -11.734 1.00 66.56 187 ASN A CA 1
ATOM 1407 C C . ASN A 1 187 ? -16.184 13.643 -10.492 1.00 66.56 187 ASN A C 1
ATOM 1409 O O . ASN A 1 187 ? -16.166 14.745 -9.944 1.00 66.56 187 ASN A O 1
ATOM 1413 N N . ARG A 1 188 ? -15.470 12.608 -10.029 1.00 66.94 188 ARG A N 1
ATOM 1414 C CA . ARG A 1 188 ? -14.582 12.721 -8.864 1.00 66.94 188 ARG A CA 1
ATOM 1415 C C . ARG A 1 188 ? -13.106 12.671 -9.271 1.00 66.94 188 ARG A C 1
ATOM 1417 O O . ARG A 1 188 ? -12.676 11.684 -9.856 1.00 66.94 188 ARG A O 1
ATOM 1424 N N . PRO A 1 189 ? -12.313 13.701 -8.933 1.00 63.31 189 PRO A N 1
ATOM 1425 C CA . PRO A 1 189 ? -10.907 13.771 -9.317 1.00 63.31 189 PRO A CA 1
ATOM 1426 C C . PRO A 1 189 ? -9.968 12.995 -8.376 1.00 63.31 189 PRO A C 1
ATOM 1428 O O . PRO A 1 189 ? -8.763 13.039 -8.561 1.00 63.31 189 PRO A O 1
ATOM 1431 N N . GLY A 1 190 ? -10.458 12.308 -7.344 1.00 73.69 190 GLY A N 1
ATOM 1432 C CA . GLY A 1 190 ? -9.604 11.581 -6.400 1.00 73.69 190 GLY A CA 1
ATOM 1433 C C . GLY A 1 190 ? -10.152 10.195 -6.111 1.00 73.69 190 GLY A C 1
ATOM 1434 O O . GLY A 1 190 ? -11.353 10.037 -5.895 1.00 73.69 190 GLY A O 1
ATOM 1435 N N . GLY A 1 191 ? -9.274 9.195 -6.139 1.00 81.56 191 GLY A N 1
ATOM 1436 C CA . GLY A 1 191 ? -9.548 7.896 -5.533 1.00 81.56 191 GLY A CA 1
ATOM 1437 C C . GLY A 1 191 ? -9.202 7.894 -4.058 1.00 81.56 191 GLY A C 1
ATOM 1438 O O . GLY A 1 191 ? -8.415 8.712 -3.599 1.00 81.56 191 GLY A O 1
ATOM 1439 N N . GLU A 1 192 ? -9.737 6.927 -3.336 1.00 91.50 192 GLU A N 1
ATOM 1440 C CA . GLU A 1 192 ? -9.336 6.673 -1.956 1.00 91.50 192 GLU A CA 1
ATOM 1441 C C . GLU A 1 192 ? -8.225 5.634 -1.953 1.00 91.50 192 GLU A C 1
ATOM 1443 O O . GLU A 1 192 ? -8.218 4.721 -2.786 1.00 91.50 192 GLU A O 1
ATOM 1448 N N . ASN A 1 193 ? -7.277 5.785 -1.039 1.00 95.62 193 ASN A N 1
ATOM 1449 C CA . ASN A 1 193 ? -6.235 4.797 -0.816 1.00 95.62 193 ASN A CA 1
ATOM 1450 C C . ASN A 1 193 ? -6.729 3.741 0.179 1.00 95.62 193 ASN A C 1
ATOM 1452 O O . ASN A 1 193 ? -7.578 4.012 1.023 1.00 95.62 193 ASN A O 1
ATOM 1456 N N . GLY A 1 194 ? -6.223 2.519 0.091 1.00 97.62 194 GLY A N 1
ATOM 1457 C CA . GLY A 1 194 ? -6.620 1.452 1.001 1.00 97.62 194 GLY A CA 1
ATOM 1458 C C . GLY A 1 194 ? -5.967 1.630 2.364 1.00 97.62 194 GLY A C 1
ATOM 1459 O O . GLY A 1 194 ? -6.594 2.083 3.321 1.00 97.62 194 GLY A O 1
ATOM 1460 N N . VAL A 1 195 ? -4.687 1.267 2.431 1.00 98.25 195 VAL A N 1
ATOM 1461 C CA . VAL A 1 195 ? -3.873 1.319 3.647 1.00 98.25 195 VAL A CA 1
ATOM 1462 C C . VAL A 1 195 ? -2.758 2.345 3.478 1.00 98.25 195 VAL A C 1
ATOM 1464 O O . VAL A 1 195 ? -1.954 2.248 2.551 1.00 98.25 195 VAL A O 1
ATOM 1467 N N . GLY A 1 196 ? -2.700 3.316 4.385 1.00 96.31 196 GLY A N 1
ATOM 1468 C CA . GLY A 1 196 ? -1.726 4.402 4.360 1.00 96.31 196 GLY A CA 1
ATOM 1469 C C . GLY A 1 196 ? -0.729 4.375 5.519 1.00 96.31 196 GLY A C 1
ATOM 1470 O O . GLY A 1 196 ? -1.001 3.834 6.596 1.00 96.31 196 GLY A O 1
ATOM 1471 N N . GLY A 1 197 ? 0.405 5.039 5.324 1.00 95.62 197 GLY A N 1
ATOM 1472 C CA . GLY A 1 197 ? 1.314 5.449 6.390 1.00 95.62 197 GLY A CA 1
ATOM 1473 C C . GLY A 1 197 ? 1.908 6.817 6.081 1.00 95.62 197 GLY A C 1
ATOM 1474 O O . GLY A 1 197 ? 2.472 6.986 5.004 1.00 95.62 197 GLY A O 1
ATOM 1475 N N . ALA A 1 198 ? 1.794 7.759 7.016 1.00 93.50 198 ALA A N 1
ATOM 1476 C CA . ALA A 1 198 ? 2.428 9.072 6.932 1.00 93.50 198 ALA A CA 1
ATOM 1477 C C . ALA A 1 198 ? 2.902 9.524 8.313 1.00 93.50 198 ALA A C 1
ATOM 1479 O O . ALA A 1 198 ? 2.175 9.374 9.297 1.00 93.50 198 ALA A O 1
ATOM 1480 N N . PHE A 1 199 ? 4.123 10.059 8.389 1.00 93.50 199 PHE A N 1
ATOM 1481 C CA . PHE A 1 199 ? 4.776 10.438 9.644 1.00 93.50 199 PHE A CA 1
ATOM 1482 C C . PHE A 1 199 ? 4.751 9.279 10.650 1.00 93.50 199 PHE A C 1
ATOM 1484 O O . PHE A 1 199 ? 4.180 9.372 11.738 1.00 93.50 199 PHE A O 1
ATOM 1491 N N . VAL A 1 200 ? 5.314 8.136 10.260 1.00 95.44 200 VAL A N 1
ATOM 1492 C CA . VAL A 1 200 ? 5.254 6.904 11.057 1.00 95.44 200 VAL A CA 1
ATOM 1493 C C . VAL A 1 200 ? 6.578 6.151 11.031 1.00 95.44 200 VAL A C 1
ATOM 1495 O O . VAL A 1 200 ? 7.237 6.034 9.999 1.00 95.44 200 VAL A O 1
ATOM 1498 N N . ARG A 1 201 ? 6.961 5.586 12.176 1.00 96.88 201 ARG A N 1
ATOM 1499 C CA . ARG A 1 201 ? 8.121 4.707 12.327 1.00 96.88 201 ARG A CA 1
ATOM 1500 C C . ARG A 1 201 ? 7.686 3.286 12.649 1.00 96.88 201 ARG A C 1
ATOM 1502 O O . ARG A 1 201 ? 6.775 3.058 13.444 1.00 96.88 201 ARG A O 1
ATOM 1509 N N . ASN A 1 202 ? 8.385 2.310 12.079 1.00 97.88 202 ASN A N 1
ATOM 1510 C CA . ASN A 1 202 ? 8.160 0.885 12.338 1.00 97.88 202 ASN A CA 1
ATOM 1511 C C . ASN A 1 202 ? 6.732 0.416 11.995 1.00 97.88 202 ASN A C 1
ATOM 1513 O O . ASN A 1 202 ? 6.165 -0.412 12.709 1.00 97.88 202 ASN A O 1
ATOM 1517 N N . LEU A 1 203 ? 6.155 0.926 10.902 1.00 98.38 203 LEU A N 1
ATOM 1518 C CA . LEU A 1 203 ? 4.886 0.424 10.371 1.00 98.38 203 LEU A CA 1
ATOM 1519 C C . LEU A 1 203 ? 5.070 -0.984 9.781 1.00 98.38 203 LEU A C 1
ATOM 1521 O O . LEU A 1 203 ? 6.009 -1.256 9.022 1.00 98.38 203 LEU A O 1
ATOM 1525 N N . ARG A 1 204 ? 4.161 -1.896 10.120 1.00 98.69 204 ARG A N 1
ATOM 1526 C CA . ARG A 1 204 ? 4.094 -3.249 9.562 1.00 98.69 204 ARG A CA 1
ATOM 1527 C C . ARG A 1 204 ? 2.703 -3.520 9.000 1.00 98.69 204 ARG A C 1
ATOM 1529 O O . ARG A 1 204 ? 1.710 -3.266 9.667 1.00 98.69 204 ARG A O 1
ATOM 1536 N N . ILE A 1 205 ? 2.647 -4.088 7.804 1.00 98.75 205 ILE A N 1
ATOM 1537 C CA . ILE A 1 205 ? 1.428 -4.552 7.136 1.00 98.75 205 ILE A CA 1
ATOM 1538 C C . ILE A 1 205 ? 1.683 -6.010 6.751 1.00 98.75 205 ILE A C 1
ATOM 1540 O O . ILE A 1 205 ? 2.675 -6.289 6.077 1.00 98.75 205 ILE A O 1
ATOM 1544 N N . ARG A 1 206 ? 0.866 -6.953 7.227 1.00 98.62 206 ARG A N 1
ATOM 1545 C CA . ARG A 1 206 ? 1.096 -8.396 7.034 1.00 98.62 206 ARG A CA 1
ATOM 1546 C C . ARG A 1 206 ? -0.150 -9.086 6.500 1.00 98.62 206 ARG A C 1
ATOM 1548 O O . ARG A 1 206 ? -1.166 -9.083 7.176 1.00 98.62 206 ARG A O 1
ATOM 1555 N N . GLY A 1 207 ? -0.066 -9.730 5.342 1.00 98.44 207 GLY A N 1
ATOM 1556 C CA . GLY A 1 207 ? -1.172 -10.477 4.743 1.00 98.44 207 GLY A CA 1
ATOM 1557 C C . GLY A 1 207 ? -2.312 -9.580 4.258 1.00 98.44 207 GLY A C 1
ATOM 1558 O O . GLY A 1 207 ? -2.100 -8.416 3.909 1.00 98.44 207 GLY A O 1
ATOM 1559 N N . GLY A 1 208 ? -3.529 -10.122 4.271 1.00 98.56 208 GLY A N 1
ATOM 1560 C CA . GLY A 1 208 ? -4.749 -9.379 3.977 1.00 98.56 208 GLY A CA 1
ATOM 1561 C C . GLY A 1 208 ? -5.058 -9.168 2.495 1.00 98.56 208 GLY A C 1
ATOM 1562 O O . GLY A 1 208 ? -4.349 -9.625 1.593 1.00 98.56 208 GLY A O 1
ATOM 1563 N N . ILE A 1 209 ? -6.159 -8.457 2.265 1.00 98.75 209 ILE A N 1
ATOM 1564 C CA . ILE A 1 209 ? -6.687 -8.072 0.962 1.00 98.75 209 ILE A CA 1
ATOM 1565 C C . ILE A 1 209 ? -7.033 -6.585 1.001 1.00 98.75 209 ILE A C 1
ATOM 1567 O O . ILE A 1 209 ? -7.867 -6.153 1.797 1.00 98.75 209 ILE A O 1
ATOM 1571 N N . VAL A 1 210 ? -6.457 -5.817 0.082 1.00 98.75 210 VAL A N 1
ATOM 1572 C CA . VAL A 1 210 ? -6.832 -4.423 -0.158 1.00 98.75 210 VAL A CA 1
ATOM 1573 C C . VAL A 1 210 ? -7.435 -4.313 -1.549 1.00 98.75 210 VAL A C 1
ATOM 1575 O O . VAL A 1 210 ? -6.808 -4.727 -2.524 1.00 98.75 210 VAL A O 1
ATOM 1578 N N . LYS A 1 211 ? -8.653 -3.783 -1.667 1.00 98.00 211 LYS A N 1
ATOM 1579 C CA . LYS A 1 211 ? -9.354 -3.764 -2.955 1.00 98.00 211 LYS A CA 1
ATOM 1580 C C . LYS A 1 211 ? -10.125 -2.486 -3.245 1.00 98.00 211 LYS A C 1
ATOM 1582 O O . LYS A 1 211 ? -10.386 -1.688 -2.347 1.00 98.00 211 LYS A O 1
ATOM 1587 N N . ASN A 1 212 ? -10.509 -2.323 -4.512 1.00 96.25 212 ASN A N 1
ATOM 1588 C CA . ASN A 1 212 ? -11.414 -1.275 -4.996 1.00 96.25 212 ASN A CA 1
ATOM 1589 C C . ASN A 1 212 ? -10.949 0.156 -4.668 1.00 96.25 212 ASN A C 1
ATOM 1591 O O . ASN A 1 212 ? -11.765 1.051 -4.439 1.00 96.25 212 ASN A O 1
ATOM 1595 N N . CYS A 1 213 ? -9.638 0.383 -4.636 1.00 94.88 213 CYS A N 1
ATOM 1596 C CA . CYS A 1 213 ? -9.053 1.708 -4.443 1.00 94.88 213 CYS A CA 1
ATOM 1597 C C . CYS A 1 213 ? -8.816 2.331 -5.825 1.00 94.88 213 CYS A C 1
ATOM 1599 O O . CYS A 1 213 ? -7.683 2.413 -6.285 1.00 94.88 213 CYS A O 1
ATOM 1601 N N . ARG A 1 214 ? -9.877 2.683 -6.558 1.00 88.94 214 ARG A N 1
ATOM 1602 C CA . ARG A 1 214 ? -9.756 3.326 -7.881 1.00 88.94 214 ARG A CA 1
ATOM 1603 C C . ARG A 1 214 ? -9.865 4.835 -7.760 1.00 88.94 214 ARG A C 1
ATOM 1605 O O . ARG A 1 214 ? -10.722 5.336 -7.030 1.00 88.94 214 ARG A O 1
ATOM 1612 N N . HIS A 1 215 ? -9.049 5.550 -8.523 1.00 81.00 215 HIS A N 1
ATOM 1613 C CA . HIS A 1 215 ? -9.285 6.962 -8.804 1.00 81.00 215 HIS A CA 1
ATOM 1614 C C . HIS A 1 215 ? -10.273 7.171 -9.952 1.00 81.00 215 HIS A C 1
ATOM 1616 O O . HIS A 1 215 ? -10.622 6.233 -10.669 1.00 81.00 215 HIS A O 1
ATOM 1622 N N . GLY A 1 216 ? -10.779 8.395 -10.074 1.00 74.56 216 GLY A N 1
ATOM 1623 C CA . GLY A 1 216 ? -11.707 8.750 -11.139 1.00 74.56 216 GLY A CA 1
ATOM 1624 C C . GLY A 1 216 ? -11.033 9.207 -12.412 1.00 74.56 216 GLY A C 1
ATOM 1625 O O . GLY A 1 216 ? -9.873 9.600 -12.428 1.00 74.56 216 GLY A O 1
ATOM 1626 N N . ASN A 1 217 ? -11.811 9.220 -13.492 1.00 69.12 217 ASN A N 1
ATOM 1627 C CA . ASN A 1 217 ? -11.329 9.543 -14.839 1.00 69.12 217 ASN A CA 1
ATOM 1628 C C . ASN A 1 217 ? -10.810 10.981 -15.007 1.00 69.12 217 ASN A C 1
ATOM 1630 O O . ASN A 1 217 ? -10.148 11.267 -16.000 1.00 69.12 217 ASN A O 1
ATOM 1634 N N . SER A 1 218 ? -11.157 11.891 -14.095 1.00 63.53 218 SER A N 1
ATOM 1635 C CA . SER A 1 218 ? -10.743 13.300 -14.118 1.00 63.53 218 SER A CA 1
ATOM 1636 C C . SER A 1 218 ? -9.599 13.610 -13.149 1.00 63.53 218 SER A C 1
ATOM 1638 O O . SER A 1 218 ? -9.199 14.767 -13.021 1.00 63.53 218 SER A O 1
ATOM 1640 N N . ALA A 1 219 ? -9.084 12.590 -12.462 1.00 65.44 219 ALA A N 1
ATOM 1641 C CA . ALA A 1 219 ? -8.026 12.723 -11.483 1.00 65.44 219 ALA A CA 1
ATOM 1642 C C . ALA A 1 219 ? -6.700 13.138 -12.131 1.00 65.44 219 ALA A C 1
ATOM 1644 O O . ALA A 1 219 ? -6.275 12.494 -13.096 1.00 65.44 219 ALA A O 1
ATOM 1645 N N . PRO A 1 220 ? -6.010 14.171 -11.612 1.00 67.12 220 PRO A N 1
ATOM 1646 C CA . PRO A 1 220 ? -4.611 14.376 -11.933 1.00 67.12 220 PRO A CA 1
ATOM 1647 C C . PRO A 1 220 ? -3.793 13.113 -11.647 1.00 67.12 220 PRO A C 1
ATOM 1649 O O . PRO A 1 220 ? -4.129 12.256 -10.827 1.00 67.12 220 PRO A O 1
ATOM 1652 N N . ILE A 1 221 ? -2.664 13.011 -12.328 1.00 65.00 221 ILE A N 1
ATOM 1653 C CA . ILE A 1 221 ? -1.699 11.941 -12.104 1.00 65.00 221 ILE A CA 1
ATOM 1654 C C . ILE A 1 221 ? -1.344 11.855 -10.612 1.00 65.00 221 ILE A C 1
ATOM 1656 O O . ILE A 1 221 ? -1.008 12.856 -9.984 1.00 65.00 221 ILE A O 1
ATOM 1660 N N . GLY A 1 222 ? -1.372 10.639 -10.059 1.00 67.19 222 GLY A N 1
ATOM 1661 C CA . GLY A 1 222 ? -0.932 10.373 -8.685 1.00 67.19 222 GLY A CA 1
ATOM 1662 C C . GLY A 1 222 ? -1.943 10.718 -7.585 1.00 67.19 222 GLY A C 1
ATOM 1663 O O . GLY A 1 222 ? -1.650 10.467 -6.414 1.00 67.19 222 GLY A O 1
ATOM 1664 N N . THR A 1 223 ? -3.137 11.230 -7.908 1.00 78.12 223 THR A N 1
ATOM 1665 C CA . THR A 1 223 ? -4.143 11.553 -6.884 1.00 78.12 223 THR A CA 1
ATOM 1666 C C . THR A 1 223 ? -5.011 10.343 -6.539 1.00 78.12 223 THR A C 1
ATOM 1668 O O . THR A 1 223 ? -5.962 9.999 -7.248 1.00 78.12 223 THR A O 1
ATOM 1671 N N . GLY A 1 224 ? -4.693 9.722 -5.403 1.00 87.19 224 GLY A N 1
ATOM 1672 C CA . GLY A 1 224 ? -5.491 8.650 -4.818 1.00 87.19 224 GLY A CA 1
ATOM 1673 C C . GLY A 1 224 ? -5.405 7.302 -5.540 1.00 87.19 224 GLY A C 1
ATOM 1674 O O . GLY A 1 224 ? -4.589 7.101 -6.441 1.00 87.19 224 GLY A O 1
ATOM 1675 N N . GLY A 1 225 ? -6.272 6.373 -5.138 1.00 92.94 225 GLY A N 1
ATOM 1676 C CA . GLY A 1 225 ? -6.432 5.066 -5.776 1.00 92.94 225 GLY A CA 1
ATOM 1677 C C . GLY A 1 225 ? -5.281 4.077 -5.540 1.00 92.94 225 GLY A C 1
ATOM 1678 O O . GLY A 1 225 ? -5.028 3.198 -6.365 1.00 92.94 225 GLY A O 1
ATOM 1679 N N . LYS A 1 226 ? -4.533 4.221 -4.449 1.00 95.62 226 LYS A N 1
ATOM 1680 C CA . LYS A 1 226 ? -3.423 3.326 -4.101 1.00 95.62 226 LYS A CA 1
ATOM 1681 C C . LYS A 1 226 ? -3.917 2.229 -3.169 1.00 95.62 226 LYS A C 1
ATOM 1683 O O . LYS A 1 226 ? -4.608 2.515 -2.200 1.00 95.62 226 LYS A O 1
ATOM 1688 N N . GLY A 1 227 ? -3.544 0.977 -3.417 1.00 97.62 227 GLY A N 1
ATOM 1689 C CA . GLY A 1 227 ? -3.795 -0.108 -2.472 1.00 97.62 227 GLY A CA 1
ATOM 1690 C C . GLY A 1 227 ? -3.045 0.149 -1.168 1.00 97.62 227 GLY A C 1
ATOM 1691 O O . GLY A 1 227 ? -3.659 0.316 -0.117 1.00 97.62 227 GLY A O 1
ATOM 1692 N N . ILE A 1 228 ? -1.719 0.254 -1.252 1.00 98.25 228 ILE A N 1
ATOM 1693 C CA . ILE A 1 228 ? -0.872 0.649 -0.122 1.00 98.25 228 ILE A CA 1
ATOM 1694 C C . ILE A 1 228 ? -0.092 1.907 -0.493 1.00 98.25 228 ILE A C 1
ATOM 1696 O O . ILE A 1 228 ? 0.561 1.949 -1.536 1.00 98.25 228 ILE A O 1
ATOM 1700 N N . GLN A 1 229 ? -0.136 2.915 0.370 1.00 96.56 229 GLN A N 1
ATOM 1701 C CA . GLN A 1 229 ? 0.555 4.185 0.176 1.00 96.56 229 GLN A CA 1
ATOM 1702 C C . GLN A 1 229 ? 1.422 4.506 1.390 1.00 96.56 229 GLN A C 1
ATOM 1704 O O . GLN A 1 229 ? 0.938 4.524 2.518 1.00 96.56 229 GLN A O 1
ATOM 1709 N N . ILE A 1 230 ? 2.698 4.789 1.152 1.00 95.75 230 ILE A N 1
ATOM 1710 C CA . ILE A 1 230 ? 3.657 5.179 2.183 1.00 95.75 230 ILE A CA 1
ATOM 1711 C C . ILE A 1 230 ? 4.239 6.547 1.832 1.00 95.75 230 ILE A C 1
ATOM 1713 O O . ILE A 1 230 ? 4.902 6.696 0.808 1.00 95.75 230 ILE A O 1
ATOM 1717 N N . GLU A 1 231 ? 3.982 7.549 2.662 1.00 90.00 231 GLU A N 1
ATOM 1718 C CA . GLU A 1 231 ? 4.261 8.954 2.356 1.00 90.00 231 GLU A CA 1
ATOM 1719 C C . GLU A 1 231 ? 4.926 9.700 3.508 1.00 90.00 231 GLU A C 1
ATOM 1721 O O . GLU A 1 231 ? 4.835 9.272 4.643 1.00 90.00 231 GLU A O 1
ATOM 1726 N N . ALA A 1 232 ? 5.581 10.824 3.202 1.00 87.81 232 ALA A N 1
ATOM 1727 C CA . ALA A 1 232 ? 6.038 11.853 4.149 1.00 87.81 232 ALA A CA 1
ATOM 1728 C C . ALA A 1 232 ? 6.638 11.345 5.484 1.00 87.81 232 ALA A C 1
ATOM 1730 O O . ALA A 1 232 ? 5.927 11.049 6.442 1.00 87.81 232 ALA A O 1
ATOM 1731 N N . ASP A 1 233 ? 7.972 11.333 5.583 1.00 89.56 233 ASP A N 1
ATOM 1732 C CA . ASP A 1 233 ? 8.717 10.982 6.808 1.00 89.56 233 ASP A CA 1
ATOM 1733 C C . ASP A 1 233 ? 8.319 9.620 7.420 1.00 89.56 233 ASP A C 1
ATOM 1735 O O . ASP A 1 233 ? 8.181 9.458 8.636 1.00 89.56 233 ASP A O 1
ATOM 1739 N N . VAL A 1 234 ? 8.120 8.609 6.566 1.00 93.25 234 VAL A N 1
ATOM 1740 C CA . VAL A 1 234 ? 7.992 7.221 7.023 1.00 93.25 234 VAL A CA 1
ATOM 1741 C C . VAL A 1 234 ? 9.367 6.588 7.166 1.00 93.25 234 VAL A C 1
ATOM 1743 O O . VAL A 1 234 ? 10.201 6.659 6.263 1.00 93.25 234 VAL A O 1
ATOM 1746 N N . GLN A 1 235 ? 9.585 5.891 8.278 1.00 95.12 235 GLN A N 1
ATOM 1747 C CA . GLN A 1 235 ? 10.837 5.194 8.555 1.00 95.12 235 GLN A CA 1
ATOM 1748 C C . GLN A 1 235 ? 10.576 3.729 8.899 1.00 95.12 235 GLN A C 1
ATOM 1750 O O . GLN A 1 235 ? 9.725 3.405 9.732 1.00 95.12 235 GLN A O 1
ATOM 1755 N N . ASN A 1 236 ? 11.350 2.825 8.297 1.00 96.50 236 ASN A N 1
ATOM 1756 C CA . ASN A 1 236 ? 11.307 1.389 8.581 1.00 96.50 236 ASN A CA 1
ATOM 1757 C C . ASN A 1 236 ? 9.909 0.780 8.386 1.00 96.50 236 ASN A C 1
ATOM 1759 O O . ASN A 1 236 ? 9.419 0.073 9.269 1.00 96.50 236 ASN A O 1
ATOM 1763 N N . CYS A 1 237 ? 9.257 1.027 7.250 1.00 97.94 237 CYS A N 1
ATOM 1764 C CA . CYS A 1 237 ? 7.968 0.415 6.931 1.00 97.94 237 CYS A CA 1
ATOM 1765 C C . CYS A 1 237 ? 8.146 -0.916 6.190 1.00 97.94 237 CYS A C 1
ATOM 1767 O O . CYS A 1 237 ? 9.003 -1.051 5.318 1.00 97.94 237 CYS A O 1
ATOM 1769 N N . THR A 1 238 ? 7.325 -1.917 6.506 1.00 98.62 238 THR A N 1
ATOM 1770 C CA . THR A 1 238 ? 7.262 -3.155 5.717 1.00 98.62 238 THR A CA 1
ATOM 1771 C C . THR A 1 238 ? 5.824 -3.555 5.451 1.00 98.62 238 THR A C 1
ATOM 1773 O O . THR A 1 238 ? 5.057 -3.706 6.399 1.00 98.62 238 THR A O 1
ATOM 1776 N N . ALA A 1 239 ? 5.494 -3.791 4.185 1.00 98.69 239 ALA A N 1
ATOM 1777 C CA . ALA A 1 239 ? 4.265 -4.441 3.764 1.00 98.69 239 ALA A CA 1
ATOM 1778 C C . ALA A 1 239 ? 4.587 -5.786 3.113 1.00 98.69 239 ALA A C 1
ATOM 1780 O O . ALA A 1 239 ? 5.395 -5.848 2.186 1.00 98.69 239 ALA A O 1
ATOM 1781 N N . GLU A 1 240 ? 3.982 -6.859 3.609 1.00 98.69 240 GLU A N 1
ATOM 1782 C CA . GLU A 1 240 ? 4.303 -8.220 3.200 1.00 98.69 240 GLU A CA 1
ATOM 1783 C C . GLU A 1 240 ? 3.055 -9.082 3.011 1.00 98.69 240 GLU A C 1
ATOM 1785 O O . GLU A 1 240 ? 2.177 -9.086 3.867 1.00 98.69 240 GLU A O 1
ATOM 1790 N N . GLY A 1 241 ? 3.002 -9.869 1.934 1.00 98.62 241 GLY A N 1
ATOM 1791 C CA . GLY A 1 241 ? 1.987 -10.915 1.760 1.00 98.62 241 GLY A CA 1
ATOM 1792 C C . GLY A 1 241 ? 0.574 -10.418 1.438 1.00 98.62 241 GLY A C 1
ATOM 1793 O O . GLY A 1 241 ? -0.362 -11.212 1.468 1.00 98.62 241 GLY A O 1
ATOM 1794 N N . THR A 1 242 ? 0.389 -9.124 1.168 1.00 98.75 242 THR A N 1
ATOM 1795 C CA . THR A 1 242 ? -0.925 -8.545 0.858 1.00 98.75 242 THR A CA 1
ATOM 1796 C C . THR A 1 242 ? -1.330 -8.812 -0.591 1.00 98.75 242 THR A C 1
ATOM 1798 O O . THR A 1 242 ? -0.533 -8.643 -1.521 1.00 98.75 242 THR A O 1
ATOM 1801 N N . LEU A 1 243 ? -2.597 -9.184 -0.785 1.00 98.75 243 LEU A N 1
ATOM 1802 C CA . LEU A 1 243 ? -3.251 -9.220 -2.090 1.00 98.75 243 LEU A CA 1
ATOM 1803 C C . LEU A 1 243 ? -3.915 -7.863 -2.372 1.00 98.75 243 LEU A C 1
ATOM 1805 O O . LEU A 1 243 ? -4.747 -7.403 -1.596 1.00 98.75 243 LEU A O 1
ATOM 1809 N N . ILE A 1 244 ? -3.574 -7.231 -3.492 1.00 98.69 244 ILE A N 1
ATOM 1810 C CA . ILE A 1 244 ? -4.098 -5.926 -3.904 1.00 98.69 244 ILE A CA 1
ATOM 1811 C C . ILE A 1 244 ? -4.896 -6.097 -5.198 1.00 98.69 244 ILE A C 1
ATOM 1813 O O . ILE A 1 244 ? -4.369 -6.615 -6.183 1.00 98.69 244 ILE A O 1
ATOM 1817 N N . VAL A 1 245 ? -6.168 -5.697 -5.205 1.00 98.12 245 VAL A N 1
ATOM 1818 C CA . VAL A 1 245 ? -7.103 -6.015 -6.299 1.00 98.12 245 VAL A CA 1
ATOM 1819 C C . VAL A 1 245 ? -7.893 -4.790 -6.727 1.00 98.12 245 VAL A C 1
ATOM 1821 O O . VAL A 1 245 ? -8.522 -4.136 -5.906 1.00 98.12 245 VAL A O 1
ATOM 1824 N N . ASP A 1 246 ? -7.937 -4.516 -8.028 1.00 95.12 246 ASP A N 1
ATOM 1825 C CA . ASP A 1 246 ? -8.742 -3.419 -8.576 1.00 95.12 246 ASP A CA 1
ATOM 1826 C C . ASP A 1 246 ? -8.425 -2.055 -7.946 1.00 95.12 246 ASP A C 1
ATOM 1828 O O . ASP A 1 246 ? -9.317 -1.254 -7.662 1.00 95.12 246 ASP A O 1
ATOM 1832 N N . CYS A 1 247 ? -7.140 -1.784 -7.738 1.00 95.25 247 CYS A N 1
ATOM 1833 C CA . CYS A 1 247 ? -6.647 -0.469 -7.347 1.00 95.25 247 CYS A CA 1
ATOM 1834 C C . CYS A 1 247 ? -6.057 0.245 -8.566 1.00 95.25 247 CYS A C 1
ATOM 1836 O O . CYS A 1 247 ? -5.620 -0.402 -9.513 1.00 95.25 247 CYS A O 1
ATOM 1838 N N . THR A 1 248 ? -6.007 1.574 -8.576 1.00 93.00 248 THR A N 1
ATOM 1839 C CA . THR A 1 248 ? -5.269 2.290 -9.631 1.00 93.00 248 THR A CA 1
ATOM 1840 C C . THR A 1 248 ? -3.772 2.017 -9.503 1.00 93.00 248 THR A C 1
ATOM 1842 O O . THR A 1 248 ? -3.102 1.711 -10.484 1.00 93.00 248 THR A O 1
ATOM 1845 N N . VAL A 1 249 ? -3.238 2.087 -8.288 1.00 95.19 249 VAL A N 1
ATOM 1846 C CA . VAL A 1 249 ? -1.842 1.765 -7.990 1.00 95.19 249 VAL A CA 1
ATOM 1847 C C . VAL A 1 249 ? -1.812 0.632 -6.980 1.00 95.19 249 VAL A C 1
ATOM 1849 O O . VAL A 1 249 ? -2.530 0.683 -5.987 1.00 95.19 249 VAL A O 1
ATOM 1852 N N . GLY A 1 250 ? -0.980 -0.382 -7.207 1.00 97.19 250 GLY A N 1
ATOM 1853 C CA . GLY A 1 250 ? -0.739 -1.436 -6.229 1.00 97.19 250 GLY A CA 1
ATOM 1854 C C . GLY A 1 250 ? -0.107 -0.856 -4.964 1.00 97.19 250 GLY A C 1
ATOM 1855 O O . GLY A 1 250 ? -0.775 -0.681 -3.944 1.00 97.19 250 GLY A O 1
ATOM 1856 N N . VAL A 1 251 ? 1.178 -0.511 -5.062 1.00 97.94 251 VAL A N 1
ATOM 1857 C CA . VAL A 1 251 ? 1.935 0.161 -3.996 1.00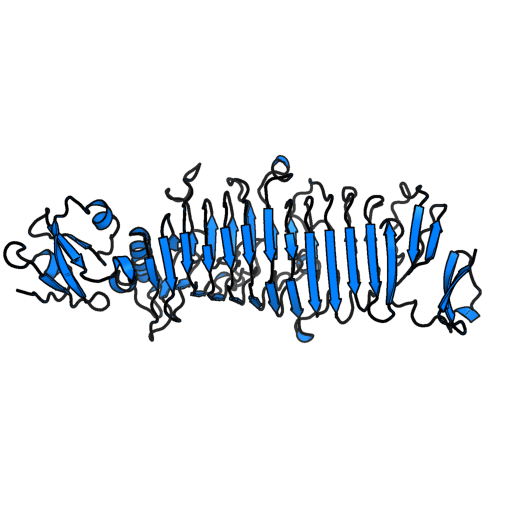 97.94 251 VAL A CA 1
ATOM 1858 C C . VAL A 1 251 ? 2.512 1.483 -4.473 1.00 97.94 251 VAL A C 1
ATOM 1860 O O . VAL A 1 251 ? 2.999 1.586 -5.604 1.00 97.94 251 VAL A O 1
ATOM 1863 N N . GLU A 1 252 ? 2.520 2.472 -3.586 1.00 95.94 252 GLU A N 1
ATOM 1864 C CA . GLU A 1 252 ? 3.203 3.733 -3.823 1.00 95.94 252 GLU A CA 1
ATOM 1865 C C . GLU A 1 252 ? 4.054 4.172 -2.633 1.00 95.94 252 GLU A C 1
ATOM 1867 O O . GLU A 1 252 ? 3.614 4.114 -1.487 1.00 95.94 252 GLU A O 1
ATOM 1872 N N . THR A 1 253 ? 5.263 4.661 -2.912 1.00 93.25 253 THR A N 1
ATOM 1873 C CA . THR A 1 253 ? 5.936 5.599 -2.007 1.00 93.25 253 THR A CA 1
ATOM 1874 C C . THR A 1 253 ? 5.821 6.995 -2.584 1.00 93.25 253 THR A C 1
ATOM 1876 O O . THR A 1 253 ? 6.320 7.200 -3.692 1.00 93.25 253 THR A O 1
ATOM 1879 N N . GLY A 1 254 ? 5.192 7.912 -1.855 1.00 85.81 254 GLY A N 1
ATOM 1880 C CA . GLY A 1 254 ? 5.006 9.311 -2.238 1.00 85.81 254 GLY A CA 1
ATOM 1881 C C . GLY A 1 254 ? 5.842 10.252 -1.363 1.00 85.81 254 GLY A C 1
ATOM 1882 O O . GLY A 1 254 ? 6.234 9.907 -0.247 1.00 85.81 254 GLY A O 1
ATOM 1883 N N . GLY A 1 255 ? 6.164 11.435 -1.873 1.00 70.31 255 GLY A N 1
ATOM 1884 C CA . GLY A 1 255 ? 6.697 12.540 -1.072 1.00 70.31 255 GLY A CA 1
ATOM 1885 C C . GLY A 1 255 ? 5.655 13.646 -1.052 1.00 70.31 255 GLY A C 1
ATOM 1886 O O . GLY A 1 255 ? 5.168 13.988 -2.126 1.00 70.31 255 GLY A O 1
ATOM 1887 N N . ASP A 1 256 ? 5.318 14.168 0.127 1.00 72.31 256 ASP A N 1
ATOM 1888 C CA . ASP A 1 256 ? 4.430 15.328 0.289 1.00 72.31 256 ASP A CA 1
ATOM 1889 C C . ASP A 1 256 ? 5.251 16.626 0.402 1.00 72.31 256 ASP A C 1
ATOM 1891 O O . ASP A 1 256 ? 6.434 16.586 0.749 1.00 72.31 256 ASP A O 1
ATOM 1895 N N . HIS A 1 257 ? 4.632 17.768 0.098 1.00 63.56 257 HIS A N 1
ATOM 1896 C CA . HIS A 1 257 ? 5.237 19.105 0.078 1.00 63.56 257 HIS A CA 1
ATOM 1897 C C . HIS A 1 257 ? 5.922 19.481 1.396 1.00 63.56 257 HIS A C 1
ATOM 1899 O O . HIS A 1 257 ? 6.952 20.155 1.386 1.00 63.56 257 HIS A O 1
ATOM 1905 N N . ASP A 1 258 ? 5.366 19.000 2.507 1.00 66.00 258 ASP A N 1
ATOM 1906 C CA . ASP A 1 258 ? 5.787 19.349 3.863 1.00 66.00 258 ASP A CA 1
ATOM 1907 C C . ASP A 1 258 ? 6.517 18.190 4.575 1.00 66.00 258 ASP A C 1
ATOM 1909 O O . ASP A 1 258 ? 6.881 18.293 5.749 1.00 66.00 258 ASP A O 1
ATOM 1913 N N . GLY A 1 259 ? 6.727 17.068 3.875 1.00 66.19 259 GLY A N 1
ATOM 1914 C CA . GLY A 1 259 ? 7.240 15.822 4.439 1.00 66.19 259 GLY A CA 1
ATOM 1915 C C . GLY A 1 259 ? 8.748 15.621 4.279 1.00 66.19 259 GLY A C 1
ATOM 1916 O O . GLY A 1 259 ? 9.342 15.938 3.248 1.00 66.19 259 GLY A O 1
ATOM 1917 N N . GLY A 1 260 ? 9.366 15.006 5.291 1.00 80.19 260 GLY A N 1
ATOM 1918 C CA . GLY A 1 260 ? 10.710 14.440 5.177 1.00 80.19 260 GLY A CA 1
ATOM 1919 C C . GLY A 1 260 ? 10.769 13.262 4.195 1.00 80.19 260 GLY A C 1
ATOM 1920 O O . GLY A 1 260 ? 9.750 12.706 3.777 1.00 80.19 260 GLY A O 1
ATOM 1921 N N . VAL A 1 261 ? 11.987 12.859 3.834 1.00 85.44 261 VAL A N 1
ATOM 1922 C CA . VAL A 1 261 ? 12.221 11.716 2.944 1.00 85.44 261 VAL A CA 1
ATOM 1923 C C . VAL A 1 261 ? 11.856 10.410 3.654 1.00 85.44 261 VAL A C 1
ATOM 1925 O O . VAL A 1 261 ? 12.299 10.163 4.773 1.00 85.44 261 VAL A O 1
ATOM 1928 N N . SER A 1 262 ? 11.077 9.552 2.991 1.00 90.06 262 SER A N 1
ATOM 1929 C CA . SER A 1 262 ? 10.760 8.220 3.519 1.00 90.06 262 SER A CA 1
ATOM 1930 C C . SER A 1 262 ? 11.915 7.239 3.289 1.00 90.06 262 SER A C 1
ATOM 1932 O O . SER A 1 262 ? 12.461 7.161 2.185 1.00 90.06 262 SER A O 1
ATOM 1934 N N . THR A 1 263 ? 12.284 6.474 4.319 1.00 91.94 263 THR A N 1
ATOM 1935 C CA . THR A 1 263 ? 13.467 5.595 4.321 1.00 91.94 263 THR A CA 1
ATOM 1936 C C . THR A 1 263 ? 13.165 4.209 4.889 1.00 91.94 263 THR A C 1
ATOM 1938 O O . THR A 1 263 ? 12.288 4.031 5.738 1.00 91.94 263 THR A O 1
ATOM 1941 N N . GLY A 1 264 ? 13.896 3.192 4.421 1.00 94.19 264 GLY A N 1
ATOM 1942 C CA . GLY A 1 264 ? 13.721 1.820 4.903 1.00 94.19 264 GLY A CA 1
ATOM 1943 C C . GLY A 1 264 ? 12.336 1.259 4.578 1.00 94.19 264 GLY A C 1
ATOM 1944 O O . GLY A 1 264 ? 11.702 0.642 5.436 1.00 94.19 264 GLY A O 1
ATOM 1945 N N . ILE A 1 265 ? 11.841 1.506 3.361 1.00 97.44 265 ILE A N 1
ATOM 1946 C CA . ILE A 1 265 ? 10.534 1.016 2.909 1.00 97.44 265 ILE A CA 1
ATOM 1947 C C . ILE A 1 265 ? 10.704 -0.334 2.212 1.00 97.44 265 ILE A C 1
ATOM 1949 O O . ILE A 1 265 ? 11.515 -0.470 1.301 1.00 97.44 265 ILE A O 1
ATOM 1953 N N . HIS A 1 266 ? 9.952 -1.347 2.635 1.00 98.38 266 HIS A N 1
ATOM 1954 C CA . HIS A 1 266 ? 10.033 -2.696 2.075 1.00 98.38 266 HIS A CA 1
ATOM 1955 C C . HIS A 1 266 ? 8.650 -3.206 1.662 1.00 98.38 266 HIS A C 1
ATOM 1957 O O . HIS A 1 266 ? 7.749 -3.304 2.491 1.00 98.38 266 HIS A O 1
ATOM 1963 N N . TYR A 1 267 ? 8.505 -3.606 0.403 1.00 98.62 267 TYR A N 1
ATOM 1964 C CA . TYR A 1 267 ? 7.335 -4.302 -0.128 1.00 98.62 267 TYR A CA 1
ATOM 1965 C C . TYR A 1 267 ? 7.742 -5.729 -0.495 1.00 98.62 267 TYR A C 1
ATOM 1967 O O . TYR A 1 267 ? 8.652 -5.912 -1.303 1.00 98.62 267 TYR A O 1
ATOM 1975 N N . LYS A 1 268 ? 7.107 -6.736 0.110 1.00 98.69 268 LYS A N 1
ATOM 1976 C CA . LYS A 1 268 ? 7.538 -8.137 0.008 1.00 98.69 268 LYS A CA 1
ATOM 1977 C C . LYS A 1 268 ? 6.391 -9.072 -0.336 1.00 98.69 268 LYS A C 1
ATOM 1979 O O . LYS A 1 268 ? 5.322 -8.969 0.255 1.00 98.69 268 LYS A O 1
ATOM 1984 N N . ASN A 1 269 ? 6.625 -10.044 -1.212 1.00 98.62 269 ASN A N 1
ATOM 1985 C CA . ASN A 1 269 ? 5.700 -11.168 -1.413 1.00 98.62 269 ASN A CA 1
ATOM 1986 C C . ASN A 1 269 ? 4.256 -10.717 -1.726 1.00 98.62 269 ASN A C 1
ATOM 1988 O O . ASN A 1 269 ? 3.294 -11.318 -1.251 1.00 98.62 269 ASN A O 1
ATOM 1992 N N . LEU A 1 270 ? 4.096 -9.605 -2.453 1.00 98.75 270 LEU A N 1
ATOM 1993 C CA . LEU A 1 270 ? 2.784 -9.029 -2.751 1.00 98.75 270 LEU A CA 1
ATOM 1994 C C . LEU A 1 270 ? 2.199 -9.647 -4.016 1.00 98.75 270 LEU A C 1
ATOM 1996 O O . LEU A 1 270 ? 2.924 -9.952 -4.964 1.00 98.75 270 LEU A O 1
ATOM 2000 N N . THR A 1 271 ? 0.874 -9.754 -4.062 1.00 98.81 271 THR A N 1
ATOM 2001 C CA . THR A 1 271 ? 0.152 -10.091 -5.295 1.00 98.81 271 THR A CA 1
ATOM 2002 C C . THR A 1 271 ? -0.722 -8.917 -5.703 1.00 98.81 271 THR A C 1
ATOM 2004 O O . THR A 1 271 ? -1.461 -8.389 -4.881 1.00 98.81 271 THR A O 1
ATOM 2007 N N . MET A 1 272 ? -0.650 -8.504 -6.964 1.00 98.56 272 MET A N 1
ATOM 2008 C CA . MET A 1 272 ? -1.416 -7.382 -7.507 1.00 98.56 272 MET A CA 1
ATOM 2009 C C . MET A 1 272 ? -2.236 -7.849 -8.699 1.00 98.56 272 MET A C 1
ATOM 2011 O O . MET A 1 272 ? -1.713 -8.522 -9.584 1.00 98.56 272 MET A O 1
ATOM 2015 N N . VAL A 1 273 ? -3.513 -7.490 -8.739 1.00 98.12 273 VAL A N 1
ATOM 2016 C CA . VAL A 1 273 ? -4.439 -7.930 -9.783 1.00 98.12 273 VAL A CA 1
ATOM 2017 C C . VAL A 1 273 ? -5.207 -6.729 -10.316 1.00 98.12 273 VAL A C 1
ATOM 2019 O O . VAL A 1 273 ? -5.822 -5.995 -9.538 1.00 98.12 273 VAL A O 1
ATOM 2022 N N . ARG A 1 274 ? -5.206 -6.553 -11.643 1.00 95.12 274 ARG A N 1
ATOM 2023 C CA . ARG A 1 274 ? -5.957 -5.494 -12.337 1.00 95.12 274 ARG A CA 1
ATOM 2024 C C . ARG A 1 274 ? -5.593 -4.087 -11.866 1.00 95.12 274 ARG A C 1
ATOM 2026 O O . ARG A 1 274 ? -6.477 -3.257 -11.698 1.00 95.12 274 ARG A O 1
ATOM 2033 N N . CYS A 1 275 ? -4.313 -3.814 -11.631 1.00 94.94 275 CYS A N 1
ATOM 2034 C CA . CYS A 1 275 ? -3.858 -2.476 -11.254 1.00 94.94 275 CYS A CA 1
ATOM 2035 C C . CYS A 1 275 ? -3.365 -1.685 -12.467 1.00 94.94 275 CYS A C 1
ATOM 2037 O O . CYS A 1 275 ? -2.576 -2.194 -13.261 1.00 94.94 275 CYS A O 1
ATOM 2039 N N . ASP A 1 276 ? -3.737 -0.414 -12.582 1.00 91.50 276 ASP A N 1
ATOM 2040 C CA . ASP A 1 276 ? -3.245 0.433 -13.678 1.00 91.50 276 ASP A CA 1
ATOM 2041 C C . ASP A 1 276 ? -1.722 0.601 -13.591 1.00 91.50 276 ASP A C 1
ATOM 2043 O O . ASP A 1 276 ? -1.032 0.569 -14.607 1.00 91.50 276 ASP A O 1
ATOM 2047 N N . ARG A 1 277 ? -1.190 0.672 -12.365 1.00 92.94 277 ARG A N 1
ATOM 2048 C CA . ARG A 1 277 ? 0.239 0.632 -12.028 1.00 92.94 277 ARG A CA 1
ATOM 2049 C C . ARG A 1 277 ? 0.474 -0.389 -10.919 1.00 92.94 277 ARG A C 1
ATOM 2051 O O . ARG A 1 277 ? -0.267 -0.419 -9.942 1.00 92.94 277 ARG A O 1
ATOM 2058 N N . MET A 1 278 ? 1.514 -1.212 -11.024 1.00 96.75 278 MET A N 1
ATOM 2059 C CA . MET A 1 278 ? 1.879 -2.119 -9.928 1.00 96.75 278 MET A CA 1
ATOM 2060 C C . MET A 1 278 ? 2.642 -1.375 -8.839 1.00 96.75 278 MET A C 1
ATOM 2062 O O . MET A 1 278 ? 2.279 -1.414 -7.667 1.00 96.75 278 MET A O 1
ATOM 2066 N N . ILE A 1 279 ? 3.719 -0.708 -9.248 1.00 97.50 279 ILE A N 1
ATOM 2067 C CA . ILE A 1 279 ? 4.699 -0.109 -8.350 1.00 97.50 279 ILE A CA 1
ATOM 2068 C C . ILE A 1 279 ? 4.909 1.334 -8.788 1.00 97.50 279 ILE A C 1
ATOM 2070 O O . ILE A 1 279 ? 5.244 1.588 -9.944 1.00 97.50 279 ILE A O 1
ATOM 2074 N N . SER A 1 280 ? 4.733 2.264 -7.858 1.00 95.31 280 SER A N 1
ATOM 2075 C CA . SER A 1 280 ? 4.983 3.688 -8.057 1.00 95.31 280 SER A CA 1
ATOM 2076 C C . SER A 1 280 ? 5.959 4.175 -6.985 1.00 95.31 280 SER A C 1
ATOM 2078 O O . SER A 1 280 ? 5.637 4.217 -5.803 1.00 95.31 280 SER A O 1
ATOM 2080 N N . LEU A 1 281 ? 7.191 4.496 -7.362 1.00 94.06 281 LEU A N 1
ATOM 2081 C CA . LEU A 1 281 ? 8.185 5.073 -6.459 1.00 94.06 281 LEU A CA 1
ATOM 2082 C C . LEU A 1 281 ? 8.391 6.529 -6.864 1.00 94.06 281 LEU A C 1
ATOM 2084 O O . LEU A 1 281 ? 9.186 6.812 -7.758 1.00 94.06 281 LEU A O 1
ATOM 2088 N N . MET A 1 282 ? 7.638 7.445 -6.254 1.00 88.56 282 MET A N 1
ATOM 2089 C CA . MET A 1 282 ? 7.626 8.848 -6.660 1.00 88.56 282 MET A CA 1
ATOM 2090 C C . MET A 1 282 ? 7.834 9.817 -5.497 1.00 88.56 282 MET A C 1
ATOM 2092 O O . MET A 1 282 ? 7.267 9.668 -4.424 1.00 88.56 282 MET A O 1
ATOM 2096 N N . GLN A 1 283 ? 8.646 10.848 -5.696 1.00 83.00 283 GLN A N 1
ATOM 2097 C CA . GLN A 1 283 ? 8.834 11.924 -4.715 1.00 83.00 283 GLN A CA 1
ATOM 2098 C C . GLN A 1 283 ? 8.471 13.267 -5.351 1.00 83.00 283 GLN A C 1
ATOM 2100 O O . GLN A 1 283 ? 9.294 14.174 -5.482 1.00 83.00 283 GLN A O 1
ATOM 2105 N N . THR A 1 284 ? 7.218 13.365 -5.813 1.00 73.56 284 THR A N 1
ATOM 2106 C CA . THR A 1 284 ? 6.774 14.448 -6.701 1.00 73.56 284 THR A CA 1
ATOM 2107 C C . THR A 1 284 ? 6.881 15.838 -6.084 1.00 73.56 284 THR A C 1
ATOM 2109 O O . THR A 1 284 ? 7.043 16.827 -6.803 1.00 73.56 284 THR A O 1
ATOM 2112 N N . TYR A 1 285 ? 6.840 15.921 -4.762 1.00 74.00 285 TYR A N 1
ATOM 2113 C CA . TYR A 1 285 ? 6.850 17.189 -4.044 1.00 74.00 285 TYR A CA 1
ATOM 2114 C C . TYR A 1 285 ? 8.125 17.428 -3.239 1.00 74.00 285 TYR A C 1
ATOM 2116 O O . TYR A 1 285 ? 8.342 18.531 -2.746 1.00 74.00 285 TYR A O 1
ATOM 2124 N N . THR A 1 286 ? 9.024 16.446 -3.194 1.00 69.56 286 THR A N 1
ATOM 2125 C CA . THR A 1 286 ? 10.320 16.594 -2.542 1.00 69.56 286 THR A CA 1
ATOM 2126 C C . THR A 1 286 ? 11.265 17.410 -3.439 1.00 69.56 286 THR A C 1
ATOM 2128 O O . THR A 1 286 ? 11.437 17.077 -4.619 1.00 69.56 286 THR A O 1
ATOM 2131 N N . PRO A 1 287 ? 11.897 18.481 -2.921 1.00 69.75 287 PRO A N 1
ATOM 2132 C CA . PRO A 1 287 ? 12.863 19.277 -3.674 1.00 69.75 287 PRO A CA 1
ATOM 2133 C C . PRO A 1 287 ? 14.007 18.428 -4.240 1.00 69.75 287 PRO A C 1
ATOM 2135 O O . PRO A 1 287 ? 14.569 17.599 -3.528 1.00 69.75 287 PRO A O 1
ATOM 2138 N N . ALA A 1 288 ? 14.419 18.693 -5.488 1.00 65.94 288 ALA A N 1
ATOM 2139 C CA . ALA A 1 288 ? 15.526 18.003 -6.178 1.00 65.94 288 ALA A CA 1
ATOM 2140 C C . ALA A 1 288 ? 16.818 17.896 -5.343 1.00 65.94 288 ALA A C 1
ATOM 2142 O O . ALA A 1 288 ? 17.564 16.929 -5.476 1.00 65.94 288 ALA A O 1
ATOM 2143 N N . SER A 1 289 ? 17.069 18.863 -4.456 1.00 67.50 289 SER A N 1
ATOM 2144 C CA . SER A 1 289 ? 18.233 18.893 -3.566 1.00 67.50 289 SER A CA 1
ATOM 2145 C C . SER A 1 289 ? 18.254 17.792 -2.503 1.00 67.50 289 SER A C 1
ATOM 2147 O O . SER A 1 289 ? 19.329 17.470 -2.010 1.00 67.50 289 SER A O 1
ATOM 2149 N N . LEU A 1 290 ? 17.104 17.218 -2.137 1.00 64.94 290 LEU A N 1
ATOM 2150 C CA . LEU A 1 290 ? 17.000 16.155 -1.126 1.00 64.94 290 LEU A CA 1
ATOM 2151 C C . LEU A 1 290 ? 17.032 14.742 -1.739 1.00 64.94 290 LEU A C 1
ATOM 2153 O O . LEU A 1 290 ? 16.957 13.751 -1.022 1.00 64.94 290 LEU A O 1
ATOM 2157 N N . LEU A 1 291 ? 17.141 14.636 -3.066 1.00 64.12 291 LEU A N 1
ATOM 2158 C CA . LEU A 1 291 ? 16.840 13.417 -3.828 1.00 64.12 291 LEU A CA 1
ATOM 2159 C C . LEU A 1 291 ? 18.074 12.597 -4.228 1.00 64.12 291 LEU A C 1
ATOM 2161 O O . LEU A 1 291 ? 18.001 11.766 -5.129 1.00 64.12 291 LEU A O 1
ATOM 2165 N N . VAL A 1 292 ? 19.221 12.843 -3.590 1.00 58.84 292 VAL A N 1
ATOM 2166 C CA . VAL A 1 292 ? 20.520 12.310 -4.034 1.00 58.84 292 VAL A CA 1
ATOM 2167 C C . VAL A 1 292 ? 21.123 11.207 -3.159 1.00 58.84 292 VAL A C 1
ATOM 2169 O O . VAL A 1 292 ? 22.119 10.621 -3.581 1.00 58.84 292 VAL A O 1
ATOM 2172 N N . SER A 1 293 ? 20.538 10.837 -2.013 1.00 66.31 293 SER A N 1
ATOM 2173 C CA . SER A 1 293 ? 21.081 9.703 -1.237 1.00 66.31 293 SER A CA 1
ATOM 2174 C C . SER A 1 293 ? 20.123 8.945 -0.323 1.00 66.31 293 SER A C 1
ATOM 2176 O O . SER A 1 293 ? 20.347 7.753 -0.120 1.00 66.31 293 SER A O 1
ATOM 2178 N N . ASP A 1 294 ? 19.083 9.577 0.224 1.00 74.62 294 ASP A N 1
ATOM 2179 C CA . ASP A 1 294 ? 18.481 9.023 1.446 1.00 74.62 294 ASP A CA 1
ATOM 2180 C C . ASP A 1 294 ? 17.170 8.261 1.224 1.00 74.62 294 ASP A C 1
ATOM 2182 O O . ASP A 1 294 ? 16.869 7.351 2.001 1.00 74.62 294 ASP A O 1
ATOM 2186 N N . ASN A 1 295 ? 16.409 8.540 0.154 1.00 84.44 295 ASN A N 1
ATOM 2187 C CA . ASN A 1 295 ? 15.260 7.690 -0.161 1.00 84.44 295 ASN A CA 1
ATOM 2188 C C . ASN A 1 295 ? 15.738 6.305 -0.583 1.00 84.44 295 ASN A C 1
ATOM 2190 O O . ASN A 1 295 ? 16.739 6.147 -1.275 1.00 84.44 295 ASN A O 1
ATOM 2194 N N . SER A 1 296 ? 15.030 5.290 -0.104 1.00 90.62 296 SER A N 1
ATOM 2195 C CA . SER A 1 296 ? 15.301 3.899 -0.433 1.00 90.62 296 SER A CA 1
ATOM 2196 C C . SER A 1 296 ? 14.042 3.066 -0.226 1.00 90.62 296 SER A C 1
ATOM 2198 O O . SER A 1 296 ? 13.367 3.145 0.806 1.00 90.62 296 SER A O 1
ATOM 2200 N N . ALA A 1 297 ? 13.751 2.240 -1.227 1.00 96.19 297 ALA A N 1
ATOM 2201 C CA . ALA A 1 297 ? 12.689 1.257 -1.197 1.00 96.19 297 ALA A CA 1
ATOM 2202 C C . ALA A 1 297 ? 13.215 -0.056 -1.760 1.00 96.19 297 ALA A C 1
ATOM 2204 O O . ALA A 1 297 ? 13.898 -0.082 -2.787 1.00 96.19 297 ALA A O 1
ATOM 2205 N N . VAL A 1 298 ? 12.864 -1.151 -1.098 1.00 98.25 298 VAL A N 1
ATOM 2206 C CA . VAL A 1 298 ? 13.094 -2.506 -1.588 1.00 98.25 298 VAL A CA 1
ATOM 2207 C C . VAL A 1 298 ? 11.748 -3.120 -1.937 1.00 98.25 298 VAL A C 1
ATOM 2209 O O . VAL A 1 298 ? 10.884 -3.261 -1.076 1.00 98.25 298 VAL A O 1
ATOM 2212 N N . VAL A 1 299 ? 11.575 -3.501 -3.196 1.00 98.50 299 VAL A N 1
ATOM 2213 C CA . VAL A 1 299 ? 10.419 -4.249 -3.688 1.00 98.50 299 VAL A CA 1
ATOM 2214 C C . VAL A 1 299 ? 10.910 -5.631 -4.106 1.00 98.50 299 VAL A C 1
ATOM 2216 O O . VAL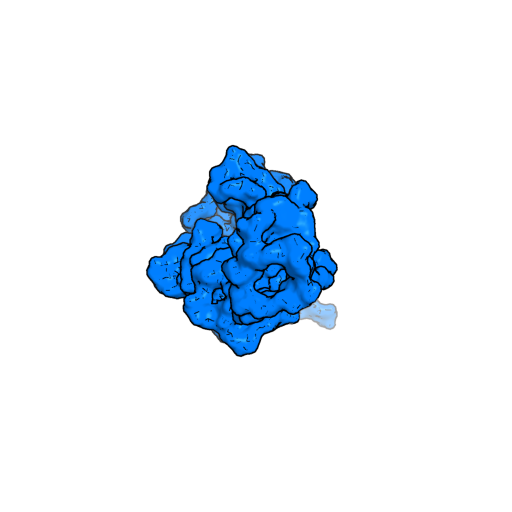 A 1 299 ? 11.738 -5.739 -5.010 1.00 98.50 299 VAL A O 1
ATOM 2219 N N . GLU A 1 300 ? 10.433 -6.685 -3.447 1.00 98.44 300 GLU A N 1
ATOM 2220 C CA . GLU A 1 300 ? 10.875 -8.058 -3.710 1.00 98.44 300 GLU A CA 1
ATOM 2221 C C . GLU A 1 300 ? 9.737 -9.085 -3.685 1.00 98.44 300 GLU A C 1
ATOM 2223 O O . GLU A 1 300 ? 8.807 -8.988 -2.885 1.00 98.44 300 GLU A O 1
ATOM 2228 N N . GLY A 1 301 ? 9.804 -10.083 -4.569 1.00 98.31 301 GLY A N 1
ATOM 2229 C CA . GLY A 1 301 ? 8.837 -11.186 -4.609 1.00 98.31 301 GLY A CA 1
ATOM 2230 C C . GLY A 1 301 ? 7.421 -10.757 -5.008 1.00 98.31 301 GLY A C 1
ATOM 2231 O O . GLY A 1 301 ? 6.448 -11.322 -4.516 1.00 98.31 301 GLY A O 1
ATOM 2232 N N . VAL A 1 302 ? 7.274 -9.728 -5.845 1.00 98.69 302 VAL A N 1
ATOM 2233 C CA . VAL A 1 302 ? 5.955 -9.208 -6.244 1.00 98.69 302 VAL A CA 1
ATOM 2234 C C . VAL A 1 302 ? 5.465 -9.896 -7.514 1.00 98.69 302 VAL A C 1
ATOM 2236 O O . VAL A 1 302 ? 6.175 -9.940 -8.516 1.00 98.69 302 VAL A O 1
ATOM 2239 N N . THR A 1 303 ? 4.223 -10.377 -7.502 1.00 98.75 303 THR A N 1
ATOM 2240 C CA . THR A 1 303 ? 3.559 -10.926 -8.693 1.00 98.75 303 THR A CA 1
ATOM 2241 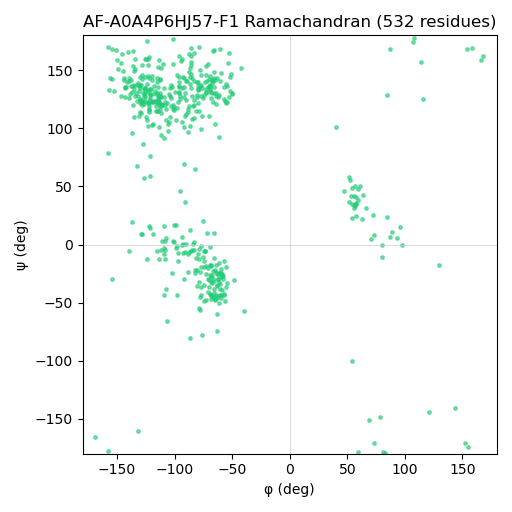C C . THR A 1 303 ? 2.392 -10.041 -9.118 1.00 98.75 303 THR A C 1
ATOM 2243 O O . THR A 1 303 ? 1.524 -9.720 -8.310 1.00 98.75 303 THR A O 1
ATOM 2246 N N . GLY A 1 304 ? 2.358 -9.650 -10.388 1.00 98.31 304 GLY A N 1
ATOM 2247 C CA . GLY A 1 304 ? 1.275 -8.884 -10.997 1.00 98.31 304 GLY A CA 1
ATOM 2248 C C . GLY A 1 304 ? 0.506 -9.690 -12.034 1.00 98.31 304 GLY A C 1
ATOM 2249 O O . GLY A 1 304 ? 1.111 -10.429 -12.809 1.00 98.31 304 GLY A O 1
ATOM 2250 N N . TYR A 1 305 ? -0.809 -9.493 -12.078 1.00 98.19 305 TYR A N 1
ATOM 2251 C CA . TYR A 1 305 ? -1.698 -10.055 -13.090 1.00 98.19 305 TYR A CA 1
ATOM 2252 C C . TYR A 1 305 ? -2.543 -8.961 -13.719 1.00 98.19 305 TYR A C 1
ATOM 2254 O O . TYR A 1 305 ? -3.313 -8.300 -13.012 1.00 98.19 305 TYR A O 1
ATOM 2262 N N . ASN A 1 306 ? -2.449 -8.819 -15.040 1.00 96.38 306 ASN A N 1
ATOM 2263 C CA . ASN A 1 306 ? -3.206 -7.835 -15.803 1.00 96.38 306 ASN A CA 1
ATOM 2264 C C . ASN A 1 306 ? -3.018 -6.442 -15.200 1.00 96.38 306 ASN A C 1
ATOM 2266 O O . ASN A 1 306 ? -3.977 -5.797 -14.790 1.00 96.38 306 ASN A O 1
ATOM 2270 N N . CYS A 1 307 ? -1.761 -6.016 -15.080 1.00 96.25 307 CYS A N 1
ATOM 2271 C CA . CYS A 1 307 ? -1.396 -4.723 -14.513 1.00 96.25 307 CYS A CA 1
ATOM 2272 C C . CYS A 1 307 ? -0.574 -3.882 -15.500 1.00 96.25 307 CYS A C 1
ATOM 2274 O O . CYS A 1 307 ? 0.022 -4.406 -16.441 1.00 96.25 307 CYS A O 1
ATOM 2276 N N . GLY A 1 308 ? -0.508 -2.569 -15.272 1.00 91.94 308 GLY A N 1
ATOM 2277 C CA . GLY A 1 308 ? 0.355 -1.659 -16.039 1.00 91.94 308 GLY A CA 1
ATOM 2278 C C . GLY A 1 308 ? -0.300 -0.988 -17.243 1.00 91.94 308 GLY A C 1
ATOM 2279 O O . GLY A 1 308 ? 0.386 -0.313 -18.009 1.00 91.94 308 GLY A O 1
ATOM 2280 N N . ARG A 1 309 ? -1.608 -1.190 -17.437 1.00 87.19 309 ARG A N 1
ATOM 2281 C CA . ARG A 1 309 ? -2.381 -0.545 -18.499 1.00 87.19 309 ARG A CA 1
ATOM 2282 C C . ARG A 1 309 ? -3.219 0.527 -17.842 1.00 87.19 309 ARG A C 1
ATOM 2284 O O . ARG A 1 309 ? -4.212 0.225 -17.190 1.00 87.19 309 ARG A O 1
ATOM 2291 N N . GLU A 1 310 ? -2.800 1.768 -18.006 1.00 76.38 310 GLU A N 1
ATOM 2292 C CA . GLU A 1 310 ? -3.568 2.887 -17.497 1.00 76.38 310 GLU A CA 1
ATOM 2293 C C . GLU A 1 310 ? -4.917 2.951 -18.215 1.00 76.38 310 GLU A C 1
ATOM 2295 O O . GLU A 1 310 ? -5.003 3.016 -19.448 1.00 76.38 310 GLU A O 1
ATOM 2300 N N . SER A 1 311 ? -5.987 2.866 -17.431 1.00 67.38 311 SER A N 1
ATOM 2301 C CA . SER A 1 311 ? -7.352 2.884 -17.943 1.00 67.38 311 SER A CA 1
ATOM 2302 C C . SER A 1 311 ? -7.833 4.307 -18.261 1.00 67.38 311 SER A C 1
ATOM 2304 O O . SER A 1 311 ? -8.871 4.483 -18.905 1.00 67.38 311 SER A O 1
ATOM 2306 N N . HIS A 1 312 ? -7.044 5.322 -17.893 1.00 59.34 312 HIS A N 1
ATOM 2307 C CA . HIS A 1 312 ? -7.428 6.726 -17.920 1.00 59.34 312 HIS A CA 1
ATOM 2308 C C . HIS A 1 312 ? -6.701 7.520 -19.019 1.00 59.34 312 HIS A C 1
ATOM 2310 O O . HIS A 1 312 ? -5.499 7.395 -19.230 1.00 59.34 312 HIS A O 1
ATOM 2316 N N . GLY A 1 313 ? -7.474 8.335 -19.746 1.00 52.56 313 GLY A N 1
ATOM 2317 C CA . GLY A 1 313 ? -7.029 9.163 -20.871 1.00 52.56 313 GLY A CA 1
ATOM 2318 C C . GLY A 1 313 ? -7.679 8.757 -22.199 1.00 52.56 313 GLY A C 1
ATOM 2319 O O . GLY A 1 313 ? -7.623 7.602 -22.613 1.00 52.56 313 GLY A O 1
ATOM 2320 N N . ALA A 1 314 ? -8.315 9.705 -22.893 1.00 46.38 314 ALA A N 1
ATOM 2321 C CA . ALA A 1 314 ? -8.757 9.506 -24.282 1.00 46.38 314 ALA A CA 1
ATOM 2322 C C . ALA A 1 314 ? -7.577 9.558 -25.273 1.00 46.38 314 ALA A C 1
ATOM 2324 O O . ALA A 1 314 ? -7.678 9.047 -26.385 1.00 46.38 314 ALA A O 1
ATOM 2325 N N . ASP A 1 315 ? -6.462 10.151 -24.844 1.00 60.84 315 ASP A N 1
ATOM 2326 C CA . ASP A 1 315 ? -5.236 10.322 -25.611 1.00 60.84 315 ASP A CA 1
ATOM 2327 C C . ASP A 1 315 ? -4.232 9.203 -25.287 1.00 60.84 315 ASP A C 1
ATOM 2329 O O . ASP A 1 315 ? -3.945 8.894 -24.128 1.00 60.84 315 ASP A O 1
ATOM 2333 N N . GLU A 1 316 ? -3.690 8.598 -26.337 1.00 54.34 316 GLU A N 1
ATOM 2334 C CA . GLU A 1 316 ? -2.621 7.608 -26.280 1.00 54.34 316 GLU A CA 1
ATOM 2335 C C . GLU A 1 316 ? -1.354 8.149 -25.592 1.00 54.34 316 GLU A C 1
ATOM 2337 O O . GLU A 1 316 ? -0.643 7.386 -24.944 1.00 54.34 316 GLU A O 1
ATOM 2342 N N . ALA A 1 317 ? -1.081 9.454 -25.675 1.00 59.69 317 ALA A N 1
ATOM 2343 C CA . ALA A 1 317 ? 0.038 10.112 -25.005 1.00 59.69 317 ALA A CA 1
ATOM 2344 C C . ALA A 1 317 ? -0.113 10.131 -23.476 1.00 59.69 317 ALA A C 1
ATOM 2346 O O . ALA A 1 317 ? 0.888 9.992 -22.773 1.00 59.69 317 ALA A O 1
ATOM 2347 N N . ALA A 1 318 ? -1.344 10.232 -22.960 1.00 62.59 318 ALA A N 1
ATOM 2348 C CA . ALA A 1 318 ? -1.611 10.108 -21.527 1.00 62.59 318 ALA A CA 1
ATOM 2349 C C . ALA A 1 318 ? -1.355 8.668 -21.057 1.00 62.59 318 ALA A C 1
ATOM 2351 O O . ALA A 1 318 ? -0.579 8.466 -20.132 1.00 62.59 318 ALA A O 1
ATOM 2352 N N . LYS A 1 319 ? -1.862 7.669 -21.795 1.00 57.84 319 LYS A N 1
ATOM 2353 C CA . LYS A 1 319 ? -1.627 6.238 -21.506 1.00 57.84 319 LYS A CA 1
ATOM 2354 C C . LYS A 1 319 ? -0.159 5.819 -21.616 1.00 57.84 319 LYS A C 1
ATOM 2356 O O . LYS A 1 319 ? 0.255 4.823 -21.031 1.00 57.84 319 LYS A O 1
ATOM 2361 N N . GLN A 1 320 ? 0.628 6.543 -22.411 1.00 56.38 320 GLN A N 1
ATOM 2362 C CA . GLN A 1 320 ? 2.071 6.339 -22.553 1.00 56.38 320 GLN A CA 1
ATOM 2363 C C . GLN A 1 320 ? 2.887 6.984 -21.426 1.00 56.38 320 GLN A C 1
ATOM 2365 O O . GLN A 1 320 ? 4.093 6.736 -21.341 1.00 56.38 320 GLN A O 1
ATOM 2370 N N . ALA A 1 321 ? 2.281 7.831 -20.589 1.00 63.16 321 ALA A N 1
ATOM 2371 C CA . ALA A 1 321 ? 3.010 8.547 -19.549 1.00 63.16 321 ALA A CA 1
ATOM 2372 C C . ALA A 1 321 ? 3.467 7.624 -18.407 1.00 63.16 321 ALA A C 1
ATOM 2374 O O . ALA A 1 321 ? 4.431 7.962 -17.716 1.00 63.16 321 ALA A O 1
ATOM 2375 N N . PHE A 1 322 ? 2.850 6.447 -18.253 1.00 72.06 322 PHE A N 1
ATOM 2376 C CA . PHE A 1 322 ? 3.151 5.505 -17.177 1.00 72.06 322 PHE A CA 1
ATOM 2377 C C . PHE A 1 322 ? 3.500 4.111 -17.690 1.00 72.06 322 PHE A C 1
ATOM 2379 O O . PHE A 1 322 ? 3.194 3.726 -18.818 1.00 72.06 322 PHE A O 1
ATOM 2386 N N . GLY A 1 323 ? 4.182 3.360 -16.829 1.00 87.06 323 GLY A N 1
ATOM 2387 C CA . GLY A 1 323 ? 4.410 1.935 -17.010 1.00 87.06 323 GLY A CA 1
ATOM 2388 C C . GLY A 1 323 ? 3.911 1.136 -15.813 1.00 87.06 323 GLY A C 1
ATOM 2389 O O . GLY A 1 323 ? 3.505 1.709 -14.799 1.00 87.06 323 GLY A O 1
ATOM 2390 N N . ALA A 1 324 ? 3.974 -0.193 -15.912 1.00 95.25 324 ALA A N 1
ATOM 2391 C CA . ALA A 1 324 ? 3.655 -1.082 -14.792 1.00 95.25 324 ALA A CA 1
ATOM 2392 C C . ALA A 1 324 ? 4.495 -0.763 -13.545 1.00 95.25 324 ALA A C 1
ATOM 2394 O O . ALA A 1 324 ? 3.989 -0.827 -12.422 1.00 95.25 324 ALA A O 1
ATOM 2395 N N . ILE A 1 325 ? 5.756 -0.384 -13.763 1.00 96.75 325 ILE A N 1
ATOM 2396 C CA . ILE A 1 325 ? 6.652 0.186 -12.761 1.00 96.75 325 ILE A CA 1
ATOM 2397 C C . ILE A 1 325 ? 6.914 1.645 -13.131 1.00 96.75 325 ILE A C 1
ATOM 2399 O O . ILE A 1 325 ? 7.357 1.930 -14.243 1.00 96.75 325 ILE A O 1
ATOM 2403 N N . PHE A 1 326 ? 6.688 2.551 -12.186 1.00 94.12 326 PHE A N 1
ATOM 2404 C CA . PHE A 1 326 ? 6.970 3.974 -12.322 1.00 94.12 326 PHE A CA 1
ATOM 2405 C C . PHE A 1 326 ? 7.982 4.422 -11.266 1.00 94.12 326 PHE A C 1
ATOM 2407 O O . PHE A 1 326 ? 7.798 4.150 -10.081 1.00 94.12 326 PHE A O 1
ATOM 2414 N N . ILE A 1 327 ? 9.042 5.108 -11.692 1.00 92.81 327 ILE A N 1
ATOM 2415 C CA . ILE A 1 327 ? 10.066 5.683 -10.815 1.00 92.81 327 ILE A CA 1
ATOM 2416 C C . ILE A 1 327 ? 10.243 7.161 -11.170 1.00 92.81 327 ILE A C 1
ATOM 2418 O O . ILE A 1 327 ? 10.568 7.496 -12.312 1.00 92.81 327 ILE A O 1
ATOM 2422 N N . ASP A 1 328 ? 10.059 8.044 -10.193 1.00 89.00 328 ASP A N 1
ATOM 2423 C CA . ASP A 1 328 ? 10.351 9.471 -10.318 1.00 89.00 328 ASP A CA 1
ATOM 2424 C C . ASP A 1 328 ? 10.996 10.020 -9.045 1.00 89.00 328 ASP A C 1
ATOM 2426 O O . ASP A 1 328 ? 10.442 9.929 -7.950 1.00 89.00 328 ASP A O 1
ATOM 2430 N N . ARG A 1 329 ? 12.156 10.653 -9.209 1.00 86.56 329 ARG A N 1
ATOM 2431 C CA . ARG A 1 329 ? 12.937 11.271 -8.140 1.00 86.56 329 ARG A CA 1
ATOM 2432 C C . ARG A 1 329 ? 13.230 10.295 -7.009 1.00 86.56 329 ARG A C 1
ATOM 2434 O O . ARG A 1 329 ? 13.058 10.598 -5.833 1.00 86.56 329 ARG A O 1
ATOM 2441 N N . TYR A 1 330 ? 13.696 9.111 -7.376 1.00 89.56 330 TYR A N 1
ATOM 2442 C CA . TYR A 1 330 ? 14.053 8.082 -6.412 1.00 89.56 330 TYR A CA 1
ATOM 2443 C C . TYR A 1 330 ? 15.547 7.769 -6.453 1.00 89.56 330 TYR A C 1
ATOM 2445 O O . TYR A 1 330 ? 16.136 7.725 -7.536 1.00 89.56 330 TYR A O 1
ATOM 2453 N N . ALA A 1 331 ? 16.174 7.567 -5.297 1.00 90.19 331 ALA A N 1
ATOM 2454 C CA . ALA A 1 331 ? 17.533 7.053 -5.209 1.00 90.19 331 ALA A CA 1
ATOM 2455 C C . ALA A 1 331 ? 17.532 5.645 -4.610 1.00 90.19 331 ALA A C 1
ATOM 2457 O O . ALA A 1 331 ? 16.648 5.286 -3.839 1.00 90.19 331 ALA A O 1
ATOM 2458 N N . ASN A 1 332 ? 18.529 4.837 -4.969 1.00 93.44 332 ASN A N 1
ATOM 2459 C CA . ASN A 1 332 ? 18.824 3.564 -4.311 1.00 93.44 332 ASN A CA 1
ATOM 2460 C C . ASN A 1 332 ? 17.635 2.579 -4.219 1.00 93.44 332 ASN A C 1
ATOM 2462 O O . ASN A 1 332 ? 17.640 1.702 -3.350 1.00 93.44 332 ASN A O 1
ATOM 2466 N N . ALA A 1 333 ? 16.614 2.687 -5.083 1.00 96.00 333 ALA A N 1
ATOM 2467 C CA . ALA A 1 333 ? 15.543 1.699 -5.117 1.00 96.00 333 ALA A CA 1
ATOM 2468 C C . ALA A 1 333 ? 16.088 0.357 -5.602 1.00 96.00 333 ALA A C 1
ATOM 2470 O O . ALA A 1 333 ? 16.877 0.294 -6.547 1.00 96.00 333 ALA A O 1
ATOM 2471 N N . VAL A 1 334 ? 15.613 -0.728 -5.000 1.00 98.12 334 VAL A N 1
ATOM 2472 C CA . VAL A 1 334 ? 15.894 -2.090 -5.451 1.00 98.12 334 VAL A CA 1
ATOM 2473 C C . VAL A 1 334 ? 14.571 -2.793 -5.700 1.00 98.12 334 VAL A C 1
ATOM 2475 O O . VAL A 1 334 ? 13.874 -3.164 -4.764 1.00 98.12 334 VAL A O 1
ATOM 2478 N N . ILE A 1 335 ? 14.239 -2.995 -6.969 1.00 98.50 335 ILE A N 1
ATOM 2479 C CA . ILE A 1 335 ? 13.090 -3.775 -7.422 1.00 98.50 335 ILE A CA 1
ATOM 2480 C C . ILE A 1 335 ? 13.636 -5.080 -7.996 1.00 98.50 335 ILE A C 1
ATOM 2482 O O . ILE A 1 335 ? 14.391 -5.054 -8.967 1.00 98.50 335 ILE A O 1
ATOM 2486 N N . ARG A 1 336 ? 13.300 -6.220 -7.394 1.00 98.31 336 ARG A N 1
ATOM 2487 C CA . ARG A 1 336 ? 13.800 -7.540 -7.804 1.00 98.31 336 ARG A CA 1
ATOM 2488 C C . ARG A 1 336 ? 12.761 -8.628 -7.606 1.00 98.31 336 ARG A C 1
ATOM 2490 O O . ARG A 1 336 ? 11.799 -8.436 -6.875 1.00 98.31 336 ARG A O 1
ATOM 2497 N N . ASP A 1 337 ? 12.975 -9.773 -8.245 1.00 98.00 337 ASP A N 1
ATOM 2498 C CA . ASP A 1 337 ? 12.078 -10.929 -8.143 1.00 98.00 337 ASP A CA 1
ATOM 2499 C C . ASP A 1 337 ? 10.610 -10.541 -8.419 1.00 98.00 337 ASP A C 1
ATOM 2501 O O . ASP A 1 337 ? 9.684 -11.015 -7.762 1.00 98.00 337 ASP A O 1
ATOM 2505 N N . VAL A 1 338 ? 10.412 -9.616 -9.367 1.00 98.56 338 VAL A N 1
ATOM 2506 C CA . VAL A 1 338 ? 9.094 -9.163 -9.813 1.00 98.56 338 VAL A CA 1
ATOM 2507 C C . VAL A 1 338 ? 8.703 -9.938 -11.058 1.00 98.56 338 VAL A C 1
ATOM 2509 O O . VAL A 1 338 ? 9.481 -10.008 -12.010 1.00 98.56 338 VAL A O 1
ATOM 2512 N N . THR A 1 339 ? 7.489 -10.482 -11.066 1.00 98.56 339 THR A N 1
ATOM 2513 C CA . THR A 1 339 ? 6.907 -11.127 -12.247 1.00 98.56 339 THR A CA 1
ATOM 2514 C C . THR A 1 339 ? 5.585 -10.463 -12.607 1.00 98.56 339 THR A C 1
ATOM 2516 O O . THR A 1 339 ? 4.733 -10.284 -11.741 1.00 98.56 339 THR A O 1
ATOM 2519 N N . LEU A 1 340 ? 5.387 -10.119 -13.876 1.00 98.25 340 LEU A N 1
ATOM 2520 C CA . LEU A 1 340 ? 4.128 -9.583 -14.393 1.00 98.25 340 LEU A CA 1
ATOM 2521 C C . LEU A 1 340 ? 3.598 -10.475 -15.515 1.00 98.25 340 LEU A C 1
ATOM 2523 O O . LEU A 1 340 ? 4.299 -10.717 -16.495 1.00 98.25 340 LEU A O 1
ATOM 2527 N N . TRP A 1 341 ? 2.351 -10.918 -15.374 1.00 98.00 341 TRP A N 1
ATOM 2528 C CA . TRP A 1 341 ? 1.614 -11.684 -16.373 1.00 98.00 341 TRP A CA 1
ATOM 2529 C C . TRP A 1 341 ? 0.422 -10.875 -16.863 1.00 98.00 341 TRP A C 1
ATOM 2531 O O . TRP A 1 341 ? -0.512 -10.625 -16.105 1.00 98.00 341 TRP A O 1
ATOM 2541 N N . ASN A 1 342 ? 0.437 -10.502 -18.133 1.00 96.94 342 ASN A N 1
ATOM 2542 C CA . ASN A 1 342 ? -0.701 -9.907 -18.808 1.00 96.94 342 ASN A CA 1
ATOM 2543 C C . ASN A 1 342 ? -1.178 -10.879 -19.878 1.00 96.94 342 ASN A C 1
ATOM 2545 O O . ASN A 1 342 ? -0.403 -11.282 -20.749 1.00 96.94 342 ASN A O 1
ATOM 2549 N N . ASP A 1 343 ? -2.447 -11.265 -19.798 1.00 94.38 343 ASP A N 1
ATOM 2550 C CA . ASP A 1 343 ? -3.055 -12.070 -20.848 1.00 94.38 343 ASP A CA 1
ATOM 2551 C C . ASP A 1 343 ? -3.161 -11.279 -22.166 1.00 94.38 343 ASP A C 1
ATOM 2553 O O . ASP A 1 343 ? -2.953 -10.062 -22.230 1.00 94.38 343 ASP A O 1
ATOM 2557 N N . THR A 1 344 ? -3.445 -11.988 -23.257 1.00 89.94 344 THR A N 1
ATOM 2558 C CA . THR A 1 344 ? -3.549 -11.381 -24.590 1.00 89.94 344 THR A CA 1
ATOM 2559 C C . THR A 1 344 ? -4.670 -10.350 -24.681 1.00 89.94 344 THR A C 1
ATOM 2561 O O . THR A 1 344 ? -4.547 -9.382 -25.433 1.00 89.94 344 THR A O 1
ATOM 2564 N N . ASP A 1 345 ? -5.734 -10.530 -23.900 1.00 92.19 345 ASP A N 1
ATOM 2565 C CA . ASP A 1 345 ? -6.932 -9.690 -23.926 1.00 92.19 345 ASP A CA 1
ATOM 2566 C C . ASP A 1 345 ? -6.727 -8.394 -23.125 1.00 92.19 345 ASP A C 1
ATOM 2568 O O . ASP A 1 345 ? -7.369 -7.371 -23.390 1.00 92.19 345 ASP A O 1
ATOM 2572 N N . TYR A 1 346 ? -5.763 -8.391 -22.199 1.00 90.31 346 TYR A N 1
ATOM 2573 C CA . TYR A 1 346 ? -5.362 -7.220 -21.437 1.00 90.31 346 TYR A CA 1
ATOM 2574 C C . TYR A 1 346 ? -4.750 -6.132 -22.318 1.00 90.31 346 TYR A C 1
ATOM 2576 O O . TYR A 1 346 ? -4.809 -4.956 -21.961 1.00 90.31 346 TYR A O 1
ATOM 2584 N N . GLY A 1 347 ? -4.238 -6.485 -23.499 1.00 90.06 347 GLY A N 1
ATOM 2585 C CA . GLY A 1 347 ? -3.696 -5.552 -24.483 1.00 90.06 347 GLY A CA 1
ATOM 2586 C C . GLY A 1 347 ? -2.245 -5.135 -24.226 1.00 90.06 347 GLY A C 1
ATOM 2587 O O . GLY A 1 347 ? -1.581 -5.591 -23.297 1.00 90.06 347 GLY A O 1
ATOM 2588 N N . GLN A 1 348 ? -1.732 -4.273 -25.105 1.00 91.19 348 GLN A N 1
ATOM 2589 C CA . GLN A 1 348 ? -0.347 -3.802 -25.060 1.00 91.19 348 GLN A CA 1
ATOM 2590 C C . GLN A 1 348 ? -0.168 -2.695 -24.009 1.00 91.19 348 GLN A C 1
ATOM 2592 O O . GLN A 1 348 ? -0.943 -1.737 -23.966 1.00 91.19 348 GLN A O 1
ATOM 2597 N N . LEU A 1 349 ? 0.877 -2.805 -23.184 1.00 92.81 349 LEU A N 1
ATOM 2598 C CA . LEU A 1 349 ? 1.302 -1.742 -22.270 1.00 92.81 349 LEU A CA 1
ATOM 2599 C C . LEU A 1 349 ? 1.962 -0.588 -23.028 1.00 92.81 349 LEU A C 1
ATOM 2601 O O . LEU A 1 349 ? 2.708 -0.823 -23.975 1.00 92.81 349 LEU A O 1
ATOM 2605 N N . GLY A 1 350 ? 1.780 0.652 -22.565 1.00 90.12 350 GLY A N 1
ATOM 2606 C CA . GLY A 1 350 ? 2.544 1.796 -23.079 1.00 90.12 350 GLY A CA 1
ATOM 2607 C C . GLY A 1 350 ? 4.040 1.668 -22.769 1.00 90.12 350 GLY A C 1
ATOM 2608 O O . GLY A 1 350 ? 4.880 1.786 -23.661 1.00 90.12 350 GLY A O 1
ATOM 2609 N N . ALA A 1 351 ? 4.366 1.345 -21.517 1.00 93.50 351 ALA A N 1
ATOM 2610 C CA . ALA A 1 351 ? 5.706 0.969 -21.088 1.00 93.50 351 ALA A CA 1
ATOM 2611 C C . ALA A 1 351 ? 5.647 -0.111 -19.993 1.00 93.50 351 ALA A C 1
ATOM 2613 O O . ALA A 1 351 ? 4.714 -0.142 -19.192 1.00 93.50 351 ALA A O 1
ATOM 2614 N N . LEU A 1 352 ? 6.651 -0.985 -19.915 1.00 96.12 352 LEU A N 1
ATOM 2615 C CA . LEU A 1 352 ? 6.808 -1.888 -18.770 1.00 96.12 352 LEU A CA 1
ATOM 2616 C C . LEU A 1 352 ? 7.418 -1.133 -17.580 1.00 96.12 352 LEU A C 1
ATOM 2618 O O . LEU A 1 352 ? 6.819 -1.076 -16.506 1.00 96.12 352 LEU A O 1
ATOM 2622 N N . VAL A 1 353 ? 8.583 -0.516 -17.787 1.00 96.56 353 VAL A N 1
ATOM 2623 C CA . VAL A 1 353 ? 9.244 0.359 -16.813 1.00 96.56 353 VAL A CA 1
ATOM 2624 C C . VAL A 1 353 ? 9.253 1.782 -17.350 1.00 96.56 353 VAL A C 1
ATOM 2626 O O . VAL A 1 353 ? 9.741 2.029 -18.452 1.00 96.56 353 VAL A O 1
ATOM 2629 N N . ARG A 1 354 ? 8.756 2.725 -16.552 1.00 93.12 354 ARG A N 1
ATOM 2630 C CA . ARG A 1 354 ? 8.879 4.161 -16.786 1.00 93.12 354 ARG A CA 1
ATOM 2631 C C . ARG A 1 354 ? 9.764 4.755 -15.699 1.00 93.12 354 ARG A C 1
ATOM 2633 O O . ARG A 1 354 ? 9.416 4.679 -14.522 1.00 93.12 354 ARG A O 1
ATOM 2640 N N . HIS A 1 355 ? 10.887 5.355 -16.077 1.00 92.31 355 HIS A N 1
ATOM 2641 C CA . HIS A 1 355 ? 11.785 5.993 -15.117 1.00 92.31 355 HIS A CA 1
ATOM 2642 C C . HIS A 1 355 ? 12.118 7.410 -15.563 1.00 92.31 355 HIS A C 1
ATOM 2644 O O . HIS A 1 355 ? 12.783 7.627 -16.573 1.00 92.31 355 HIS A O 1
ATOM 2650 N N . TYR A 1 356 ? 11.646 8.384 -14.789 1.00 87.12 356 TYR A N 1
ATOM 2651 C CA . TYR A 1 356 ? 11.910 9.781 -15.057 1.00 87.12 356 TYR A CA 1
ATOM 2652 C C . TYR A 1 356 ? 13.219 10.256 -14.431 1.00 87.12 356 TYR A C 1
ATOM 2654 O O . TYR A 1 356 ? 14.209 10.330 -15.135 1.00 87.12 356 TYR A O 1
ATOM 2662 N N . ILE A 1 357 ? 13.279 10.585 -13.146 1.00 86.69 357 ILE A N 1
ATOM 2663 C CA . ILE A 1 357 ? 14.518 11.042 -12.491 1.00 86.69 357 ILE A CA 1
ATOM 2664 C C . ILE A 1 357 ? 14.934 10.033 -11.428 1.00 86.69 357 ILE A C 1
ATOM 2666 O O . ILE A 1 357 ? 14.077 9.504 -10.725 1.00 86.69 357 ILE A O 1
ATOM 2670 N N . GLY A 1 358 ? 16.237 9.806 -11.258 1.00 89.00 358 GLY A N 1
ATOM 2671 C CA . GLY A 1 358 ? 16.705 8.949 -10.181 1.00 89.00 358 GLY A CA 1
ATOM 2672 C C . GLY A 1 358 ? 18.168 8.538 -10.261 1.00 89.00 358 GLY A C 1
ATOM 2673 O O . GLY A 1 358 ? 18.824 8.609 -11.305 1.00 89.00 358 GLY A O 1
ATOM 2674 N N . TYR A 1 359 ? 18.679 8.086 -9.122 1.00 90.75 359 TYR A N 1
ATOM 2675 C CA . TYR A 1 359 ? 20.083 7.747 -8.933 1.00 90.75 359 TYR A CA 1
ATOM 2676 C C . TYR A 1 359 ? 20.261 6.341 -8.358 1.00 90.75 359 TYR A C 1
ATOM 2678 O O . TYR A 1 359 ? 19.676 6.011 -7.331 1.00 90.75 359 TYR A O 1
ATOM 2686 N N . ASN A 1 360 ? 21.121 5.526 -8.974 1.00 94.00 360 ASN A N 1
ATOM 2687 C CA . ASN A 1 360 ? 21.507 4.209 -8.451 1.00 94.00 360 ASN A CA 1
ATOM 2688 C C . ASN A 1 360 ? 20.311 3.265 -8.178 1.00 94.00 360 ASN A C 1
ATOM 2690 O O . ASN A 1 360 ? 20.324 2.474 -7.234 1.00 94.00 360 ASN A O 1
ATOM 2694 N N . ASN A 1 361 ? 19.254 3.353 -8.989 1.00 95.94 361 ASN A N 1
ATOM 2695 C CA . ASN A 1 361 ? 18.108 2.451 -8.889 1.00 95.94 361 ASN A CA 1
ATOM 2696 C C . ASN A 1 361 ? 18.371 1.161 -9.664 1.00 95.94 361 ASN A C 1
ATOM 2698 O O . ASN A 1 361 ? 18.952 1.183 -10.748 1.00 95.94 361 ASN A O 1
ATOM 2702 N N . LYS A 1 362 ? 17.898 0.034 -9.137 1.00 98.12 362 LYS A N 1
ATOM 2703 C CA . LYS A 1 362 ? 18.053 -1.293 -9.734 1.00 98.12 362 LYS A CA 1
ATOM 2704 C C . LYS A 1 362 ? 16.684 -1.909 -9.944 1.00 98.12 362 LYS A C 1
ATOM 2706 O O . LYS A 1 362 ? 15.942 -2.085 -8.983 1.00 98.12 362 LYS A O 1
ATOM 2711 N N . VAL A 1 363 ? 16.361 -2.249 -11.185 1.00 98.50 363 VAL A N 1
ATOM 2712 C CA . VAL A 1 363 ? 15.076 -2.844 -11.557 1.00 98.50 363 VAL A CA 1
ATOM 2713 C C . VAL A 1 363 ? 15.322 -4.181 -12.234 1.00 98.50 363 VAL A C 1
ATOM 2715 O O . VAL A 1 363 ? 15.998 -4.232 -13.254 1.00 98.50 363 VAL A O 1
ATOM 2718 N N . ALA A 1 364 ? 14.763 -5.256 -11.690 1.00 98.56 364 ALA A N 1
ATOM 2719 C CA . ALA A 1 364 ? 14.772 -6.587 -12.273 1.00 98.56 364 ALA A CA 1
ATOM 2720 C C . ALA A 1 364 ? 13.346 -7.149 -12.334 1.00 98.56 364 ALA A C 1
ATOM 2722 O O . ALA A 1 364 ? 12.690 -7.292 -11.301 1.00 98.56 364 ALA A O 1
ATOM 2723 N N . ILE A 1 365 ? 12.879 -7.465 -13.544 1.00 98.50 365 ILE A N 1
ATOM 2724 C CA . ILE A 1 365 ? 11.506 -7.919 -13.799 1.00 98.50 365 ILE A CA 1
ATOM 2725 C C . ILE A 1 365 ? 11.455 -9.007 -14.878 1.00 98.50 365 ILE A C 1
ATOM 2727 O O . ILE A 1 365 ? 12.094 -8.892 -15.929 1.00 98.50 365 ILE A O 1
ATOM 2731 N N . GLU A 1 366 ? 10.665 -10.050 -14.624 1.00 98.31 366 GLU A N 1
ATOM 2732 C CA . GLU A 1 366 ? 10.161 -10.971 -15.642 1.00 98.31 366 GLU A CA 1
ATOM 2733 C C . GLU A 1 366 ? 8.765 -10.520 -16.084 1.00 98.31 366 GLU A C 1
ATOM 2735 O O . GLU A 1 366 ? 7.879 -10.287 -15.264 1.00 98.31 366 GLU A O 1
ATOM 2740 N N . PHE A 1 367 ? 8.567 -10.367 -17.388 1.00 97.88 367 PHE A N 1
ATOM 2741 C CA . PHE A 1 367 ? 7.317 -9.891 -17.962 1.00 97.88 367 PHE A CA 1
ATOM 2742 C C . PHE A 1 367 ? 6.842 -10.831 -19.065 1.00 97.88 367 PHE A C 1
ATOM 2744 O O . PHE A 1 367 ? 7.548 -11.049 -20.051 1.00 97.88 367 PHE A O 1
ATOM 2751 N N . ASN A 1 368 ? 5.629 -11.352 -18.909 1.00 97.19 368 ASN A N 1
ATOM 2752 C CA . ASN A 1 368 ? 4.900 -12.060 -19.946 1.00 97.19 368 ASN A CA 1
ATOM 2753 C C . ASN A 1 368 ? 3.685 -11.231 -20.362 1.00 97.19 368 ASN A C 1
ATOM 2755 O O . ASN A 1 368 ? 2.784 -11.009 -19.558 1.00 97.19 368 ASN A O 1
ATOM 2759 N N . GLY A 1 369 ? 3.686 -10.744 -21.596 1.00 95.50 369 GLY A N 1
ATOM 2760 C CA . GLY A 1 369 ? 2.640 -9.881 -22.130 1.00 95.50 369 GLY A CA 1
ATOM 2761 C C . GLY A 1 369 ? 3.166 -9.011 -23.261 1.00 95.50 369 GLY A C 1
ATOM 2762 O O . GLY A 1 369 ? 4.305 -9.159 -23.680 1.00 95.50 369 GLY A O 1
ATOM 2763 N N . ASN A 1 370 ? 2.347 -8.088 -23.756 1.00 93.81 370 ASN A N 1
ATOM 2764 C CA . ASN A 1 370 ? 2.759 -7.157 -24.806 1.00 93.81 370 ASN A CA 1
ATOM 2765 C C . ASN A 1 370 ? 3.073 -5.790 -24.195 1.00 93.81 370 ASN A C 1
ATOM 2767 O O . ASN A 1 370 ? 2.298 -5.275 -23.389 1.00 93.81 370 ASN A O 1
ATOM 2771 N N . ALA A 1 371 ? 4.172 -5.167 -24.607 1.00 94.00 371 ALA A N 1
ATOM 2772 C CA . ALA A 1 371 ? 4.494 -3.790 -24.245 1.00 94.00 371 ALA A CA 1
ATOM 2773 C C . ALA A 1 371 ? 5.043 -3.066 -25.463 1.00 94.00 371 ALA A C 1
ATOM 2775 O O . ALA A 1 371 ? 5.808 -3.635 -26.223 1.00 94.00 371 ALA A O 1
ATOM 2776 N N . ARG A 1 372 ? 4.696 -1.798 -25.639 1.00 92.75 372 ARG A N 1
ATOM 2777 C CA . ARG A 1 372 ? 5.278 -0.957 -26.679 1.00 92.75 372 ARG A CA 1
ATOM 2778 C C . ARG A 1 372 ? 6.741 -0.645 -26.370 1.00 92.75 372 ARG A C 1
ATOM 2780 O O . ARG A 1 372 ? 7.586 -0.682 -27.257 1.00 92.75 372 ARG A O 1
ATOM 2787 N N . VAL A 1 373 ? 7.050 -0.343 -25.109 1.00 93.75 373 VAL A N 1
ATOM 2788 C CA . VAL A 1 373 ? 8.412 -0.041 -24.652 1.00 93.75 373 VAL A CA 1
ATOM 2789 C C . VAL A 1 373 ? 8.744 -0.857 -23.408 1.00 93.75 373 VAL A C 1
ATOM 2791 O O . VAL A 1 373 ? 7.966 -0.870 -22.456 1.00 93.75 373 VAL A O 1
ATOM 2794 N N . LEU A 1 374 ? 9.904 -1.514 -23.365 1.00 96.31 374 LEU A N 1
ATOM 2795 C CA . LEU A 1 374 ? 10.317 -2.242 -22.156 1.00 96.31 374 LEU A CA 1
ATOM 2796 C C . LEU A 1 374 ? 10.860 -1.294 -21.076 1.00 96.31 374 LEU A C 1
ATOM 2798 O O . LEU A 1 374 ? 10.458 -1.387 -19.918 1.00 96.31 374 LEU A O 1
ATOM 2802 N N . VAL A 1 375 ? 11.723 -0.347 -21.448 1.00 96.19 375 VAL A N 1
ATOM 2803 C CA . VAL A 1 375 ? 12.208 0.710 -20.546 1.00 96.19 375 VAL A CA 1
ATOM 2804 C C . VAL A 1 375 ? 12.070 2.069 -21.225 1.00 96.19 375 VAL A C 1
ATOM 2806 O O . VAL A 1 375 ? 12.773 2.364 -22.192 1.00 96.19 375 VAL A O 1
ATOM 2809 N N . ASP A 1 376 ? 11.155 2.901 -20.736 1.00 93.38 376 ASP A N 1
ATOM 2810 C CA . ASP A 1 376 ? 10.943 4.256 -21.236 1.00 93.38 376 ASP A CA 1
ATOM 2811 C C . ASP A 1 376 ? 11.462 5.278 -20.223 1.00 93.38 376 ASP A C 1
ATOM 2813 O O . ASP A 1 376 ? 10.872 5.514 -19.166 1.00 93.38 376 ASP A O 1
ATOM 2817 N N . ASN A 1 377 ? 12.583 5.895 -20.575 1.00 90.94 377 ASN A N 1
ATOM 2818 C CA . ASN A 1 377 ? 13.202 6.959 -19.807 1.00 90.94 377 ASN A CA 1
ATOM 2819 C C . ASN A 1 377 ? 12.851 8.331 -20.376 1.00 90.94 377 ASN A C 1
ATOM 2821 O O . ASN A 1 377 ? 13.544 9.297 -20.091 1.00 90.94 377 ASN A O 1
ATOM 2825 N N . ARG A 1 378 ? 11.830 8.475 -21.222 1.00 86.06 378 ARG A N 1
ATOM 2826 C CA . ARG A 1 378 ? 11.465 9.803 -21.717 1.00 86.06 378 ARG A CA 1
ATOM 2827 C C . ARG A 1 378 ? 10.821 10.653 -20.624 1.00 86.06 378 ARG A C 1
ATOM 2829 O O . ARG A 1 378 ? 10.205 10.150 -19.681 1.00 86.06 378 ARG A O 1
ATOM 2836 N N . THR A 1 379 ? 10.915 11.962 -20.764 1.00 78.00 379 THR A N 1
ATOM 2837 C CA . THR A 1 379 ? 10.174 12.933 -19.965 1.00 78.00 379 THR A CA 1
ATOM 2838 C C . THR A 1 379 ? 8.671 12.675 -20.095 1.00 78.00 379 THR A C 1
ATOM 2840 O O . THR A 1 379 ? 8.176 12.543 -21.217 1.00 78.00 379 THR A O 1
ATOM 2843 N N . PRO A 1 380 ? 7.932 12.489 -18.983 1.00 67.25 380 PRO A N 1
ATOM 2844 C CA . PRO A 1 380 ? 6.481 12.369 -19.024 1.00 67.25 380 PRO A CA 1
ATOM 2845 C C . PRO A 1 380 ? 5.819 13.626 -19.596 1.00 67.25 380 PRO A C 1
ATOM 2847 O O . PRO A 1 380 ? 6.436 14.685 -19.713 1.00 67.25 380 PRO A O 1
ATOM 2850 N N . ALA A 1 381 ? 4.525 13.500 -19.889 1.00 56.72 381 ALA A N 1
ATOM 2851 C CA . ALA A 1 381 ? 3.631 14.624 -20.150 1.00 56.72 381 ALA A CA 1
ATOM 2852 C C . ALA A 1 381 ? 3.683 15.688 -19.009 1.00 56.72 381 ALA A C 1
ATOM 2854 O O . ALA A 1 381 ? 4.209 15.407 -17.928 1.00 56.72 381 ALA A O 1
ATOM 2855 N N . PRO A 1 382 ? 3.172 16.918 -19.226 1.00 55.31 382 PRO A N 1
ATOM 2856 C CA . PRO A 1 382 ? 3.365 18.070 -18.334 1.00 55.31 382 PRO A CA 1
ATOM 2857 C C . PRO A 1 382 ? 3.057 17.777 -16.854 1.00 55.31 382 PRO A C 1
ATOM 2859 O O . PRO A 1 382 ? 1.982 17.277 -16.540 1.00 55.31 382 PRO A O 1
ATOM 2862 N N . GLY A 1 383 ? 3.978 18.126 -15.944 1.00 57.56 383 GLY A N 1
ATOM 2863 C CA . GLY A 1 383 ? 3.793 18.011 -14.485 1.00 57.56 383 GLY A CA 1
ATOM 2864 C C . GLY A 1 383 ? 4.928 17.303 -13.736 1.00 57.56 383 GLY A C 1
ATOM 2865 O O . GLY A 1 383 ? 5.074 17.482 -12.529 1.00 57.56 383 GLY A O 1
ATOM 2866 N N . ALA A 1 384 ? 5.774 16.548 -14.438 1.00 61.72 384 ALA A N 1
ATOM 2867 C CA . ALA A 1 384 ? 6.993 15.989 -13.861 1.00 61.72 384 ALA A CA 1
ATOM 2868 C C . ALA A 1 384 ? 8.111 17.057 -13.818 1.00 61.72 384 ALA A C 1
ATOM 2870 O O . ALA A 1 384 ? 8.245 17.862 -14.741 1.00 61.72 384 ALA A O 1
ATOM 2871 N N . GLY A 1 385 ? 8.896 17.111 -12.736 1.00 62.69 385 GLY A N 1
ATOM 2872 C CA . GLY A 1 385 ? 9.929 18.143 -12.565 1.00 62.69 385 GLY A CA 1
ATOM 2873 C C . GLY A 1 385 ? 11.093 17.984 -13.549 1.00 62.69 385 GLY A C 1
ATOM 2874 O O . GLY A 1 385 ? 11.723 16.945 -13.572 1.00 62.69 385 GLY A O 1
ATOM 2875 N N . THR A 1 386 ? 11.454 19.011 -14.317 1.00 66.69 386 THR A N 1
ATOM 2876 C CA . THR A 1 386 ? 12.448 18.896 -15.411 1.00 66.69 386 THR A CA 1
ATOM 2877 C C . THR A 1 386 ? 13.909 18.758 -14.979 1.00 66.69 386 THR A C 1
ATOM 2879 O O . THR A 1 386 ? 14.781 18.570 -15.826 1.00 66.69 386 THR A O 1
ATOM 2882 N N . ASN A 1 387 ? 14.200 18.870 -13.682 1.00 67.88 387 ASN A N 1
ATOM 2883 C CA . ASN A 1 387 ? 15.558 18.977 -13.156 1.00 67.88 387 ASN A CA 1
ATOM 2884 C C . ASN A 1 387 ? 15.898 17.772 -12.275 1.00 67.88 387 ASN A C 1
ATOM 2886 O O . ASN A 1 387 ? 15.277 17.567 -11.233 1.00 67.88 387 ASN A O 1
ATOM 2890 N N . GLY A 1 388 ? 16.924 17.015 -12.658 1.00 69.12 388 GLY A N 1
ATOM 2891 C CA . GLY A 1 388 ? 17.459 15.916 -11.861 1.00 69.12 388 GLY A CA 1
ATOM 2892 C C . GLY A 1 388 ? 18.390 15.015 -12.665 1.00 69.12 388 GLY A C 1
ATOM 2893 O O . GLY A 1 388 ? 18.345 14.992 -13.894 1.00 69.12 388 GLY A O 1
ATOM 2894 N N . ASN A 1 389 ? 19.249 14.279 -11.962 1.00 76.56 389 ASN A N 1
ATOM 2895 C CA . ASN A 1 389 ? 20.178 13.340 -12.585 1.00 76.56 389 ASN A CA 1
ATOM 2896 C C . ASN A 1 389 ? 19.513 11.978 -12.816 1.00 76.56 389 ASN A C 1
ATOM 2898 O O . ASN A 1 389 ? 18.683 11.534 -12.022 1.00 76.56 389 ASN A O 1
ATOM 2902 N N . ARG A 1 390 ? 19.915 11.311 -13.901 1.00 85.31 390 ARG A N 1
ATOM 2903 C CA . ARG A 1 390 ? 19.531 9.935 -14.244 1.00 85.31 390 ARG A CA 1
ATOM 2904 C C . ARG A 1 390 ? 20.790 9.101 -14.367 1.00 85.31 390 ARG A C 1
ATOM 2906 O O . ARG A 1 390 ? 21.261 8.836 -15.477 1.00 85.31 390 ARG A O 1
ATOM 2913 N N . THR A 1 391 ? 21.370 8.749 -13.230 1.00 89.94 391 THR A N 1
ATOM 2914 C CA . THR A 1 391 ? 22.735 8.218 -13.208 1.00 89.94 391 THR A CA 1
ATOM 2915 C C . THR A 1 391 ? 22.819 6.907 -12.448 1.00 89.94 391 THR A C 1
ATOM 2917 O O . THR A 1 391 ? 22.173 6.751 -11.414 1.00 89.94 391 THR A O 1
ATOM 2920 N N . LEU A 1 392 ? 23.650 5.983 -12.937 1.00 93.56 392 LEU A N 1
ATOM 2921 C CA . LEU A 1 392 ? 23.932 4.688 -12.301 1.00 93.56 392 LEU A CA 1
ATOM 2922 C C . LEU A 1 392 ? 22.711 3.767 -12.168 1.00 93.56 392 LEU A C 1
ATOM 2924 O O . LEU A 1 392 ? 22.703 2.880 -11.318 1.00 93.56 392 LEU A O 1
ATOM 2928 N N . ASN A 1 393 ? 21.667 3.958 -12.976 1.00 95.69 393 ASN A N 1
ATOM 2929 C CA . ASN A 1 393 ? 20.495 3.090 -12.911 1.00 95.69 393 ASN A CA 1
ATOM 2930 C C . ASN A 1 393 ? 20.720 1.812 -13.721 1.00 95.69 393 ASN A C 1
ATOM 2932 O O . ASN A 1 393 ? 21.289 1.848 -14.812 1.00 95.69 393 ASN A O 1
ATOM 2936 N N . GLN A 1 394 ? 20.242 0.689 -13.196 1.00 97.88 394 GLN A N 1
ATOM 2937 C CA . GLN A 1 394 ? 20.405 -0.637 -13.780 1.00 97.88 394 GLN A CA 1
ATOM 2938 C C . GLN A 1 394 ? 19.036 -1.254 -14.052 1.00 97.88 394 GLN A C 1
ATOM 2940 O O . GLN A 1 394 ? 18.196 -1.339 -13.154 1.00 97.88 394 GLN A O 1
ATOM 2945 N N . TYR A 1 395 ? 18.828 -1.732 -15.274 1.00 98.25 395 TYR A N 1
ATOM 2946 C CA . TYR A 1 395 ? 17.585 -2.370 -15.696 1.00 98.25 395 TYR A CA 1
ATOM 2947 C C . TYR A 1 395 ? 17.879 -3.766 -16.222 1.00 98.25 395 TYR A C 1
ATOM 2949 O O . TYR A 1 395 ? 18.634 -3.925 -17.175 1.00 98.25 395 TYR A O 1
ATOM 2957 N N . LYS A 1 396 ? 17.250 -4.773 -15.628 1.00 98.50 396 LYS A N 1
ATOM 2958 C CA . LYS A 1 396 ? 17.298 -6.167 -16.051 1.00 98.50 396 LYS A CA 1
ATOM 2959 C C . LYS A 1 396 ? 15.888 -6.635 -16.388 1.00 98.50 396 LYS A C 1
ATOM 2961 O O . LYS A 1 396 ? 15.091 -6.917 -15.498 1.00 98.50 396 LYS A O 1
ATOM 2966 N N . VAL A 1 397 ? 15.573 -6.718 -17.673 1.00 98.31 397 VAL A N 1
ATOM 2967 C CA . VAL A 1 397 ? 14.235 -7.102 -18.141 1.00 98.31 397 VAL A CA 1
ATOM 2968 C C . VAL A 1 397 ? 14.312 -8.448 -18.840 1.00 98.31 397 VAL A C 1
ATOM 2970 O O . VAL A 1 397 ? 15.100 -8.623 -19.766 1.00 98.31 397 VAL A O 1
ATOM 2973 N N . HIS A 1 398 ? 13.469 -9.388 -18.424 1.00 98.12 398 HIS A N 1
ATOM 2974 C CA . HIS A 1 398 ? 13.243 -10.644 -19.127 1.00 98.12 398 HIS A CA 1
ATOM 2975 C C . HIS A 1 398 ? 11.812 -10.669 -19.664 1.00 98.12 398 HIS A C 1
ATOM 2977 O O . HIS A 1 398 ? 10.866 -10.910 -18.924 1.00 98.12 398 HIS A O 1
ATOM 2983 N N . HIS A 1 399 ? 11.658 -10.396 -20.953 1.00 97.31 399 HIS A N 1
ATOM 2984 C CA . HIS A 1 399 ? 10.382 -10.278 -21.641 1.00 97.31 399 HIS A CA 1
ATOM 2985 C C . HIS A 1 399 ? 10.085 -11.523 -22.489 1.00 97.31 399 HIS A C 1
ATOM 2987 O O . HIS A 1 399 ? 10.898 -11.944 -23.314 1.00 97.31 399 HIS A O 1
ATOM 2993 N N . ARG A 1 400 ? 8.901 -12.106 -22.289 1.00 93.38 400 ARG A N 1
ATOM 2994 C CA . ARG A 1 400 ? 8.374 -13.276 -23.000 1.00 93.38 400 ARG A CA 1
ATOM 2995 C C . ARG A 1 400 ? 6.987 -12.919 -23.537 1.00 93.38 400 ARG A C 1
ATOM 2997 O O . ARG A 1 400 ? 6.002 -13.137 -22.850 1.00 93.38 400 ARG A O 1
ATOM 3004 N N . GLY A 1 401 ? 6.903 -12.323 -24.723 1.00 83.69 401 GLY A N 1
ATOM 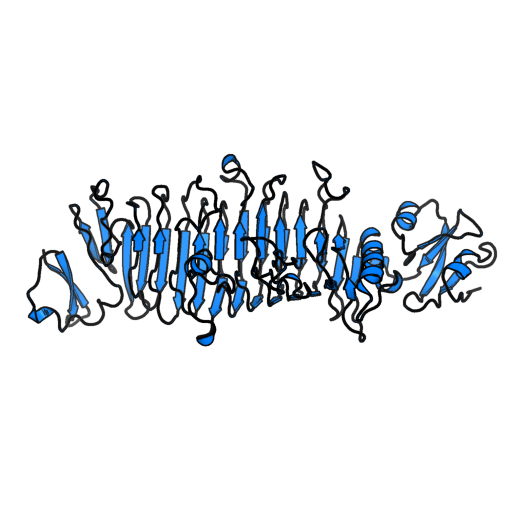3005 C CA . GLY A 1 401 ? 5.646 -11.766 -25.235 1.00 83.69 401 GLY A CA 1
ATOM 3006 C C . GLY A 1 401 ? 5.593 -11.619 -26.752 1.00 83.69 401 GLY A C 1
ATOM 3007 O O . GLY A 1 401 ? 6.542 -11.990 -27.447 1.00 83.69 401 GLY A O 1
ATOM 3008 N N . GLY A 1 402 ? 4.485 -11.067 -27.261 1.00 78.75 402 GLY A N 1
ATOM 3009 C CA . GLY A 1 402 ? 4.186 -10.878 -28.690 1.00 78.75 402 GLY A CA 1
ATOM 3010 C C . GLY A 1 402 ? 5.010 -9.796 -29.396 1.00 78.75 402 GLY A C 1
ATOM 3011 O O . GLY A 1 402 ? 4.721 -9.479 -30.544 1.00 78.75 402 GLY A O 1
ATOM 3012 N N . GLY A 1 403 ? 6.037 -9.271 -28.728 1.00 81.25 403 GLY A N 1
ATOM 3013 C CA . GLY A 1 403 ? 6.958 -8.262 -29.236 1.00 81.25 403 GLY A CA 1
ATOM 3014 C C . GLY A 1 403 ? 6.851 -6.935 -28.504 1.00 81.25 403 GLY A C 1
ATOM 3015 O O . GLY A 1 403 ? 5.855 -6.641 -27.840 1.00 81.25 403 GLY A O 1
ATOM 3016 N N . ALA A 1 404 ? 7.936 -6.167 -28.576 1.00 90.56 404 ALA A N 1
ATOM 3017 C CA . ALA A 1 404 ? 7.958 -4.780 -28.149 1.00 90.56 404 ALA A CA 1
ATOM 3018 C C . ALA A 1 404 ? 8.424 -3.890 -29.293 1.00 90.56 404 ALA A C 1
ATOM 3020 O O . ALA A 1 404 ? 9.394 -4.226 -29.964 1.00 90.56 404 ALA A O 1
ATOM 3021 N N . ASP A 1 405 ? 7.794 -2.737 -29.499 1.00 90.31 405 ASP A N 1
ATOM 3022 C CA . ASP A 1 405 ? 8.251 -1.789 -30.517 1.00 90.31 405 ASP A CA 1
ATOM 3023 C C . ASP A 1 405 ? 9.692 -1.354 -30.202 1.00 90.31 405 ASP A C 1
ATOM 3025 O O . ASP A 1 405 ? 10.571 -1.380 -31.067 1.00 90.31 405 ASP A O 1
ATOM 3029 N N . TYR A 1 406 ? 9.951 -1.017 -28.935 1.00 91.81 406 TYR A N 1
ATOM 3030 C CA . TYR A 1 406 ? 11.247 -0.548 -28.462 1.00 91.81 406 TYR A CA 1
ATOM 3031 C C . TYR A 1 406 ? 11.722 -1.308 -27.225 1.00 91.81 406 TYR A C 1
ATOM 3033 O O . TYR A 1 406 ? 10.976 -1.485 -26.261 1.00 91.81 406 TYR A O 1
ATOM 3041 N N . ALA A 1 407 ? 13.005 -1.677 -27.189 1.00 93.44 407 ALA A N 1
ATOM 3042 C CA . ALA A 1 407 ? 13.593 -2.162 -25.939 1.00 93.44 407 ALA A CA 1
ATOM 3043 C C . ALA A 1 407 ? 13.841 -1.000 -24.965 1.00 93.44 407 ALA A C 1
ATOM 3045 O O . ALA A 1 407 ? 13.427 -1.070 -23.809 1.00 93.44 407 ALA A O 1
ATOM 3046 N N . VAL A 1 408 ? 14.465 0.087 -25.426 1.00 93.56 408 VAL A N 1
ATOM 3047 C CA . VAL A 1 408 ? 14.744 1.261 -24.590 1.00 93.56 408 VAL A CA 1
ATOM 3048 C C . VAL A 1 408 ? 14.424 2.556 -25.343 1.00 93.56 408 VAL A C 1
ATOM 3050 O O . VAL A 1 408 ? 14.795 2.709 -26.507 1.00 93.56 408 VAL A O 1
ATOM 3053 N N . ARG A 1 409 ? 13.779 3.518 -24.673 1.00 91.31 409 ARG A N 1
ATOM 3054 C CA . ARG A 1 409 ? 13.610 4.901 -25.159 1.00 91.31 409 ARG A CA 1
ATOM 3055 C C . ARG A 1 409 ? 14.168 5.905 -24.157 1.00 91.31 409 ARG A C 1
ATOM 3057 O O . ARG A 1 409 ? 14.059 5.689 -22.953 1.00 91.31 409 ARG A O 1
ATOM 3064 N N . ASN A 1 410 ? 14.749 7.002 -24.631 1.00 87.25 410 ASN A N 1
ATOM 3065 C CA . ASN A 1 410 ? 15.322 8.049 -23.781 1.00 87.25 410 ASN A CA 1
ATOM 3066 C C . ASN A 1 410 ? 15.340 9.399 -24.517 1.00 87.25 410 ASN A C 1
ATOM 3068 O O . ASN A 1 410 ? 15.610 9.435 -25.705 1.00 87.25 410 ASN A O 1
ATOM 3072 N N . ASP A 1 411 ? 15.089 10.519 -23.849 1.00 79.06 411 ASP A N 1
ATOM 3073 C CA . ASP A 1 411 ? 15.092 11.856 -24.475 1.00 79.06 411 ASP A CA 1
ATOM 3074 C C . ASP A 1 411 ? 16.057 12.854 -23.810 1.00 79.06 411 ASP A C 1
ATOM 3076 O O . ASP A 1 411 ? 16.382 13.882 -24.398 1.00 79.06 411 ASP A O 1
ATOM 3080 N N . ILE A 1 412 ? 16.596 12.560 -22.621 1.00 69.00 412 ILE A N 1
ATOM 3081 C CA . ILE A 1 412 ? 17.386 13.532 -21.848 1.00 69.00 412 ILE A CA 1
ATOM 3082 C C . ILE A 1 412 ? 18.893 13.315 -21.994 1.00 69.00 412 ILE A C 1
ATOM 3084 O O . ILE A 1 412 ? 19.418 12.238 -21.724 1.00 69.00 412 ILE A O 1
ATOM 3088 N N . VAL A 1 413 ? 19.612 14.406 -22.275 1.00 64.81 413 VAL A N 1
ATOM 3089 C CA . VAL A 1 413 ? 21.086 14.495 -22.356 1.00 64.81 413 VAL A CA 1
ATOM 3090 C C . VAL A 1 413 ? 21.799 14.090 -21.047 1.00 64.81 413 VAL A C 1
ATOM 3092 O O . VAL A 1 413 ? 22.937 13.638 -21.073 1.00 64.81 413 VAL A O 1
ATOM 3095 N N . ALA A 1 414 ? 21.137 14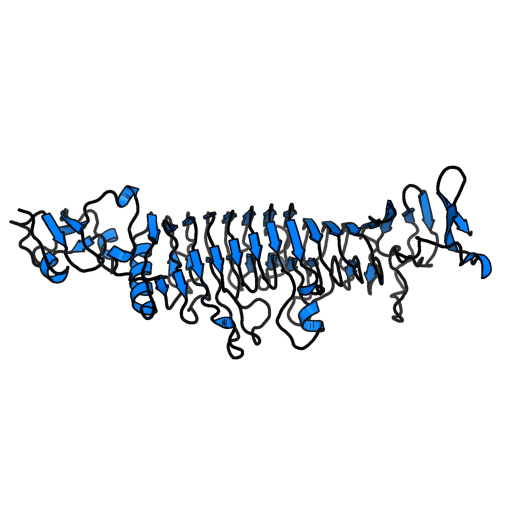.215 -19.895 1.00 69.25 414 ALA A N 1
ATOM 3096 C CA . ALA A 1 414 ? 21.685 13.961 -18.555 1.00 69.25 414 ALA A CA 1
ATOM 3097 C C . ALA A 1 414 ? 21.606 12.496 -18.061 1.00 69.25 414 ALA A C 1
ATOM 3099 O O . ALA A 1 414 ? 21.818 12.240 -16.874 1.00 69.25 414 ALA A O 1
ATOM 3100 N N . ALA A 1 415 ? 21.295 11.524 -18.925 1.00 79.19 415 ALA A N 1
ATOM 3101 C CA . ALA A 1 415 ? 21.338 10.110 -18.553 1.00 79.19 415 ALA A CA 1
ATOM 3102 C C . ALA A 1 415 ? 22.772 9.559 -18.670 1.00 79.19 415 ALA A C 1
ATOM 3104 O O . ALA A 1 415 ? 23.294 9.378 -19.766 1.00 79.19 415 ALA A O 1
ATOM 3105 N N . VAL A 1 416 ? 23.427 9.279 -17.542 1.00 86.06 416 VAL A N 1
ATOM 3106 C CA . VAL A 1 416 ? 24.856 8.923 -17.510 1.00 86.06 416 VAL A CA 1
ATOM 3107 C C . VAL A 1 416 ? 25.072 7.597 -16.788 1.00 86.06 416 VAL A C 1
ATOM 3109 O O . VAL A 1 416 ? 24.553 7.395 -15.698 1.00 86.06 416 VAL A O 1
ATOM 3112 N N . ALA A 1 417 ? 25.894 6.707 -17.350 1.00 91.31 417 ALA A N 1
ATOM 3113 C CA . ALA A 1 417 ? 26.284 5.457 -16.692 1.00 91.31 417 ALA A CA 1
ATOM 3114 C C . ALA A 1 417 ? 25.093 4.563 -16.300 1.00 91.31 417 ALA A C 1
ATOM 3116 O O . ALA A 1 417 ? 25.126 3.900 -15.269 1.00 91.31 417 ALA A O 1
ATOM 3117 N N . ASN A 1 418 ? 24.028 4.559 -17.108 1.00 92.81 418 ASN A N 1
ATOM 3118 C CA . ASN A 1 418 ? 22.935 3.603 -16.952 1.00 92.81 418 ASN A CA 1
ATOM 3119 C C . ASN A 1 418 ? 23.243 2.306 -17.709 1.00 92.81 418 ASN A C 1
ATOM 3121 O O . ASN A 1 418 ? 23.799 2.340 -18.812 1.00 92.81 418 ASN A O 1
ATOM 3125 N N . GLU A 1 419 ? 22.827 1.181 -17.137 1.00 96.56 419 GLU A N 1
ATOM 3126 C CA . GLU A 1 419 ? 23.031 -0.159 -17.683 1.00 96.56 419 GLU A CA 1
ATOM 3127 C C . GLU A 1 419 ? 21.691 -0.825 -18.004 1.00 96.56 419 GLU A C 1
ATOM 3129 O O . GLU A 1 419 ? 20.779 -0.850 -17.177 1.00 96.56 419 GLU A O 1
ATOM 3134 N N . TYR A 1 420 ? 21.585 -1.404 -19.199 1.00 96.81 420 TYR A N 1
ATOM 3135 C CA . TYR A 1 420 ? 20.397 -2.122 -19.660 1.00 96.81 420 TYR A CA 1
ATOM 3136 C C . TYR A 1 420 ? 20.781 -3.562 -20.031 1.00 96.81 420 TYR A C 1
ATOM 3138 O O . TYR A 1 420 ? 21.556 -3.759 -20.960 1.00 96.81 420 TYR A O 1
ATOM 3146 N N . ASP A 1 421 ? 20.244 -4.565 -19.336 1.00 97.69 421 ASP A N 1
ATOM 3147 C CA . ASP A 1 421 ? 20.302 -5.996 -19.681 1.00 97.69 421 ASP A CA 1
ATOM 3148 C C . ASP A 1 421 ? 18.887 -6.454 -20.060 1.00 97.69 421 ASP A C 1
ATOM 3150 O O . ASP A 1 421 ? 18.055 -6.754 -19.200 1.00 97.69 421 ASP A O 1
ATOM 3154 N N . ILE A 1 422 ? 18.581 -6.432 -21.357 1.00 97.44 422 ILE A N 1
ATOM 3155 C CA . ILE A 1 422 ? 17.243 -6.700 -21.887 1.00 97.44 422 ILE A CA 1
ATOM 3156 C C . ILE A 1 422 ? 17.253 -8.024 -22.641 1.00 97.44 422 ILE A C 1
ATOM 3158 O O . ILE A 1 422 ? 17.948 -8.177 -23.644 1.00 97.44 422 ILE A O 1
ATOM 3162 N N . ARG A 1 423 ? 16.431 -8.972 -22.198 1.00 97.12 423 ARG A N 1
ATOM 3163 C CA . ARG A 1 423 ? 16.206 -10.256 -22.866 1.00 97.12 423 ARG A CA 1
ATOM 3164 C C . ARG A 1 423 ? 14.784 -10.293 -23.389 1.00 97.12 423 ARG A C 1
ATOM 3166 O O . ARG A 1 423 ? 13.856 -10.138 -22.604 1.00 97.12 423 ARG A O 1
ATOM 3173 N N . THR A 1 424 ? 14.602 -10.470 -24.689 1.00 95.12 424 THR A N 1
ATOM 3174 C CA . THR A 1 424 ? 13.282 -10.418 -25.333 1.00 95.12 424 THR A CA 1
ATOM 3175 C C . THR A 1 424 ? 13.234 -11.339 -26.547 1.00 95.12 424 THR A C 1
ATOM 3177 O O . THR A 1 424 ? 14.263 -11.597 -27.169 1.00 95.12 424 THR A O 1
ATOM 3180 N N . SER A 1 425 ? 12.057 -11.861 -26.886 1.00 89.50 425 SER A N 1
ATOM 3181 C CA . SER A 1 425 ? 11.834 -12.662 -28.099 1.00 89.50 425 SER A CA 1
ATOM 3182 C C . SER A 1 425 ? 11.954 -11.823 -29.373 1.00 89.50 425 SER A C 1
ATOM 3184 O O . SER A 1 425 ? 12.600 -12.244 -30.329 1.00 89.50 425 SER A O 1
ATOM 3186 N N . SER A 1 426 ? 11.374 -10.626 -29.379 1.00 88.69 426 SER A N 1
ATOM 3187 C CA . SER A 1 426 ? 11.424 -9.710 -30.519 1.00 88.69 426 SER A CA 1
ATOM 3188 C C . SER A 1 426 ? 11.456 -8.249 -30.080 1.00 88.69 426 SER A C 1
ATOM 3190 O O . SER A 1 426 ? 11.051 -7.898 -28.965 1.00 88.69 426 SER A O 1
ATOM 3192 N N . VAL A 1 427 ? 11.991 -7.413 -30.972 1.00 87.94 427 VAL A N 1
ATOM 3193 C CA . VAL A 1 427 ? 11.869 -5.953 -30.936 1.00 87.94 427 VAL A CA 1
ATOM 3194 C C . VAL A 1 427 ? 11.569 -5.486 -32.353 1.00 87.94 427 VAL A C 1
ATOM 3196 O O . VAL A 1 427 ? 12.368 -5.750 -33.256 1.00 87.94 427 VAL A O 1
ATOM 3199 N N . ASP A 1 428 ? 10.434 -4.824 -32.546 1.00 87.38 428 ASP A N 1
ATOM 3200 C CA . ASP A 1 428 ? 9.850 -4.639 -33.877 1.00 87.38 428 ASP A CA 1
ATOM 3201 C C . ASP A 1 428 ? 10.300 -3.346 -34.559 1.00 87.38 428 ASP A C 1
ATOM 3203 O O . ASP A 1 428 ? 10.418 -3.314 -35.784 1.00 87.38 428 ASP A O 1
ATOM 3207 N N . VAL A 1 429 ? 10.613 -2.300 -33.786 1.00 85.94 429 VAL A N 1
ATOM 3208 C CA . VAL A 1 429 ? 11.078 -1.013 -34.322 1.00 85.94 429 VAL A CA 1
ATOM 3209 C C . VAL A 1 429 ? 12.568 -0.816 -34.066 1.00 85.94 429 VAL A C 1
ATOM 3211 O O . VAL A 1 429 ? 13.354 -0.757 -35.012 1.00 85.94 429 VAL A O 1
ATOM 3214 N N . ALA A 1 430 ? 12.991 -0.696 -32.805 1.00 84.88 430 ALA A N 1
ATOM 3215 C CA . ALA A 1 430 ? 14.385 -0.386 -32.486 1.00 84.88 430 ALA A CA 1
ATOM 3216 C C . ALA A 1 430 ? 14.803 -0.853 -31.090 1.00 84.88 430 ALA A C 1
ATOM 3218 O O . ALA A 1 430 ? 14.070 -0.714 -30.117 1.00 84.88 430 ALA A O 1
ATOM 3219 N N . LEU A 1 431 ? 16.049 -1.316 -30.954 1.00 87.12 431 LEU A N 1
ATOM 3220 C CA . LEU A 1 431 ? 16.620 -1.607 -29.633 1.00 87.12 431 LEU A CA 1
ATOM 3221 C C . LEU A 1 431 ? 16.736 -0.353 -28.772 1.00 87.12 431 LEU A C 1
ATOM 3223 O O . LEU A 1 431 ? 16.542 -0.404 -27.559 1.00 87.12 431 LEU A O 1
ATOM 3227 N N . TYR A 1 432 ? 17.034 0.774 -29.412 1.00 86.94 432 TYR A N 1
ATOM 3228 C CA . TYR A 1 432 ? 17.207 2.029 -28.721 1.00 86.94 432 TYR A CA 1
ATOM 3229 C C . TYR A 1 432 ? 16.735 3.218 -29.553 1.00 86.94 432 TYR A C 1
ATOM 3231 O O . TYR A 1 432 ? 17.173 3.385 -30.693 1.00 86.94 432 TYR A O 1
ATOM 3239 N N . ASP A 1 433 ? 15.878 4.042 -28.952 1.00 86.38 433 ASP A N 1
ATOM 3240 C CA . ASP A 1 433 ? 15.397 5.318 -29.487 1.00 86.38 433 ASP A CA 1
ATOM 3241 C C . ASP A 1 433 ? 15.855 6.468 -28.581 1.00 86.38 433 ASP A C 1
ATOM 3243 O O . ASP A 1 433 ? 15.591 6.456 -27.374 1.00 86.38 433 ASP A O 1
ATOM 3247 N N . SER A 1 434 ? 16.574 7.439 -29.152 1.00 79.44 434 SER A N 1
ATOM 3248 C CA . SER A 1 434 ? 17.103 8.577 -28.401 1.00 79.44 434 SER A CA 1
ATOM 3249 C C . SER A 1 434 ? 17.303 9.827 -29.236 1.00 79.44 434 SER A C 1
ATOM 3251 O O . SER A 1 434 ? 17.953 9.785 -30.281 1.00 79.44 434 SER A O 1
ATOM 3253 N N . GLU A 1 435 ? 16.824 10.958 -28.715 1.00 74.44 435 GLU A N 1
ATOM 3254 C CA . GLU A 1 435 ? 16.991 12.287 -29.324 1.00 74.44 435 GLU A CA 1
ATOM 3255 C C . GLU A 1 435 ? 18.401 12.865 -29.105 1.00 74.44 435 GLU A C 1
ATOM 3257 O O . GLU A 1 435 ? 18.856 13.740 -29.840 1.00 74.44 435 GLU A O 1
ATOM 3262 N N . SER A 1 436 ? 19.136 12.343 -28.118 1.00 72.19 436 SER A N 1
ATOM 3263 C CA . SER A 1 436 ? 20.469 12.815 -27.726 1.00 72.19 436 SER A CA 1
ATOM 3264 C C . SER A 1 436 ? 21.525 11.705 -27.740 1.00 72.19 436 SER A C 1
ATOM 3266 O O . SER A 1 436 ? 21.210 10.511 -27.719 1.00 72.19 436 SER A O 1
ATOM 3268 N N . ALA A 1 437 ? 22.805 12.090 -27.807 1.00 71.88 437 ALA A N 1
ATOM 3269 C CA . ALA A 1 437 ? 23.924 11.159 -27.675 1.00 71.88 437 ALA A CA 1
ATOM 3270 C C . ALA A 1 437 ? 24.073 10.704 -26.217 1.00 71.88 437 ALA A C 1
ATOM 3272 O O . ALA A 1 437 ? 24.044 11.518 -25.301 1.00 71.88 437 ALA A O 1
ATOM 3273 N N . GLN A 1 438 ? 24.247 9.399 -26.012 1.00 79.00 438 GLN A N 1
ATOM 3274 C CA . GLN A 1 438 ? 24.222 8.763 -24.690 1.00 79.00 438 GLN A CA 1
ATOM 3275 C C . GLN A 1 438 ? 25.486 7.943 -24.470 1.00 79.00 438 GLN A C 1
ATOM 3277 O O . GLN A 1 438 ? 25.455 6.736 -24.239 1.00 79.00 438 GLN A O 1
ATOM 3282 N N . ALA A 1 439 ? 26.614 8.639 -24.589 1.00 77.06 439 ALA A N 1
ATOM 3283 C CA . ALA A 1 439 ? 27.944 8.054 -24.647 1.00 77.06 439 ALA A CA 1
ATOM 3284 C C . ALA A 1 439 ? 28.282 7.218 -23.396 1.00 77.06 439 ALA A C 1
ATOM 3286 O O . ALA A 1 439 ? 29.073 6.289 -23.468 1.00 77.06 439 ALA A O 1
ATOM 3287 N N . ASN A 1 440 ? 27.693 7.515 -22.241 1.00 86.50 440 ASN A N 1
ATOM 3288 C CA . ASN A 1 440 ? 28.031 6.820 -20.999 1.00 86.50 440 ASN A CA 1
ATOM 3289 C C . ASN A 1 440 ? 27.058 5.693 -20.648 1.00 86.50 440 ASN A C 1
ATOM 3291 O O . ASN A 1 440 ? 27.256 5.039 -19.635 1.00 86.50 440 ASN A O 1
ATOM 3295 N N . ASN A 1 441 ? 26.011 5.464 -21.440 1.00 90.31 441 ASN A N 1
ATOM 3296 C CA . ASN A 1 441 ? 25.059 4.390 -21.176 1.00 90.31 441 ASN A CA 1
ATOM 3297 C C . ASN A 1 441 ? 25.483 3.114 -21.908 1.00 90.31 441 ASN A C 1
ATOM 3299 O O . ASN A 1 441 ? 25.953 3.174 -23.048 1.00 90.31 441 ASN A O 1
ATOM 3303 N N . HIS A 1 442 ? 25.277 1.962 -21.276 1.00 93.25 442 HIS A N 1
ATOM 3304 C CA . HIS A 1 442 ? 25.655 0.657 -21.810 1.00 93.25 442 HIS A CA 1
ATOM 3305 C C . HIS A 1 442 ? 24.435 -0.258 -21.932 1.00 93.25 442 HIS A C 1
ATOM 3307 O O . HIS A 1 442 ? 23.639 -0.371 -21.001 1.00 93.25 442 HIS A O 1
ATOM 3313 N N . GLY A 1 443 ? 24.296 -0.932 -23.071 1.00 94.25 443 GLY A N 1
ATOM 3314 C CA . GLY A 1 443 ? 23.233 -1.899 -23.321 1.00 94.25 443 GLY A CA 1
ATOM 3315 C C . GLY A 1 443 ? 23.784 -3.288 -23.615 1.00 94.25 443 GLY A C 1
ATOM 3316 O O . GLY A 1 443 ? 24.819 -3.429 -24.261 1.00 94.25 443 GLY A O 1
ATOM 3317 N N . ARG A 1 444 ? 23.062 -4.309 -23.163 1.00 95.38 444 ARG A N 1
ATOM 3318 C CA . ARG A 1 444 ? 23.191 -5.720 -23.517 1.00 95.38 444 ARG A CA 1
ATOM 3319 C C . ARG A 1 444 ? 21.793 -6.223 -23.875 1.00 95.38 444 ARG A C 1
ATOM 3321 O O . ARG A 1 444 ? 20.911 -6.273 -23.025 1.00 95.38 444 ARG A O 1
ATOM 3328 N N . PHE A 1 445 ? 21.595 -6.590 -25.131 1.00 94.50 445 PHE A N 1
ATOM 3329 C CA . PHE A 1 445 ? 20.319 -7.040 -25.679 1.00 94.50 445 PHE A CA 1
ATOM 3330 C C . PHE A 1 445 ? 20.443 -8.494 -26.115 1.00 94.50 445 PHE A C 1
ATOM 3332 O O . PHE A 1 445 ? 21.286 -8.809 -26.951 1.00 94.50 445 PHE A O 1
ATOM 3339 N N . HIS A 1 446 ? 19.618 -9.378 -25.560 1.00 94.94 446 HIS A N 1
ATOM 3340 C CA . HIS A 1 446 ? 19.603 -10.809 -25.859 1.00 94.94 446 HIS A CA 1
ATOM 3341 C C . HIS A 1 446 ? 18.284 -11.193 -26.527 1.00 94.94 446 HIS A C 1
ATOM 3343 O O . HIS A 1 446 ? 17.218 -11.108 -25.918 1.00 94.94 446 HIS A O 1
ATOM 3349 N N . ASN A 1 447 ? 18.363 -11.628 -27.781 1.00 92.38 447 ASN A N 1
ATOM 3350 C CA . ASN A 1 447 ? 17.246 -12.220 -28.496 1.00 92.38 447 ASN A CA 1
ATOM 3351 C C . ASN A 1 447 ? 17.058 -13.679 -28.051 1.00 92.38 447 ASN A C 1
ATOM 3353 O O . ASN A 1 447 ? 17.903 -14.533 -28.321 1.00 92.38 447 ASN A O 1
ATOM 3357 N N . LEU A 1 448 ? 15.931 -13.972 -27.407 1.00 92.38 448 LEU A N 1
ATOM 3358 C CA . LEU A 1 448 ? 15.630 -15.304 -26.878 1.00 92.38 448 LEU A CA 1
ATOM 3359 C C . LEU A 1 448 ? 15.287 -16.342 -27.960 1.00 92.38 448 LEU A C 1
ATOM 3361 O O . LEU A 1 448 ? 15.354 -17.536 -27.681 1.00 92.38 448 LEU A O 1
ATOM 3365 N N . LEU A 1 449 ? 14.920 -15.921 -29.177 1.00 89.31 449 LEU A N 1
ATOM 3366 C CA . LEU A 1 449 ? 14.543 -16.832 -30.266 1.00 89.31 449 LEU A CA 1
ATOM 3367 C C . LEU A 1 449 ? 15.755 -17.432 -30.982 1.00 89.31 449 LEU A C 1
ATOM 3369 O O . LEU A 1 449 ? 15.700 -18.573 -31.434 1.00 89.31 449 LEU A O 1
ATOM 3373 N N . ASN A 1 450 ? 16.833 -16.663 -31.129 1.00 88.75 450 ASN A N 1
ATOM 3374 C CA . ASN A 1 450 ? 17.995 -17.055 -31.934 1.00 88.75 450 ASN A CA 1
ATOM 3375 C C . ASN A 1 450 ? 19.336 -16.933 -31.193 1.00 88.75 450 ASN A C 1
ATOM 3377 O O . ASN A 1 450 ? 20.384 -17.075 -31.825 1.00 88.75 450 ASN A O 1
ATOM 3381 N N . ASP A 1 451 ? 19.286 -16.671 -29.885 1.00 90.81 451 ASP A N 1
ATOM 3382 C CA . ASP A 1 451 ? 20.436 -16.515 -28.990 1.00 90.81 451 ASP A CA 1
ATOM 3383 C C . ASP A 1 451 ? 21.425 -15.411 -29.423 1.00 90.81 451 ASP A C 1
ATOM 3385 O O . ASP A 1 451 ? 22.608 -15.439 -29.089 1.00 90.81 451 ASP A O 1
ATOM 3389 N N . LEU A 1 452 ? 20.956 -14.417 -30.191 1.00 88.69 452 LEU A N 1
ATOM 3390 C CA . LEU A 1 452 ? 21.757 -13.261 -30.593 1.00 88.69 452 LEU A CA 1
ATOM 3391 C C . LEU A 1 4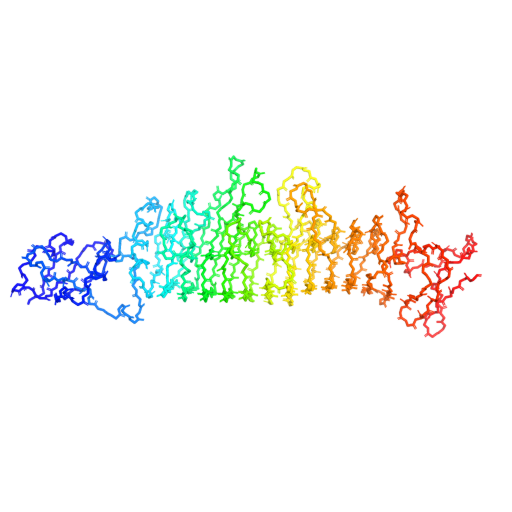52 ? 21.919 -12.294 -29.419 1.00 88.69 452 LEU A C 1
ATOM 3393 O O . LEU A 1 452 ? 20.935 -11.811 -28.863 1.00 88.69 452 LEU A O 1
ATOM 3397 N N . ILE A 1 453 ? 23.160 -11.947 -29.098 1.00 91.81 453 ILE A N 1
ATOM 3398 C CA . ILE A 1 453 ? 23.507 -10.963 -28.076 1.00 91.81 453 ILE A CA 1
ATOM 3399 C C . ILE A 1 453 ? 24.172 -9.767 -28.750 1.00 91.81 453 ILE A C 1
ATOM 3401 O O . ILE A 1 453 ? 25.143 -9.928 -29.485 1.00 91.81 453 ILE A O 1
ATOM 3405 N N . ILE A 1 454 ? 23.673 -8.565 -28.483 1.00 90.62 454 ILE A N 1
ATOM 3406 C CA . ILE A 1 454 ? 24.262 -7.300 -28.927 1.00 90.62 454 ILE A CA 1
ATOM 3407 C C . ILE A 1 454 ? 24.597 -6.485 -27.682 1.00 90.62 454 ILE A C 1
ATOM 3409 O O . ILE A 1 454 ? 23.710 -6.197 -26.884 1.00 90.62 454 ILE A O 1
ATOM 3413 N N . GLU A 1 455 ? 25.858 -6.100 -27.509 1.00 92.38 455 GLU A N 1
ATOM 3414 C CA . GLU A 1 455 ? 26.300 -5.300 -26.367 1.00 92.38 455 GLU A CA 1
ATOM 3415 C C . GLU A 1 455 ? 27.239 -4.154 -26.767 1.00 92.38 455 GLU A C 1
ATOM 3417 O O . GLU A 1 455 ? 27.976 -4.241 -27.754 1.00 92.38 455 GLU A O 1
ATOM 3422 N N . GLY A 1 456 ? 27.191 -3.058 -26.010 1.00 90.12 456 GLY A N 1
ATOM 3423 C CA . GLY A 1 456 ? 28.016 -1.873 -26.236 1.00 90.12 456 GLY A CA 1
ATOM 3424 C C . GLY A 1 456 ? 27.378 -0.571 -25.748 1.00 90.12 456 GLY A C 1
ATOM 3425 O O . GLY A 1 456 ? 26.346 -0.557 -25.073 1.00 90.12 456 GLY A O 1
ATOM 3426 N N . ARG A 1 457 ? 28.007 0.554 -26.105 1.00 87.31 457 ARG A N 1
ATOM 3427 C CA . ARG A 1 457 ? 27.530 1.904 -25.760 1.00 87.31 457 ARG A CA 1
ATOM 3428 C C . ARG A 1 457 ? 26.251 2.257 -26.532 1.00 87.31 457 ARG A C 1
ATOM 3430 O O . ARG A 1 457 ? 26.145 2.014 -27.737 1.00 87.31 457 ARG A O 1
ATOM 3437 N N . MET A 1 458 ? 25.274 2.849 -25.847 1.00 85.25 458 MET A N 1
ATOM 3438 C CA . MET A 1 458 ? 23.918 3.061 -26.380 1.00 85.25 458 MET A CA 1
ATOM 3439 C C . MET A 1 458 ? 23.856 4.046 -27.556 1.00 85.25 458 MET A C 1
ATOM 3441 O O . MET A 1 458 ? 23.041 3.877 -28.461 1.00 85.25 458 MET A O 1
ATOM 3445 N N . ASP A 1 459 ? 24.754 5.031 -27.617 1.00 74.88 459 ASP A N 1
ATOM 3446 C CA . ASP A 1 459 ? 24.887 5.961 -28.750 1.00 74.88 459 ASP A CA 1
ATOM 3447 C C . ASP A 1 459 ? 25.238 5.266 -30.081 1.00 74.88 459 ASP A C 1
ATOM 3449 O O . ASP A 1 459 ? 25.071 5.855 -31.155 1.00 74.88 459 ASP A O 1
ATOM 3453 N N . ARG A 1 460 ? 25.694 4.008 -30.022 1.00 73.00 460 ARG A N 1
ATOM 3454 C CA . ARG A 1 460 ? 26.086 3.194 -31.182 1.00 73.00 460 ARG A CA 1
ATOM 3455 C C . ARG A 1 460 ? 25.186 1.991 -31.444 1.00 73.00 460 ARG A C 1
ATOM 3457 O O . ARG A 1 460 ? 25.285 1.417 -32.524 1.00 73.00 460 ARG A O 1
ATOM 3464 N N . LEU A 1 461 ? 24.315 1.637 -30.498 1.00 74.06 461 LEU A N 1
ATOM 3465 C CA . LEU A 1 461 ? 23.312 0.574 -30.649 1.00 74.06 461 LEU A CA 1
ATOM 3466 C C . LEU A 1 461 ? 21.962 1.085 -31.194 1.00 74.06 461 LEU A C 1
ATOM 3468 O O . LEU A 1 461 ? 21.075 0.284 -31.478 1.00 74.06 461 LEU A O 1
ATOM 3472 N N . ALA A 1 462 ? 21.798 2.404 -31.349 1.00 62.44 462 ALA A N 1
ATOM 3473 C CA . ALA A 1 462 ? 20.579 3.028 -31.866 1.00 62.44 462 ALA A CA 1
ATOM 3474 C C . ALA A 1 462 ? 20.261 2.594 -33.309 1.00 62.44 462 ALA A C 1
ATOM 3476 O O . ALA A 1 462 ? 21.094 2.755 -34.204 1.00 62.44 462 ALA A O 1
ATOM 3477 N N . ALA A 1 463 ? 19.038 2.108 -33.547 1.00 53.28 463 ALA A N 1
ATOM 3478 C CA . ALA A 1 463 ? 18.572 1.769 -34.889 1.00 53.28 463 ALA A CA 1
ATOM 3479 C C . ALA A 1 463 ? 17.980 2.999 -35.597 1.00 53.28 463 ALA A C 1
ATOM 3481 O O . ALA A 1 463 ? 17.243 3.794 -35.012 1.00 53.28 463 ALA A O 1
ATOM 3482 N N . VAL A 1 464 ? 18.315 3.140 -36.881 1.00 48.38 464 VAL A N 1
ATOM 3483 C CA . VAL A 1 464 ? 17.817 4.187 -37.777 1.00 48.38 464 VAL A CA 1
ATOM 3484 C C . VAL A 1 464 ? 16.579 3.690 -38.495 1.00 48.38 464 VAL A C 1
ATOM 3486 O O . VAL A 1 464 ? 16.715 2.953 -39.462 1.00 48.38 464 VAL A O 1
ATOM 3489 N N . LEU A 1 465 ? 15.388 4.091 -38.044 1.00 46.47 465 LEU A N 1
ATOM 3490 C CA . LEU A 1 465 ? 14.158 3.939 -38.838 1.00 46.47 465 LEU A CA 1
ATOM 3491 C C . LEU A 1 465 ? 13.196 5.142 -38.754 1.00 46.47 465 LEU A C 1
ATOM 3493 O O . LEU A 1 465 ? 12.215 5.180 -39.490 1.00 46.47 465 LEU A O 1
ATOM 3497 N N . GLY A 1 466 ? 13.471 6.152 -37.920 1.00 45.75 466 GLY A N 1
ATOM 3498 C CA . GLY A 1 466 ? 12.669 7.378 -37.853 1.00 45.75 466 GLY A CA 1
ATOM 3499 C C . GLY A 1 466 ? 13.272 8.504 -38.693 1.00 45.75 466 GLY A C 1
ATOM 3500 O O . GLY A 1 466 ? 14.465 8.768 -38.609 1.00 45.75 466 GLY A O 1
ATOM 3501 N N . THR A 1 467 ? 12.448 9.221 -39.456 1.00 45.12 467 THR A N 1
ATOM 3502 C CA . THR A 1 467 ? 12.807 10.381 -40.301 1.00 45.12 467 THR A CA 1
ATOM 3503 C C . THR A 1 467 ? 13.287 11.624 -39.525 1.00 45.12 467 THR A C 1
ATOM 3505 O O . THR A 1 467 ? 13.404 12.704 -40.102 1.00 45.12 467 THR A O 1
ATOM 3508 N N . GLY A 1 468 ? 13.535 11.508 -38.217 1.00 49.03 468 GLY A N 1
ATOM 3509 C CA . GLY A 1 468 ? 13.991 12.597 -37.356 1.00 49.03 468 GLY A CA 1
ATOM 3510 C C . GLY A 1 468 ? 15.503 12.778 -37.443 1.00 49.03 468 GLY A C 1
ATOM 3511 O O . GLY A 1 468 ? 16.264 11.839 -37.223 1.00 49.03 468 GLY A O 1
ATOM 3512 N N . ALA A 1 469 ? 15.943 13.990 -37.778 1.00 43.84 469 ALA A N 1
ATOM 3513 C CA . ALA A 1 469 ? 17.352 14.355 -37.832 1.00 43.84 469 ALA A CA 1
ATOM 3514 C C . ALA A 1 469 ? 18.055 14.054 -36.495 1.00 43.84 469 ALA A C 1
ATOM 3516 O O . ALA A 1 469 ? 17.664 14.562 -35.446 1.00 43.84 469 ALA A O 1
ATOM 3517 N N . TYR A 1 470 ? 19.109 13.238 -36.535 1.00 51.28 470 TYR A N 1
ATOM 3518 C CA . TYR A 1 470 ? 19.949 12.967 -35.371 1.00 51.28 470 TYR A CA 1
ATOM 3519 C C . TYR A 1 470 ? 20.647 14.242 -34.889 1.00 51.28 470 TYR A C 1
ATOM 3521 O O . TYR A 1 470 ? 21.140 15.025 -35.701 1.00 51.28 470 TYR A O 1
ATOM 3529 N N . GLY A 1 471 ? 20.801 14.399 -33.571 1.00 50.75 471 GLY A N 1
ATOM 3530 C CA . GLY A 1 471 ? 21.804 15.299 -33.003 1.00 50.75 471 GLY A CA 1
ATOM 3531 C C . GLY A 1 471 ? 23.206 14.836 -33.419 1.00 50.75 471 GLY A C 1
ATOM 3532 O O . GLY A 1 471 ? 23.798 13.957 -32.794 1.00 50.75 471 GLY A O 1
ATOM 3533 N N . THR A 1 472 ? 23.717 15.377 -34.523 1.00 45.41 472 THR A N 1
ATOM 3534 C CA . THR A 1 472 ? 24.956 14.956 -35.199 1.00 45.41 472 THR A CA 1
ATOM 3535 C C . THR A 1 472 ? 26.240 15.397 -34.491 1.00 45.41 472 THR A C 1
ATOM 3537 O O . THR A 1 472 ? 27.318 14.921 -34.836 1.00 45.41 472 THR A O 1
ATOM 3540 N N . SER A 1 473 ? 26.168 16.273 -33.489 1.00 49.31 473 SER A N 1
ATOM 3541 C CA . SER A 1 473 ? 27.340 17.005 -32.989 1.00 49.31 473 SER A CA 1
ATOM 3542 C C . SER A 1 473 ? 28.203 16.292 -31.936 1.00 49.31 473 SER A C 1
ATOM 3544 O O . SER A 1 473 ? 29.256 16.824 -31.601 1.00 49.31 473 SER A O 1
ATOM 3546 N N . ALA A 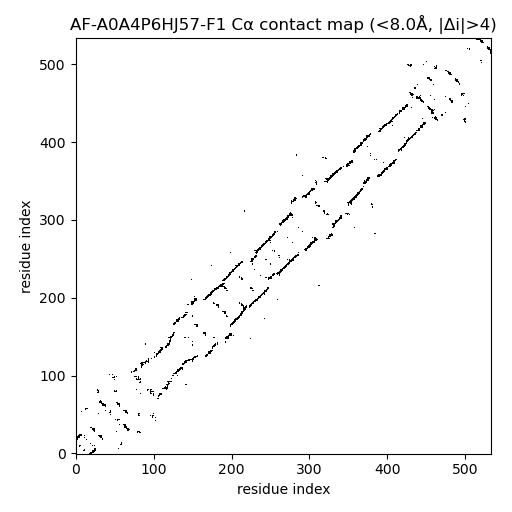1 474 ? 27.834 15.105 -31.430 1.00 50.75 474 ALA A N 1
ATOM 3547 C CA . ALA A 1 474 ? 28.541 14.478 -30.293 1.00 50.75 474 ALA A CA 1
ATOM 3548 C C . ALA A 1 474 ? 28.974 13.006 -30.479 1.00 50.75 474 ALA A C 1
ATOM 3550 O O . ALA A 1 474 ? 29.428 12.375 -29.529 1.00 50.75 474 ALA A O 1
ATOM 3551 N N . ARG A 1 475 ? 28.863 12.422 -31.681 1.00 59.38 475 ARG A N 1
ATOM 3552 C CA . ARG A 1 475 ? 29.231 11.007 -31.927 1.00 59.38 475 ARG A CA 1
ATOM 3553 C C . ARG A 1 475 ? 30.665 10.841 -32.461 1.00 59.38 475 ARG A C 1
ATOM 3555 O O . ARG A 1 475 ? 30.888 10.110 -33.428 1.00 59.38 475 ARG A O 1
ATOM 3562 N N . THR A 1 476 ? 31.642 11.515 -31.855 1.00 54.19 476 THR A N 1
ATOM 3563 C CA . THR A 1 476 ? 33.055 11.528 -32.302 1.00 54.19 476 THR A CA 1
ATOM 3564 C C . THR A 1 476 ? 33.926 10.408 -31.724 1.00 54.19 476 THR A C 1
ATOM 3566 O O . THR A 1 476 ? 35.052 10.231 -32.178 1.00 54.19 476 THR A O 1
ATOM 3569 N N . ASP A 1 477 ? 33.426 9.632 -30.763 1.00 58.06 477 ASP A N 1
ATOM 3570 C CA . ASP A 1 477 ? 34.246 8.631 -30.070 1.00 58.06 477 ASP A CA 1
ATOM 3571 C C . ASP A 1 477 ? 34.495 7.367 -30.906 1.00 58.06 477 ASP A C 1
ATOM 3573 O O . ASP A 1 477 ? 33.556 6.780 -31.450 1.00 58.06 477 ASP A O 1
ATOM 3577 N N . VAL A 1 478 ? 35.750 6.908 -30.917 1.00 58.06 478 VAL A N 1
ATOM 3578 C CA . VAL A 1 478 ? 36.138 5.523 -31.231 1.00 58.06 478 VAL A CA 1
ATOM 3579 C C . VAL A 1 478 ? 35.687 4.627 -30.077 1.00 58.06 478 VAL A C 1
ATOM 3581 O O . VAL A 1 478 ? 35.765 5.020 -28.912 1.00 58.06 478 VAL A O 1
ATOM 3584 N N . GLY A 1 479 ? 35.220 3.421 -30.375 1.00 67.25 479 GLY A N 1
ATOM 3585 C CA . GLY A 1 479 ? 34.924 2.444 -29.336 1.00 67.25 479 GLY A CA 1
ATOM 3586 C C . GLY A 1 479 ? 34.661 1.056 -29.890 1.00 67.25 479 GLY A C 1
ATOM 3587 O O . GLY A 1 479 ? 34.953 0.757 -31.052 1.00 67.25 479 GLY A O 1
ATOM 3588 N N . GLU A 1 480 ? 34.109 0.211 -29.029 1.00 70.44 480 GLU A N 1
ATOM 3589 C CA . GLU A 1 480 ? 33.905 -1.204 -29.299 1.00 70.44 480 GLU A CA 1
ATOM 3590 C C . GLU A 1 480 ? 32.441 -1.589 -29.077 1.00 70.44 480 GLU A C 1
ATOM 3592 O O . GLU A 1 480 ? 31.755 -1.071 -28.193 1.00 70.44 480 GLU A O 1
ATOM 3597 N N . ARG A 1 481 ? 31.957 -2.506 -29.914 1.00 80.19 481 ARG A N 1
ATOM 3598 C CA . ARG A 1 481 ? 30.684 -3.210 -29.733 1.00 80.19 481 ARG A CA 1
ATOM 3599 C C . ARG A 1 481 ? 30.938 -4.701 -29.855 1.00 80.19 481 ARG A C 1
ATOM 3601 O O . ARG A 1 481 ? 31.862 -5.113 -30.564 1.00 80.19 481 ARG A O 1
ATOM 3608 N N . ARG A 1 482 ? 30.087 -5.507 -29.231 1.00 85.19 482 ARG A N 1
ATOM 3609 C CA . ARG A 1 482 ? 30.176 -6.958 -29.317 1.00 85.19 482 ARG A CA 1
ATOM 3610 C C . ARG A 1 482 ? 28.860 -7.560 -29.777 1.00 85.19 482 ARG A C 1
ATOM 3612 O O . ARG A 1 482 ? 27.786 -7.224 -29.289 1.00 85.19 482 ARG A O 1
ATOM 3619 N N . ILE A 1 483 ? 28.966 -8.441 -30.767 1.00 86.62 483 ILE A N 1
ATOM 3620 C CA . ILE A 1 483 ? 27.858 -9.257 -31.258 1.00 86.62 483 ILE A CA 1
ATOM 3621 C C . ILE A 1 483 ? 28.226 -10.704 -30.964 1.00 86.62 483 ILE A C 1
ATOM 3623 O O . ILE A 1 483 ? 29.220 -11.222 -31.480 1.00 86.62 483 ILE A O 1
ATOM 3627 N N . ASN A 1 484 ? 27.458 -11.341 -30.085 1.00 88.50 484 ASN A N 1
ATOM 3628 C CA . ASN A 1 484 ? 27.782 -12.612 -29.447 1.00 88.50 484 ASN A CA 1
ATOM 3629 C C . ASN A 1 484 ? 29.156 -12.560 -28.767 1.00 88.50 484 ASN A C 1
ATOM 3631 O O . ASN A 1 484 ? 29.279 -12.009 -27.681 1.00 88.50 484 ASN A O 1
ATOM 3635 N N . ASN A 1 485 ? 30.196 -13.101 -29.404 1.00 85.25 485 ASN A N 1
ATOM 3636 C CA . ASN A 1 485 ? 31.578 -13.130 -28.906 1.00 85.25 485 ASN A CA 1
ATOM 3637 C C . ASN A 1 485 ? 32.565 -12.387 -29.821 1.00 85.25 485 ASN A C 1
ATOM 3639 O O . ASN A 1 485 ? 33.772 -12.486 -29.623 1.00 85.25 485 ASN A O 1
ATOM 3643 N N . VAL A 1 486 ? 32.065 -11.665 -30.826 1.00 85.12 486 VAL A N 1
ATOM 3644 C CA . VAL A 1 486 ? 32.891 -10.962 -31.811 1.00 85.12 486 VAL A CA 1
ATOM 3645 C C . VAL A 1 486 ? 32.941 -9.480 -31.473 1.00 85.12 486 VAL A C 1
ATOM 3647 O O . VAL A 1 486 ? 31.906 -8.812 -31.453 1.00 85.12 486 VAL A O 1
ATOM 3650 N N . TRP A 1 487 ? 34.152 -8.977 -31.239 1.00 82.38 487 TRP A N 1
ATOM 3651 C CA . TRP A 1 487 ? 34.431 -7.555 -31.072 1.00 82.38 487 TRP A CA 1
ATOM 3652 C C . TRP A 1 487 ? 34.524 -6.880 -32.432 1.00 82.38 487 TRP A C 1
ATOM 3654 O O . TRP A 1 487 ? 35.273 -7.318 -33.305 1.00 82.38 487 TRP A O 1
ATOM 3664 N N . ILE A 1 488 ? 33.753 -5.813 -32.611 1.00 80.94 488 ILE A N 1
ATOM 3665 C CA . ILE A 1 488 ? 33.751 -5.029 -33.839 1.00 80.94 488 ILE A CA 1
ATOM 3666 C C . ILE A 1 488 ? 34.186 -3.611 -33.463 1.00 80.94 488 ILE A C 1
ATOM 3668 O O . ILE A 1 488 ? 33.382 -2.870 -32.884 1.00 80.94 488 ILE A O 1
ATOM 3672 N N . PRO A 1 489 ? 35.439 -3.219 -33.754 1.00 73.50 489 PRO A N 1
ATOM 3673 C CA . PRO A 1 489 ? 35.852 -1.836 -33.589 1.00 73.50 489 PRO A CA 1
ATOM 3674 C C . PRO A 1 489 ? 35.088 -0.960 -34.586 1.00 73.50 489 PRO A C 1
ATOM 3676 O O . PRO A 1 489 ? 34.756 -1.396 -35.692 1.00 73.50 489 PRO A O 1
ATOM 3679 N N . TYR A 1 490 ? 34.814 0.286 -34.215 1.00 70.12 490 TYR A N 1
ATOM 3680 C CA . TYR A 1 490 ? 34.252 1.269 -35.138 1.00 70.12 490 TYR A CA 1
ATOM 3681 C C . TYR A 1 490 ? 35.054 2.570 -35.097 1.00 70.12 490 TYR A C 1
ATOM 3683 O O . TYR A 1 490 ? 35.398 3.085 -34.034 1.00 70.12 490 TYR A O 1
ATOM 3691 N N . GLY A 1 491 ? 35.341 3.104 -36.284 1.00 55.81 491 GLY A N 1
ATOM 3692 C CA . GLY A 1 491 ? 35.959 4.410 -36.477 1.00 55.81 491 GLY A CA 1
ATOM 3693 C C . GLY A 1 491 ? 35.045 5.282 -37.330 1.00 55.81 491 GLY A C 1
ATOM 3694 O O . GLY A 1 491 ? 34.736 4.922 -38.462 1.00 55.81 491 GLY A O 1
ATOM 3695 N N . GLY A 1 492 ? 34.599 6.416 -36.790 1.00 60.44 492 GLY A N 1
ATOM 3696 C CA . GLY A 1 492 ? 33.808 7.410 -37.521 1.00 60.44 492 GLY A CA 1
ATOM 3697 C C . GLY A 1 492 ? 32.316 7.484 -37.148 1.00 60.44 492 GLY A C 1
ATOM 3698 O O . GLY A 1 492 ? 31.813 6.709 -36.332 1.00 60.44 492 GLY A O 1
ATOM 3699 N N . PRO A 1 493 ? 31.592 8.469 -37.710 1.00 57.75 493 PRO A N 1
ATOM 3700 C CA . PRO A 1 493 ? 30.236 8.830 -37.294 1.00 57.75 493 PRO A CA 1
ATOM 3701 C C . PRO A 1 493 ? 29.130 7.884 -37.785 1.00 57.75 493 PRO A C 1
ATOM 3703 O O . PRO A 1 493 ? 27.978 8.120 -37.440 1.00 57.75 493 PRO A O 1
ATOM 3706 N N . SER A 1 494 ? 29.429 6.838 -38.563 1.00 56.03 494 SER A N 1
ATOM 3707 C CA . SER A 1 494 ? 28.400 5.999 -39.191 1.00 56.03 494 SER A CA 1
ATOM 3708 C C . SER A 1 494 ? 27.649 5.136 -38.161 1.00 56.03 494 SER A C 1
ATOM 3710 O O . SER A 1 494 ? 28.241 4.203 -37.606 1.00 56.03 494 SER A O 1
ATOM 3712 N N . PRO A 1 495 ? 26.357 5.407 -37.878 1.00 54.94 495 PRO A N 1
ATOM 3713 C CA . PRO A 1 495 ? 25.534 4.496 -37.093 1.00 54.94 495 PRO A CA 1
ATOM 3714 C C . PRO A 1 495 ? 25.273 3.226 -37.908 1.00 54.94 495 PRO A C 1
ATOM 3716 O O . PRO A 1 495 ? 25.127 3.277 -39.128 1.00 54.94 495 PRO A O 1
ATOM 3719 N N . MET A 1 496 ? 25.210 2.080 -37.239 1.00 52.97 496 MET A N 1
ATOM 3720 C CA . MET A 1 496 ? 24.885 0.809 -37.878 1.00 52.97 496 MET A CA 1
ATOM 3721 C C . MET A 1 496 ? 23.447 0.434 -37.520 1.00 52.97 496 MET A C 1
ATOM 3723 O O . MET A 1 496 ? 23.070 0.459 -36.352 1.00 52.97 496 MET A O 1
ATOM 3727 N N . ILE A 1 497 ? 22.644 0.111 -38.531 1.00 51.78 497 ILE A N 1
ATOM 3728 C CA . ILE A 1 497 ? 21.218 -0.201 -38.389 1.00 51.78 497 ILE A CA 1
ATOM 3729 C C . ILE A 1 497 ? 21.078 -1.696 -38.082 1.00 51.78 497 ILE A C 1
ATOM 3731 O O . ILE A 1 497 ? 21.493 -2.516 -38.897 1.00 51.78 497 ILE A O 1
ATOM 3735 N N . LEU A 1 498 ? 20.505 -2.064 -36.932 1.00 53.03 498 LEU A N 1
ATOM 3736 C CA . LEU A 1 498 ? 20.241 -3.465 -36.580 1.00 53.03 498 LEU A CA 1
ATOM 3737 C C . LEU A 1 498 ? 18.846 -3.632 -35.949 1.00 53.03 498 LEU A C 1
ATOM 3739 O O . LEU A 1 498 ? 18.702 -3.470 -34.736 1.00 53.03 498 LEU A O 1
ATOM 3743 N N . PRO A 1 499 ? 17.812 -3.995 -36.725 1.00 55.09 499 PRO A N 1
ATOM 3744 C CA . PRO A 1 499 ? 16.613 -4.605 -36.164 1.00 55.09 499 PRO A CA 1
ATOM 3745 C C . PRO A 1 499 ? 16.949 -6.018 -35.657 1.00 55.09 499 PRO A C 1
ATOM 3747 O O . PRO A 1 499 ? 17.646 -6.789 -36.324 1.00 55.09 499 PRO A O 1
ATOM 3750 N N . LEU A 1 500 ? 16.445 -6.381 -34.474 1.00 54.66 500 LEU A N 1
ATOM 3751 C CA . LEU A 1 500 ? 16.745 -7.672 -33.837 1.00 54.66 500 LEU A CA 1
ATOM 3752 C C . LEU A 1 500 ? 16.129 -8.860 -34.609 1.00 54.66 500 LEU A C 1
ATOM 3754 O O . LEU A 1 500 ? 16.677 -9.964 -34.589 1.00 54.66 500 LEU A O 1
ATOM 3758 N N . ASN A 1 501 ? 15.022 -8.618 -35.320 1.00 52.31 501 ASN A N 1
ATOM 3759 C CA . ASN A 1 501 ? 14.272 -9.628 -36.075 1.00 52.31 501 ASN A CA 1
ATOM 3760 C C . ASN A 1 501 ? 14.882 -9.917 -37.467 1.00 52.31 501 ASN A C 1
ATOM 3762 O O . ASN A 1 501 ? 14.727 -11.013 -37.998 1.00 52.31 501 ASN A O 1
ATOM 3766 N N . THR A 1 502 ? 15.633 -8.979 -38.058 1.00 50.53 502 THR A N 1
ATOM 3767 C CA . THR A 1 502 ? 16.188 -9.113 -39.427 1.00 50.53 502 THR A CA 1
ATOM 3768 C C . THR A 1 502 ? 17.431 -9.997 -39.538 1.00 50.53 502 THR A C 1
ATOM 3770 O O . THR A 1 502 ? 17.906 -10.246 -40.641 1.00 50.53 502 THR A O 1
ATOM 3773 N N . TYR A 1 503 ? 17.967 -10.511 -38.428 1.00 45.25 503 TYR A N 1
ATOM 3774 C CA . TYR A 1 503 ? 19.108 -11.436 -38.471 1.00 45.25 503 TYR A CA 1
ATOM 3775 C C . TYR A 1 503 ? 18.698 -12.903 -38.707 1.00 45.25 503 TYR A C 1
ATOM 3777 O O . TYR A 1 503 ? 19.561 -13.786 -38.727 1.00 45.25 503 TYR A O 1
ATOM 3785 N N . ALA A 1 504 ? 17.393 -13.176 -38.846 1.00 41.88 504 ALA A N 1
ATOM 3786 C CA . ALA A 1 504 ? 16.864 -14.533 -38.923 1.00 41.88 504 ALA A CA 1
ATOM 3787 C C . ALA A 1 504 ? 17.019 -15.201 -40.302 1.00 41.88 504 ALA A C 1
ATOM 3789 O O . ALA A 1 504 ? 17.281 -16.392 -40.306 1.00 41.88 504 ALA A O 1
ATOM 3790 N N . ASP A 1 505 ? 16.973 -14.490 -41.437 1.00 42.84 505 ASP A N 1
ATOM 3791 C CA . ASP A 1 505 ? 17.057 -15.141 -42.761 1.00 42.84 505 ASP A CA 1
ATOM 3792 C C . ASP A 1 505 ? 17.520 -14.185 -43.879 1.00 42.84 505 ASP A C 1
ATOM 3794 O O . ASP A 1 505 ? 16.740 -13.710 -44.700 1.00 42.84 505 ASP A O 1
ATOM 3798 N N . ASN A 1 506 ? 18.826 -13.917 -43.969 1.00 45.09 506 ASN A N 1
ATOM 3799 C CA . ASN A 1 506 ? 19.405 -13.167 -45.097 1.00 45.09 506 ASN A CA 1
ATOM 3800 C C . ASN A 1 506 ? 19.863 -14.077 -46.253 1.00 45.09 506 ASN A C 1
ATOM 3802 O O . ASN A 1 506 ? 20.850 -13.786 -46.924 1.00 45.09 506 ASN A O 1
ATOM 3806 N N . ALA A 1 507 ? 19.128 -15.157 -46.536 1.00 43.47 507 ALA A N 1
ATOM 3807 C CA . ALA A 1 507 ? 19.326 -15.918 -47.773 1.00 43.47 507 ALA A CA 1
ATOM 3808 C C . ALA A 1 507 ? 18.874 -15.122 -49.022 1.00 43.47 507 ALA A C 1
ATOM 3810 O O . ALA A 1 507 ? 19.410 -15.330 -50.107 1.00 43.47 507 ALA A O 1
ATOM 3811 N N . GLY A 1 508 ? 17.934 -14.175 -48.878 1.00 43.75 508 GLY A N 1
ATOM 3812 C CA . GLY A 1 508 ? 17.393 -13.377 -49.991 1.00 43.75 508 GLY A CA 1
ATOM 3813 C C . GLY A 1 508 ? 18.151 -12.082 -50.329 1.00 43.75 508 GLY A C 1
ATOM 3814 O O . GLY A 1 508 ? 18.086 -11.620 -51.465 1.00 43.75 508 GLY A O 1
ATOM 3815 N N . ALA A 1 509 ? 18.901 -11.499 -49.386 1.00 44.22 509 ALA A N 1
ATOM 3816 C CA . ALA A 1 509 ? 19.574 -10.203 -49.578 1.00 44.22 509 ALA A CA 1
ATOM 3817 C C . ALA A 1 509 ? 20.826 -10.271 -50.482 1.00 44.22 509 ALA A C 1
ATOM 3819 O O . ALA A 1 509 ? 21.299 -9.250 -50.975 1.00 44.22 509 ALA A O 1
ATOM 3820 N N . VAL A 1 510 ? 21.344 -11.474 -50.752 1.00 44.75 510 VAL A N 1
ATOM 3821 C CA . VAL A 1 510 ? 22.565 -11.688 -51.551 1.00 44.75 510 VAL A CA 1
ATOM 3822 C C . VAL A 1 510 ? 22.372 -11.321 -53.036 1.00 44.75 510 VAL A C 1
ATOM 3824 O O . VAL A 1 510 ? 23.347 -11.064 -53.736 1.00 44.75 510 VAL A O 1
ATOM 3827 N N . ALA A 1 511 ? 21.132 -11.205 -53.525 1.00 41.56 511 ALA A N 1
ATOM 3828 C CA . ALA A 1 511 ? 20.859 -10.858 -54.923 1.00 41.56 511 ALA A CA 1
ATOM 3829 C C . ALA A 1 511 ? 20.989 -9.350 -55.256 1.00 41.56 511 ALA A C 1
ATOM 3831 O O . ALA A 1 511 ? 21.006 -8.997 -56.432 1.00 41.56 511 ALA A O 1
ATOM 3832 N N . GLY A 1 512 ? 21.085 -8.460 -54.255 1.00 47.25 512 GLY A N 1
ATOM 3833 C CA . GLY A 1 512 ? 21.023 -6.998 -54.440 1.00 47.25 512 GLY A CA 1
ATOM 3834 C C . GLY A 1 512 ? 22.359 -6.240 -54.490 1.00 47.25 512 GLY A C 1
ATOM 3835 O O . GLY A 1 512 ? 22.352 -5.034 -54.716 1.00 47.25 512 GLY A O 1
ATOM 3836 N N . GLY A 1 513 ? 23.495 -6.918 -54.303 1.00 40.81 513 GLY A N 1
ATOM 3837 C CA . GLY A 1 513 ? 24.809 -6.275 -54.173 1.00 40.81 513 GLY A CA 1
ATOM 3838 C C . GLY A 1 513 ? 25.100 -5.818 -52.738 1.00 40.81 513 GLY A C 1
ATOM 3839 O O . GLY A 1 513 ? 24.291 -5.158 -52.093 1.00 40.81 513 GLY A O 1
ATOM 3840 N N . LEU A 1 514 ? 26.268 -6.209 -52.226 1.00 43.09 514 LEU A N 1
ATOM 3841 C CA . LEU A 1 514 ? 26.708 -5.915 -50.862 1.00 43.09 514 LEU A CA 1
ATOM 3842 C C . LEU A 1 514 ? 27.267 -4.485 -50.795 1.00 43.09 514 LEU A C 1
ATOM 3844 O O . LEU A 1 514 ? 28.153 -4.136 -51.575 1.00 43.09 514 LEU A O 1
ATOM 3848 N N . THR A 1 515 ? 26.795 -3.668 -49.854 1.00 47.16 515 THR A N 1
ATOM 3849 C CA . THR A 1 515 ? 27.398 -2.365 -49.532 1.00 47.16 515 THR A CA 1
ATOM 3850 C C . THR A 1 515 ? 28.323 -2.484 -48.312 1.00 47.16 515 THR A C 1
ATOM 3852 O O . THR A 1 515 ? 28.079 -3.285 -47.405 1.00 47.16 515 THR A O 1
ATOM 3855 N N . SER A 1 516 ? 29.417 -1.712 -48.304 1.00 40.28 516 SER A N 1
ATOM 3856 C CA . SER A 1 516 ? 30.368 -1.638 -47.180 1.00 40.28 516 SER A CA 1
ATOM 3857 C C . SER A 1 516 ? 29.650 -1.216 -45.889 1.00 40.28 516 SER A C 1
ATOM 3859 O O . SER A 1 516 ? 28.811 -0.312 -45.900 1.00 40.28 516 SER A O 1
ATOM 3861 N N . GLY A 1 517 ? 29.956 -1.895 -44.778 1.00 46.00 517 GLY A N 1
ATOM 3862 C CA . GLY A 1 517 ? 29.405 -1.607 -43.448 1.00 46.00 517 GLY A CA 1
ATOM 3863 C C . GLY A 1 517 ? 28.208 -2.461 -43.008 1.00 46.00 517 GLY A C 1
ATOM 3864 O O . GLY A 1 517 ? 27.735 -2.287 -41.883 1.00 46.00 517 GLY A O 1
ATOM 3865 N N . MET A 1 518 ? 27.729 -3.399 -43.833 1.00 49.22 518 MET A N 1
ATOM 3866 C CA . MET A 1 518 ? 26.668 -4.342 -43.448 1.00 49.22 518 MET A CA 1
ATOM 3867 C C . MET A 1 518 ? 27.230 -5.627 -42.809 1.00 49.22 518 MET A C 1
ATOM 3869 O O . MET A 1 518 ? 28.250 -6.169 -43.241 1.00 49.22 518 MET A O 1
ATOM 3873 N N . LEU A 1 519 ? 26.544 -6.119 -41.772 1.00 47.56 519 LEU A N 1
ATOM 3874 C CA . LEU A 1 519 ? 26.835 -7.383 -41.088 1.00 47.56 519 LEU A CA 1
ATOM 3875 C C . LEU A 1 519 ? 25.974 -8.509 -41.662 1.00 47.56 519 LEU A C 1
ATOM 3877 O O . LEU A 1 519 ? 24.746 -8.411 -41.653 1.00 47.56 519 LEU A O 1
ATOM 3881 N N . TYR A 1 520 ? 26.612 -9.592 -42.110 1.00 51.81 520 TYR A N 1
ATOM 3882 C CA . TYR A 1 520 ? 25.915 -10.756 -42.658 1.00 51.81 520 TYR A CA 1
ATOM 3883 C C . TYR A 1 520 ? 26.104 -11.987 -41.774 1.00 51.81 520 TYR A C 1
ATOM 3885 O O . TYR A 1 520 ? 27.216 -12.306 -41.344 1.00 51.81 520 TYR A O 1
ATOM 3893 N N . LYS A 1 521 ? 25.002 -12.710 -41.538 1.00 42.84 521 LYS A N 1
ATOM 3894 C CA . LYS A 1 521 ? 25.015 -14.071 -40.996 1.00 42.84 521 LYS A CA 1
ATOM 3895 C C . LYS A 1 521 ? 25.213 -15.032 -42.163 1.00 42.84 521 LYS A C 1
ATOM 3897 O O . LYS A 1 521 ? 24.298 -15.204 -42.963 1.00 42.84 521 LYS A O 1
ATOM 3902 N N . MET A 1 522 ? 26.386 -15.648 -42.273 1.00 41.03 522 MET A N 1
ATOM 3903 C CA . MET A 1 522 ? 26.602 -16.707 -43.258 1.00 41.03 522 MET A CA 1
ATOM 3904 C C . MET A 1 522 ? 26.580 -18.071 -42.562 1.00 41.03 522 MET A C 1
ATOM 3906 O O . MET A 1 522 ? 27.318 -18.261 -41.586 1.00 41.03 522 MET A O 1
ATOM 3910 N N . PRO A 1 523 ? 25.752 -19.025 -43.019 1.00 42.56 523 PRO A N 1
ATOM 3911 C CA . PRO A 1 523 ? 25.852 -20.400 -42.554 1.00 42.56 523 PRO A CA 1
ATOM 3912 C C . PRO A 1 523 ? 27.193 -20.993 -43.012 1.00 42.56 523 PRO A C 1
ATOM 3914 O O . PRO A 1 523 ? 27.559 -20.899 -44.182 1.00 42.56 523 PRO A O 1
ATOM 3917 N N . VAL A 1 524 ? 27.932 -21.602 -42.086 1.00 52.50 524 VAL A N 1
ATOM 3918 C CA . VAL A 1 524 ? 29.142 -22.390 -42.366 1.00 52.50 524 VAL A CA 1
ATOM 3919 C C . VAL A 1 524 ? 28.969 -23.802 -41.809 1.00 52.50 524 VAL A C 1
ATOM 3921 O O . VAL A 1 524 ? 28.158 -24.035 -40.918 1.00 52.50 524 VAL A O 1
ATOM 3924 N N . ALA A 1 525 ? 29.751 -24.763 -42.304 1.00 44.31 525 ALA A N 1
ATOM 3925 C CA . ALA A 1 525 ? 29.586 -26.188 -41.989 1.00 44.31 525 ALA A CA 1
ATOM 3926 C C . ALA A 1 525 ? 29.653 -26.554 -40.483 1.00 44.31 525 ALA A C 1
ATOM 3928 O O . ALA A 1 525 ? 29.256 -27.654 -40.115 1.00 44.31 525 ALA A O 1
ATOM 3929 N N . ALA A 1 526 ? 30.123 -25.645 -39.617 1.00 44.34 526 ALA A N 1
ATOM 3930 C CA . ALA A 1 526 ? 30.226 -25.826 -38.165 1.00 44.34 526 ALA A CA 1
ATOM 3931 C C . ALA A 1 526 ? 29.461 -24.765 -37.336 1.00 44.34 526 ALA A C 1
ATOM 3933 O O . ALA A 1 526 ? 29.729 -24.613 -36.145 1.00 44.34 526 ALA A O 1
ATOM 3934 N N . GLY A 1 527 ? 28.544 -23.999 -37.940 1.00 57.75 527 GLY A N 1
ATOM 3935 C CA . GLY A 1 527 ? 27.779 -22.954 -37.248 1.00 57.75 527 GLY A CA 1
ATOM 3936 C C . GLY A 1 527 ? 27.529 -21.724 -38.119 1.00 57.75 527 GLY A C 1
ATOM 3937 O O . GLY A 1 527 ? 27.270 -21.834 -39.312 1.00 57.75 527 GLY A O 1
ATOM 3938 N N . TYR A 1 528 ? 27.613 -20.533 -37.531 1.00 46.56 528 TYR A N 1
ATOM 3939 C CA . TYR A 1 528 ? 27.467 -19.271 -38.258 1.00 46.56 528 TYR A CA 1
ATOM 3940 C C . TYR A 1 528 ? 28.761 -18.464 -38.167 1.00 46.56 528 TYR A C 1
ATOM 3942 O O . TYR A 1 528 ? 29.336 -18.340 -37.086 1.00 46.56 528 TYR A O 1
ATOM 3950 N N . GLN A 1 529 ? 29.200 -17.886 -39.285 1.00 45.88 529 GLN A N 1
ATOM 3951 C CA . GLN A 1 529 ? 30.222 -16.841 -39.293 1.00 45.88 529 GLN A CA 1
ATOM 3952 C C . GLN A 1 529 ? 29.557 -15.485 -39.520 1.00 45.88 529 GLN A C 1
ATOM 3954 O O . GLN A 1 529 ? 28.658 -15.344 -40.352 1.00 45.88 529 GLN A O 1
ATOM 3959 N N . VAL A 1 530 ? 30.003 -14.488 -38.759 1.00 47.22 530 VAL A N 1
ATOM 3960 C CA . VAL A 1 530 ? 29.660 -13.086 -38.992 1.00 47.22 530 VAL A CA 1
ATOM 3961 C C . VAL A 1 530 ? 30.725 -12.521 -39.919 1.00 47.22 530 VAL A C 1
ATOM 3963 O O . VAL A 1 530 ? 31.887 -12.419 -39.529 1.00 47.22 530 VAL A O 1
ATOM 3966 N N . MET A 1 531 ? 30.344 -12.185 -41.147 1.00 45.16 531 MET A N 1
ATOM 3967 C CA . MET A 1 531 ? 31.230 -11.499 -42.083 1.00 45.16 531 MET A CA 1
ATOM 3968 C C . MET A 1 531 ? 30.933 -10.002 -42.025 1.00 45.16 531 MET A C 1
ATOM 3970 O O . MET A 1 531 ? 29.794 -9.579 -42.234 1.00 45.16 531 MET A O 1
ATOM 3974 N N . VAL A 1 532 ? 31.960 -9.213 -41.710 1.00 48.62 532 VAL A N 1
ATOM 3975 C CA . VAL A 1 532 ? 31.936 -7.756 -41.859 1.00 48.62 532 VAL A CA 1
ATOM 3976 C C . VAL A 1 532 ? 32.415 -7.461 -43.272 1.00 48.62 532 VAL A C 1
ATOM 3978 O O . VAL A 1 532 ? 33.566 -7.748 -43.596 1.00 48.62 532 VAL A O 1
ATOM 3981 N N . VAL A 1 533 ? 31.541 -6.921 -44.120 1.00 45.06 533 VAL A N 1
ATOM 3982 C CA . VAL A 1 533 ? 31.961 -6.404 -45.426 1.00 45.06 533 VAL A CA 1
ATOM 3983 C C . VAL A 1 533 ? 32.634 -5.056 -45.170 1.00 45.06 533 VAL A C 1
ATOM 3985 O O . VAL A 1 533 ? 31.949 -4.066 -44.907 1.00 45.06 533 VAL A O 1
ATOM 3988 N N . THR A 1 534 ? 33.969 -5.054 -45.148 1.00 46.19 534 THR A N 1
ATOM 3989 C CA . THR A 1 534 ? 34.796 -3.836 -45.111 1.00 46.19 534 THR A CA 1
ATOM 3990 C C . THR A 1 534 ? 34.709 -3.088 -46.424 1.00 46.19 534 THR A C 1
ATOM 3992 O O . THR A 1 534 ? 34.877 -3.756 -47.468 1.00 46.19 534 THR A O 1
#

Solvent-accessible surface area (backbone atoms only — not comparable to full-atom values): 25768 Å² total; per-residue (Å²): 100,79,44,74,30,66,37,70,73,56,54,20,58,44,58,69,91,70,41,51,32,34,38,38,58,27,88,65,42,55,47,45,27,35,62,42,68,28,91,84,47,51,70,58,43,66,34,26,75,52,42,44,51,34,42,66,27,74,62,44,83,61,31,25,34,36,52,60,71,64,38,91,79,76,24,43,54,28,31,33,23,60,32,51,54,23,88,93,28,20,66,56,20,34,55,10,42,40,26,44,48,62,52,40,41,45,30,31,44,59,57,46,95,62,37,34,38,26,16,41,44,44,39,70,39,41,48,51,20,33,46,31,42,80,43,84,32,30,46,28,29,74,49,81,35,88,80,39,25,41,32,28,36,29,37,73,50,65,92,89,48,82,83,60,46,58,15,39,48,31,34,35,37,33,43,39,31,31,18,56,40,65,1,54,49,67,88,29,46,45,9,26,15,16,43,37,34,31,27,23,32,46,36,37,36,38,37,35,38,24,27,30,4,19,35,12,68,60,29,60,89,86,39,46,0,21,18,34,36,40,26,19,34,24,32,47,31,38,40,33,48,29,38,27,35,45,13,34,24,28,36,33,40,46,31,38,79,90,38,50,75,39,26,56,33,35,41,32,49,29,39,34,32,50,13,26,19,42,38,36,40,34,26,86,43,47,58,68,89,68,40,80,70,67,33,31,38,40,37,35,47,33,39,34,36,44,48,8,52,52,87,48,62,98,45,68,68,56,29,47,49,43,10,22,33,32,35,29,50,36,12,53,30,38,36,34,66,28,39,37,43,32,55,83,86,69,46,69,20,45,12,42,32,22,41,56,29,26,33,46,28,37,42,34,39,40,36,33,35,35,26,40,18,48,34,32,38,40,79,56,64,96,84,68,79,94,67,70,56,31,30,50,30,38,40,37,38,43,41,55,43,91,34,18,40,21,47,30,37,37,52,62,71,62,44,36,48,28,39,38,42,40,34,27,54,45,32,76,62,19,56,27,46,61,65,44,64,28,78,52,20,38,34,34,39,34,30,69,76,77,72,47,33,45,34,33,40,41,62,57,56,33,33,77,82,68,96,66,84,72,64,76,89,70,59,80,69,68,53,65,35,32,51,69,90,45,79,47,76,49,83,66,74,77,72,51,72,56,52,74,62,69,74,75,72,62,82,71,60,72,83,73,66,89,59,73,75,48,81,41,77,42,85,46,103,88,50,74,45,79,47,74,43,117

pLDDT: mean 85.33, std 16.84, range [40.28, 98.81]

Mean predicted aligned error: 8.24 Å

Radius of gyration: 29.43 Å; Cα contacts (8 Å, |Δi|>4): 1571; chains: 1; bounding box: 66×47×102 Å

Nearest PDB structures (foldseek):
  3suc-assembly1_A  TM=4.393E-01  e=4.428E-04  Salasvirus phi29
  4c2l-assembly1_A  TM=4.564E-01  e=6.756E-03  Aspergillus tubingensis
  4xmy-assembly1_A  TM=3.882E-01  e=1.653E-03  Enterobacteria phage HK620
  7bbv-assembly2_B  TM=5.610E-01  e=5.977E-02  Verticillium dahliae VdLs.17
  4xqf-assembly1_A  TM=4.192E-01  e=4.489E-03  Enterobacteria phage HK620

Sequence (534 aa):
MNAYPANRTEMKAYDTTVITSAYLKEAGREGQFLLKDYAGIAAEVDADTQQGIFVRSTFDATKVWVREGSWAMTGKDIRWYGAIAGSGHGAANHTAIQAAIDTRGRIVIPDDRNGDFEVNDTLLVRSNTTVAWVGNSFIKLTQTSSVGAVIVAYSEGPLGTIPPVPSENVLFDNPLVDGGNLGYAANRPGGENGVGGAFVRNLRIRGGIVKNCRHGNSAPIGTGGKGIQIEADVQNCTAEGTLIVDCTVGVETGGDHDGGVSTGIHYKNLTMVRCDRMISLMQTYTPASLLVSDNSAVVEGVTGYNCGRESHGADEAAKQAFGAIFIDRYANAVIRDVTLWNDTDYGQLGALVRHYIGYNNKVAIEFNGNARVLVDNRTPAPGAGTNGNRTLNQYKVHHRGGGADYAVRNDIVAAVANEYDIRTSSVDVALYDSESAQANNHGRFHNLLNDLIIEGRMDRLAAVLGTGAYGTSARTDVGERRINNVWIPYGGPSPMILPLNTYADNAGAVAGGLTSGMLYKMPVAAGYQVMVVT

Secondary structure (DSSP, 8-state):
-EE--SSHHHHHTS-TTT--EEEE--TT--EEEEEEESTTSHHHHHH-TT-SSEEE-SS-TTEEEEE-STHHHH-EEGGGGT---BTT-HHHHHHHHHHHHHT-EEEEE---TT--EEESSPEEE-TTEEEEE-SSPPEEE-S--SSSEEEEE--SSPTT-SS---EES-EEES-EEE-TTTT-STT-S-PPEEEEEESEES-EEES-EEE--PPPTTPPTT-S-EEEEEESS-BS-EEES-EEES-SEEEEEE--TTPPPPBSEEEES-EEES-SEEEEEE-TTS-GGG-SSS--EEEES-EEES-S-----SSHHHHTS-EEEEEESEES-EEEEEEEE--GGG--EEEEEEE-SEES-EEEEEEES-EEEEEEESPPSBTB-S---EES-EEEEEEESS-EEEEEEE--TTEES-EEEEEES-EEEEEEEESS--TT-EEEEEETTT--EEEEEHHHH----S-SPP-GGG----EEEEETTEEEEE-SS------SGGGS-TTSGGGG-PPTT-EEEEEETTEEEEEE--